Protein AF-C9SWU5-F1 (afdb_monomer_lite)

InterPro domains:
  IPR001138 Zn(2)Cys(6) fungal-type DNA-binding domain [SM00066] (5-45)
  IPR001138 Zn(2)Cys(6) fungal-type DNA-binding domain [cd00067] (8-37)

Foldseek 3Di:
DDDDDDDDPDDPVCVVPPDDDDADPVCVVVVHDGPHPDDDDDDDPPPDDDDDDDDDDDDDDDDPPPPPDDPVRVVVVVLVVLLQVQCCQAAQNSDQQDPLLVLQAPRNLVVVLVVCLVPDLLSVLLSQLVSLCVVCVVVVPVVSNVSSVVSLVVSVVVLVVQCVDPVSCPDSSSVSSCCSNDVDDDDDDDDDDRGLNNLLVVLVVCLLVLLVLLVVLVPDPDPVCNVVSLVVSLVVLVVSVVSLVCSCVPHQPVVLVVVCVVVLVPPDDSSLLSNLLNLLSSLLSLLSSLVSNVVSCVVDVPDPDDPVPDDPSSPNVVSLQVLLRSLVNLLDSSRHPNSLVSNLRSLLSSLLVQLLPADAQDDGDPSLVSSLVQCVGHPSNVVSVVVSLVVLLVLLDPDDPVRSVVLSVLCCCSSVHRHHPVSSVSSNSSSVSVSVVSDDPDDPPPPPPPPPDDDD

Structure (mmCIF, N/CA/C/O backbone):
data_AF-C9SWU5-F1
#
_entry.id   AF-C9SWU5-F1
#
loop_
_atom_site.group_PDB
_atom_site.id
_atom_site.type_symbol
_atom_site.label_atom_id
_atom_site.label_alt_id
_atom_site.label_comp_id
_atom_site.label_asym_id
_atom_site.label_entity_id
_atom_site.label_seq_id
_atom_site.pdbx_PDB_ins_code
_atom_site.Cartn_x
_atom_site.Cartn_y
_atom_site.Cartn_z
_atom_site.occupancy
_atom_site.B_iso_or_equiv
_atom_site.auth_seq_id
_atom_site.auth_comp_id
_atom_site.auth_asym_id
_atom_site.auth_atom_id
_atom_site.pdbx_PDB_model_num
ATOM 1 N N . MET A 1 1 ? -22.752 -28.067 60.884 1.00 35.72 1 MET A N 1
ATOM 2 C CA . MET A 1 1 ? -23.439 -29.035 59.991 1.00 35.72 1 MET A CA 1
ATOM 3 C C . MET A 1 1 ? -24.863 -29.158 60.506 1.00 35.72 1 MET A C 1
ATOM 5 O O . MET A 1 1 ? -24.986 -29.322 61.705 1.00 35.72 1 MET A O 1
ATOM 9 N N . VAL A 1 2 ? -25.980 -29.011 59.796 1.00 32.06 2 VAL A N 1
ATOM 10 C CA . VAL A 1 2 ? -26.421 -29.019 58.384 1.00 32.06 2 VAL A CA 1
ATOM 11 C C . VAL A 1 2 ? -27.720 -28.178 58.397 1.00 32.06 2 VAL A C 1
ATOM 13 O O . VAL A 1 2 ? -28.466 -28.245 59.362 1.00 32.06 2 VAL A O 1
ATOM 16 N N . GLY A 1 3 ? -28.006 -27.261 57.480 1.00 30.73 3 GLY A N 1
ATOM 17 C CA . GLY A 1 3 ? -28.402 -27.518 56.102 1.00 30.73 3 GLY A CA 1
ATOM 18 C C . GLY A 1 3 ? -29.237 -26.322 55.632 1.00 30.73 3 GLY A C 1
ATOM 19 O O . GLY A 1 3 ? -30.235 -25.976 56.256 1.00 30.73 3 GLY A O 1
ATOM 20 N N . VAL A 1 4 ? -28.798 -25.659 54.565 1.00 36.03 4 VAL A N 1
ATOM 21 C CA . VAL A 1 4 ? -29.484 -24.513 53.953 1.00 36.03 4 VAL A CA 1
ATOM 22 C C . VAL A 1 4 ? -30.430 -25.044 52.868 1.00 36.03 4 VAL A C 1
ATOM 24 O O . VAL A 1 4 ? -29.933 -25.573 51.872 1.00 36.03 4 VAL A O 1
ATOM 27 N N . PRO A 1 5 ? -31.769 -24.917 52.987 1.00 36.84 5 PRO A N 1
ATOM 28 C CA . PRO A 1 5 ? -32.686 -25.313 51.929 1.00 36.84 5 PRO A CA 1
ATOM 29 C C . PRO A 1 5 ? -33.123 -24.089 51.121 1.00 36.84 5 PRO A C 1
ATOM 31 O O . PRO A 1 5 ? -33.960 -23.290 51.538 1.00 36.84 5 PRO A O 1
ATOM 34 N N . GLY A 1 6 ? -32.591 -23.991 49.908 1.00 44.78 6 GLY A N 1
ATOM 35 C CA . GLY A 1 6 ? -33.129 -23.166 48.838 1.00 44.78 6 GLY A CA 1
ATOM 36 C C . GLY A 1 6 ? -33.331 -24.015 47.590 1.00 44.78 6 GLY A C 1
ATOM 37 O O . GLY A 1 6 ? -32.419 -24.102 46.780 1.00 44.78 6 GLY A O 1
ATOM 38 N N . ARG A 1 7 ? -34.509 -24.639 47.422 1.00 50.94 7 ARG A N 1
ATOM 39 C CA . ARG A 1 7 ? -35.053 -25.048 46.108 1.00 50.94 7 ARG A CA 1
ATOM 40 C C . ARG A 1 7 ? -36.537 -25.462 46.211 1.00 50.94 7 ARG A C 1
ATOM 42 O O . ARG A 1 7 ? -36.886 -26.493 46.773 1.00 50.94 7 ARG A O 1
ATOM 49 N N . SER A 1 8 ? -37.381 -24.639 45.576 1.00 41.81 8 SER A N 1
ATOM 50 C CA . SER A 1 8 ? -38.854 -24.669 45.406 1.00 41.81 8 SER A CA 1
ATOM 51 C C . SER A 1 8 ? -39.711 -23.931 46.459 1.00 41.81 8 SER A C 1
ATOM 53 O O . SER A 1 8 ? -39.647 -24.202 47.651 1.00 41.81 8 SER A O 1
ATOM 55 N N . LYS A 1 9 ? -40.546 -22.982 45.993 1.00 55.59 9 LYS A N 1
ATOM 56 C CA . LYS A 1 9 ? -41.544 -22.231 46.795 1.00 55.59 9 LYS A CA 1
ATOM 57 C C . LYS A 1 9 ? -42.983 -22.770 46.643 1.00 55.59 9 LYS A C 1
ATOM 59 O O . LYS A 1 9 ? -43.944 -22.053 46.891 1.00 55.59 9 LYS A O 1
ATOM 64 N N . GLY A 1 10 ? -43.148 -24.026 46.223 1.00 50.44 10 GLY A N 1
ATOM 65 C CA . GLY A 1 10 ? -44.452 -24.694 46.142 1.00 50.44 10 GLY A CA 1
ATOM 66 C C . GLY A 1 10 ? -44.294 -26.213 46.188 1.00 50.44 10 GLY A C 1
ATOM 67 O O . GLY A 1 10 ? -43.401 -26.750 45.538 1.00 50.44 10 GLY A O 1
ATOM 68 N N . CYS A 1 11 ? -45.136 -26.904 46.964 1.00 46.28 11 CYS A N 1
ATOM 69 C CA . CYS A 1 11 ? -45.034 -28.353 47.145 1.00 46.28 11 CYS A CA 1
ATOM 70 C C . CYS A 1 11 ? -45.456 -29.128 45.881 1.00 46.28 11 CYS A C 1
ATOM 72 O O . CYS A 1 11 ? -46.247 -28.652 45.058 1.00 46.28 11 CYS A O 1
ATOM 74 N N . ASN A 1 12 ? -44.958 -30.360 45.739 1.00 40.81 12 ASN A N 1
ATOM 75 C CA . ASN A 1 12 ? -45.205 -31.217 44.572 1.00 40.81 12 ASN A CA 1
ATOM 76 C C . ASN A 1 12 ? -46.701 -31.480 44.305 1.00 40.81 12 ASN A C 1
ATOM 78 O O . ASN A 1 12 ? -47.115 -31.610 43.151 1.00 40.81 12 ASN A O 1
ATOM 82 N N . THR A 1 13 ? -47.533 -31.480 45.348 1.00 44.22 13 THR A N 1
ATOM 83 C CA . THR A 1 13 ? -48.989 -31.659 45.247 1.00 44.22 13 THR A CA 1
ATOM 84 C C . THR A 1 13 ? -49.671 -30.493 44.523 1.00 44.22 13 THR A C 1
ATOM 86 O O . THR A 1 13 ? -50.592 -30.712 43.736 1.00 44.22 13 THR A O 1
ATOM 89 N N . CYS A 1 14 ? -49.196 -29.258 44.725 1.00 50.62 14 CYS A N 1
ATOM 90 C CA . CYS A 1 14 ? -49.733 -28.062 44.069 1.00 50.62 14 CYS A CA 1
ATOM 91 C C . CYS A 1 14 ? -49.345 -27.990 42.585 1.00 50.62 14 CYS A C 1
ATOM 93 O O . CYS A 1 14 ? -50.164 -27.578 41.765 1.00 50.62 14 CYS A O 1
ATOM 95 N N . ARG A 1 15 ? -48.147 -28.472 42.217 1.00 50.88 15 ARG A N 1
ATOM 96 C CA . ARG A 1 15 ? -47.741 -28.626 40.807 1.00 50.88 15 ARG A CA 1
ATOM 97 C C . ARG A 1 15 ? -48.600 -29.653 40.063 1.00 50.88 15 ARG A C 1
ATOM 99 O O . ARG A 1 15 ? -49.027 -29.383 38.946 1.00 50.88 15 ARG A O 1
ATOM 106 N N . ARG A 1 16 ? -48.903 -30.800 40.687 1.00 45.41 16 ARG A N 1
ATOM 107 C CA . ARG A 1 16 ? -49.708 -31.872 40.063 1.00 45.41 16 ARG A CA 1
ATOM 108 C C . ARG A 1 16 ? -51.166 -31.483 39.794 1.00 45.41 16 ARG A C 1
ATOM 110 O O . ARG A 1 16 ? -51.790 -32.083 38.930 1.00 45.41 16 ARG A O 1
ATOM 117 N N . ARG A 1 17 ? -51.715 -30.497 40.512 1.00 49.94 17 ARG A N 1
ATOM 118 C CA . ARG A 1 17 ? -53.152 -30.158 40.472 1.00 49.94 17 ARG A CA 1
ATOM 119 C C . ARG A 1 17 ? -53.511 -28.912 39.643 1.00 49.94 17 ARG A C 1
ATOM 121 O O . ARG A 1 17 ? -54.679 -28.547 39.642 1.00 49.94 17 ARG A O 1
ATOM 128 N N . LYS A 1 18 ? -52.545 -28.266 38.964 1.00 48.81 18 LYS A N 1
ATOM 129 C CA . LYS A 1 18 ? -52.732 -27.099 38.060 1.00 48.81 18 LYS A CA 1
ATOM 130 C C . LYS A 1 18 ? -53.715 -26.022 38.582 1.00 48.81 18 LYS A C 1
ATOM 132 O O . LYS A 1 18 ? -54.538 -25.515 37.828 1.00 48.81 18 LYS A O 1
ATOM 137 N N . LYS A 1 19 ? -53.665 -25.678 39.876 1.00 46.88 19 LYS A N 1
ATOM 138 C CA . LYS A 1 19 ? -54.581 -24.685 40.474 1.00 46.88 19 LYS A CA 1
ATOM 139 C C . LYS A 1 19 ? -54.048 -23.250 40.355 1.00 46.88 19 LYS A C 1
ATOM 141 O O . LYS A 1 19 ? -52.845 -23.026 40.481 1.00 46.88 19 LYS A O 1
ATOM 146 N N . GLY A 1 20 ? -54.968 -22.306 40.123 1.00 54.47 20 GLY A N 1
ATOM 147 C CA . GLY A 1 20 ? -54.732 -20.857 40.053 1.00 54.47 20 GLY A CA 1
ATOM 148 C C . GLY A 1 20 ? -54.259 -20.228 41.372 1.00 54.47 20 GLY A C 1
ATOM 149 O O . GLY A 1 20 ? -54.221 -20.892 42.405 1.00 54.47 20 GLY A O 1
ATOM 150 N N . ARG A 1 21 ? -53.845 -18.954 41.278 1.00 51.75 21 ARG A N 1
ATOM 151 C CA . ARG A 1 21 ? -52.890 -18.227 42.146 1.00 51.75 21 ARG A CA 1
ATOM 152 C C . ARG A 1 21 ? -52.976 -18.518 43.667 1.00 51.75 21 ARG A C 1
ATOM 154 O O . ARG A 1 21 ? -54.067 -18.514 44.229 1.00 51.75 21 ARG A O 1
ATOM 161 N N . PRO A 1 22 ? -51.827 -18.703 44.355 1.00 61.06 22 PRO A N 1
ATOM 162 C CA . PRO A 1 22 ? -51.793 -19.042 45.776 1.00 61.06 22 PRO A CA 1
ATOM 163 C C . PRO A 1 22 ? -52.058 -17.820 46.670 1.00 61.06 22 PRO A C 1
ATOM 165 O O . PRO A 1 22 ? -51.387 -16.799 46.550 1.00 61.06 22 PRO A O 1
ATOM 168 N N . VAL A 1 23 ? -52.997 -17.968 47.606 1.00 57.72 23 VAL A N 1
ATOM 169 C CA . VAL A 1 23 ? -53.221 -17.062 48.744 1.00 57.72 23 VAL A CA 1
ATOM 170 C C . VAL A 1 23 ? -52.652 -17.723 50.001 1.00 57.72 23 VAL A C 1
ATOM 172 O O . VAL A 1 23 ? -52.751 -18.941 50.166 1.00 57.72 23 VAL A O 1
ATOM 175 N N . CYS A 1 24 ? -52.039 -16.941 50.892 1.00 64.06 24 CYS A N 1
ATOM 176 C CA . CYS A 1 24 ? -51.443 -17.466 52.119 1.00 64.06 24 CYS A CA 1
ATOM 177 C C . CYS A 1 24 ? -52.514 -17.955 53.120 1.00 64.06 24 CYS A C 1
ATOM 179 O O . CYS A 1 24 ? -53.543 -17.307 53.307 1.00 64.06 24 CYS A O 1
ATOM 181 N N . GLY A 1 25 ? -52.277 -19.086 53.801 1.00 59.12 25 GLY A N 1
ATOM 182 C CA . GLY A 1 25 ? -53.247 -19.679 54.738 1.00 59.12 25 GLY A CA 1
ATOM 183 C C . GLY A 1 25 ? -53.560 -18.809 55.965 1.00 59.12 25 GLY A C 1
ATOM 184 O O . GLY A 1 25 ? -54.688 -18.835 56.452 1.00 59.12 25 GLY A O 1
ATOM 185 N N . GLN A 1 26 ? -52.603 -17.999 56.436 1.00 57.66 26 GLN A N 1
ATOM 186 C CA . GLN A 1 26 ? -52.857 -16.984 57.467 1.00 57.66 26 GLN A CA 1
ATOM 187 C C . GLN A 1 26 ? -53.818 -15.897 56.970 1.00 57.66 26 GLN A C 1
ATOM 189 O O . GLN A 1 26 ? -54.793 -15.605 57.648 1.00 57.66 26 GLN A O 1
ATOM 194 N N . CYS A 1 27 ? -53.579 -15.364 55.771 1.00 64.38 27 CYS A N 1
ATOM 195 C CA . CYS A 1 27 ? -54.355 -14.296 55.142 1.00 64.38 27 CYS A CA 1
ATOM 196 C C . CYS A 1 27 ? -55.821 -14.717 54.942 1.00 64.38 27 CYS A C 1
ATOM 198 O O . CYS A 1 27 ? -56.747 -13.945 55.185 1.00 64.38 27 CYS A O 1
ATOM 200 N N . LEU A 1 28 ? -56.019 -15.986 54.566 1.00 66.25 28 LEU A N 1
ATOM 201 C CA . LEU A 1 28 ? -57.338 -16.599 54.436 1.00 66.25 28 LEU A CA 1
ATOM 202 C C . LEU A 1 28 ? -58.070 -16.674 55.785 1.00 66.25 28 LEU A C 1
ATOM 204 O O . LEU A 1 28 ? -59.261 -16.384 55.859 1.00 66.25 28 LEU A O 1
ATOM 208 N N . LYS A 1 29 ? -57.359 -17.039 56.861 1.00 64.50 29 LYS A N 1
ATOM 209 C CA . LYS A 1 29 ? -57.928 -17.112 58.215 1.00 64.50 29 LYS A CA 1
ATOM 210 C C . LYS A 1 29 ? -58.271 -15.736 58.780 1.00 64.50 29 LYS A C 1
ATOM 212 O O . LYS A 1 29 ? -59.263 -15.612 59.486 1.00 64.50 29 LYS A O 1
ATOM 217 N N . SER A 1 30 ? -57.480 -14.716 58.461 1.00 65.44 30 SER A N 1
ATOM 218 C CA . SER A 1 30 ? -57.669 -13.354 58.964 1.00 65.44 30 SER A CA 1
ATOM 219 C C . SER A 1 30 ? -58.538 -12.464 58.066 1.00 65.44 30 SER A C 1
ATOM 221 O O . SER A 1 30 ? -58.722 -11.299 58.397 1.00 65.44 30 SER A O 1
ATOM 223 N N . ARG A 1 31 ? -59.086 -12.989 56.956 1.00 68.19 31 ARG A N 1
ATOM 224 C CA . ARG A 1 31 ? -59.937 -12.260 55.987 1.00 68.19 31 ARG A CA 1
ATOM 225 C C . ARG A 1 31 ? -59.340 -10.929 55.503 1.00 68.19 31 ARG A C 1
ATOM 227 O O . ARG A 1 31 ? -60.055 -9.947 55.336 1.00 68.19 31 ARG A O 1
ATOM 234 N N . VAL A 1 32 ? -58.035 -10.907 55.258 1.00 59.38 32 VAL A N 1
ATOM 235 C CA . VAL A 1 32 ? -57.330 -9.741 54.696 1.00 59.38 32 VAL A CA 1
ATOM 236 C C . VAL A 1 32 ? -56.832 -10.053 53.293 1.00 59.38 32 VAL A C 1
ATOM 238 O O . VAL A 1 32 ? -56.490 -11.198 52.981 1.00 59.38 32 VAL A O 1
ATOM 241 N N . GLU A 1 33 ? -56.786 -9.023 52.451 1.00 55.91 33 GLU A N 1
ATOM 242 C CA . GLU A 1 33 ? -56.291 -9.123 51.081 1.00 55.91 33 GLU A CA 1
ATOM 243 C C . GLU A 1 33 ? -54.811 -9.539 51.066 1.00 55.91 33 GLU A C 1
ATOM 245 O O . GLU A 1 33 ? -53.958 -8.942 51.724 1.00 55.91 33 GLU A O 1
ATOM 250 N N . CYS A 1 34 ? -54.497 -10.612 50.337 1.00 59.34 34 CYS A N 1
ATOM 251 C CA . CYS A 1 34 ? -53.139 -11.135 50.249 1.00 59.34 34 CYS A CA 1
ATOM 252 C C . CYS A 1 34 ? -52.401 -10.454 49.100 1.00 59.34 34 CYS A C 1
ATOM 254 O O . CYS A 1 34 ? -52.658 -10.741 47.933 1.00 59.34 34 CYS A O 1
ATOM 256 N N . THR A 1 35 ? -51.424 -9.617 49.437 1.00 61.00 35 THR A N 1
ATOM 257 C CA . THR A 1 35 ? -50.615 -8.836 48.487 1.00 61.00 35 THR A CA 1
ATOM 258 C C . THR A 1 35 ? -49.610 -9.671 47.675 1.00 61.00 35 THR A C 1
ATOM 260 O O . THR A 1 35 ? -48.786 -9.132 46.941 1.00 61.00 35 THR A O 1
ATOM 263 N N . GLY A 1 36 ? -49.690 -11.003 47.755 1.00 64.00 36 GLY A N 1
ATOM 264 C CA . GLY A 1 36 ? -48.857 -11.930 46.994 1.00 64.00 36 GLY A CA 1
ATOM 265 C C . GLY A 1 36 ? -47.502 -12.240 47.640 1.00 64.00 36 GLY A C 1
ATOM 266 O O . GLY A 1 36 ? -47.196 -11.851 48.763 1.00 64.00 36 GLY A O 1
ATOM 267 N N . TYR A 1 37 ? -46.685 -13.019 46.926 1.00 57.84 37 TYR A N 1
ATOM 268 C CA . TYR A 1 37 ? -45.357 -13.469 47.378 1.00 57.84 37 TYR A CA 1
ATOM 269 C C . TYR A 1 37 ? -44.208 -12.641 46.788 1.00 57.84 37 TYR A C 1
ATOM 271 O O . TYR A 1 37 ? -43.039 -13.033 46.894 1.00 57.84 37 TYR A O 1
ATOM 279 N N . GLU A 1 38 ? -44.537 -11.536 46.124 1.00 48.28 38 GLU A N 1
ATOM 280 C CA . GLU A 1 38 ? -43.574 -10.658 45.482 1.00 48.28 38 GLU A CA 1
ATOM 281 C C . GLU A 1 38 ? -42.804 -9.901 46.565 1.00 48.28 38 GLU A C 1
ATOM 283 O O . GLU A 1 38 ? -43.359 -9.131 47.342 1.00 48.28 38 GLU A O 1
ATOM 288 N N . ARG A 1 39 ? -41.508 -10.195 46.683 1.00 52.34 39 ARG A N 1
ATOM 289 C CA . ARG A 1 39 ? -40.614 -9.482 47.596 1.00 52.34 39 ARG A CA 1
ATOM 290 C C . ARG A 1 39 ? -39.848 -8.458 46.776 1.00 52.34 39 ARG A C 1
ATOM 292 O O . ARG A 1 39 ? -39.300 -8.825 45.734 1.00 52.34 39 ARG A O 1
ATOM 299 N N . GLN A 1 40 ? -39.751 -7.221 47.265 1.00 42.69 40 GLN A N 1
ATOM 300 C CA . GLN A 1 40 ? -38.741 -6.287 46.771 1.00 42.69 40 GLN A CA 1
ATOM 301 C C . GLN A 1 40 ? -37.382 -6.993 46.803 1.00 42.69 40 GLN A C 1
ATOM 303 O O . GLN A 1 40 ? -36.963 -7.536 47.829 1.00 42.69 40 GLN A O 1
ATOM 308 N N . ARG A 1 41 ? -36.723 -7.050 45.645 1.00 49.88 41 ARG A N 1
ATOM 309 C CA . ARG A 1 41 ? -35.378 -7.604 45.536 1.00 49.88 41 ARG A CA 1
ATOM 310 C C . ARG A 1 41 ? -34.423 -6.552 46.074 1.00 49.88 41 ARG A C 1
ATOM 312 O O . ARG A 1 41 ? -34.120 -5.583 45.389 1.00 49.88 41 ARG A O 1
ATOM 319 N N . VAL A 1 42 ? -33.989 -6.737 47.311 1.00 45.16 42 VAL A N 1
ATOM 320 C CA . VAL A 1 42 ? -32.887 -5.964 47.880 1.00 45.16 42 VAL A CA 1
ATOM 321 C C . VAL A 1 42 ? -31.599 -6.659 47.457 1.00 45.16 42 VAL A C 1
ATOM 323 O O . VAL A 1 42 ? -31.365 -7.813 47.820 1.00 45.16 42 VAL A O 1
ATOM 326 N N . PHE A 1 43 ? -30.791 -5.985 46.643 1.00 48.44 43 PHE A N 1
ATOM 327 C CA . PHE A 1 43 ? -29.448 -6.447 46.311 1.00 48.44 43 PHE A CA 1
ATOM 328 C C . PHE A 1 43 ? -28.535 -6.145 47.500 1.00 48.44 43 PHE A C 1
ATOM 330 O O . PHE A 1 43 ? -28.292 -4.987 47.822 1.00 48.44 43 PHE A O 1
ATOM 337 N N . ILE A 1 44 ? -28.063 -7.190 48.178 1.00 47.44 44 ILE A N 1
ATOM 338 C CA . ILE A 1 44 ? -27.056 -7.070 49.234 1.00 47.44 44 ILE A CA 1
ATOM 339 C C . ILE A 1 44 ? -25.698 -7.246 48.559 1.00 47.44 44 ILE A C 1
ATOM 341 O O . ILE A 1 44 ? -25.403 -8.324 48.044 1.00 47.44 44 ILE A O 1
ATOM 345 N N . ASN A 1 45 ? -24.891 -6.185 48.532 1.00 45.00 45 ASN A N 1
ATOM 346 C CA . ASN A 1 45 ? -23.522 -6.262 48.040 1.00 45.00 45 ASN A CA 1
ATOM 347 C C . ASN A 1 45 ? -22.653 -6.956 49.101 1.00 45.00 45 ASN A C 1
ATOM 349 O O . ASN A 1 45 ? -22.380 -6.380 50.153 1.00 45.00 45 ASN A O 1
ATOM 353 N N . ALA A 1 46 ? -22.268 -8.210 48.864 1.00 45.91 46 ALA A N 1
ATOM 354 C CA . ALA A 1 46 ? -21.406 -8.973 49.764 1.00 45.91 46 ALA A CA 1
ATOM 355 C C . ALA A 1 46 ? -19.925 -8.653 49.499 1.00 45.91 46 ALA A C 1
ATOM 357 O O . ALA A 1 46 ? -19.150 -9.519 49.103 1.00 45.91 46 ALA A O 1
ATOM 358 N N . SER A 1 47 ? -19.529 -7.400 49.720 1.00 44.69 47 SER A N 1
ATOM 359 C CA . SER A 1 47 ? -18.122 -6.986 49.750 1.00 44.69 47 SER A CA 1
ATOM 360 C C . SER A 1 47 ? -17.599 -7.062 51.188 1.00 44.69 47 SER A C 1
ATOM 362 O O . SER A 1 47 ? -17.380 -6.037 51.826 1.00 44.69 47 SER A O 1
ATOM 364 N N . GLY A 1 48 ? -17.459 -8.267 51.747 1.00 49.03 48 GLY A N 1
ATOM 365 C CA . GLY A 1 48 ? -16.846 -8.458 53.069 1.00 49.03 48 GLY A CA 1
ATOM 366 C C . GLY A 1 48 ? -17.200 -9.786 53.752 1.00 49.03 48 GLY A C 1
ATOM 367 O O . GLY A 1 48 ? -18.255 -10.357 53.465 1.00 49.03 48 GLY A O 1
ATOM 368 N N . PRO A 1 49 ? -16.331 -10.306 54.643 1.00 41.38 49 PRO A N 1
ATOM 369 C CA . PRO A 1 49 ? -16.559 -11.575 55.323 1.00 41.38 49 PRO A CA 1
ATOM 370 C C . PRO A 1 49 ? -17.746 -11.464 56.288 1.00 41.38 49 PRO A C 1
ATOM 372 O O . PRO A 1 49 ? -17.818 -10.574 57.132 1.00 41.38 49 PRO A O 1
ATOM 375 N N . VAL A 1 50 ? -18.697 -12.384 56.139 1.00 45.09 50 VAL A N 1
ATOM 376 C CA . VAL A 1 50 ? -19.950 -12.419 56.894 1.00 45.09 50 VAL A CA 1
ATOM 377 C C . VAL A 1 50 ? -19.687 -12.910 58.320 1.00 45.09 50 VAL A C 1
ATOM 379 O O . VAL A 1 50 ? -19.516 -14.106 58.542 1.00 45.09 50 VAL A O 1
ATOM 382 N N . ALA A 1 51 ? -19.718 -12.002 59.295 1.00 36.62 51 ALA A N 1
ATOM 383 C CA . ALA A 1 51 ? -19.923 -12.329 60.704 1.00 36.62 51 ALA A CA 1
ATOM 384 C C . ALA A 1 51 ? -20.923 -11.331 61.303 1.00 36.62 51 ALA A C 1
ATOM 386 O O . ALA A 1 51 ? -20.782 -10.120 61.157 1.00 36.62 51 ALA A O 1
ATOM 387 N N . GLY A 1 52 ? -21.997 -11.871 61.879 1.00 46.56 52 GLY A N 1
ATOM 388 C CA . GLY A 1 52 ? -23.242 -11.160 62.141 1.00 46.56 52 GLY A CA 1
ATOM 389 C C . GLY A 1 52 ? -23.123 -9.962 63.075 1.00 46.56 52 GLY A C 1
ATOM 390 O O . GLY A 1 52 ? -22.604 -10.079 64.179 1.00 46.56 52 GLY A O 1
ATOM 391 N N . GLN A 1 53 ? -23.726 -8.848 62.664 1.00 38.47 53 GLN A N 1
ATOM 392 C CA . GLN A 1 53 ? -24.196 -7.813 63.574 1.00 38.47 53 GLN A CA 1
ATOM 393 C C . GLN A 1 53 ? -25.551 -7.281 63.102 1.00 38.47 53 GLN A C 1
ATOM 395 O O . GLN A 1 53 ? -25.762 -6.939 61.939 1.00 38.47 53 GLN A O 1
ATOM 400 N N . THR A 1 54 ? -26.486 -7.265 64.044 1.00 40.97 54 THR A N 1
ATOM 401 C CA . THR A 1 54 ? -27.770 -6.566 64.013 1.00 40.97 54 THR A CA 1
ATOM 402 C C . THR A 1 54 ? -27.546 -5.072 63.785 1.00 40.97 54 THR A C 1
ATOM 404 O O . THR A 1 54 ? -26.911 -4.426 64.616 1.00 40.97 54 THR A O 1
ATOM 407 N N . LEU A 1 55 ? -28.073 -4.512 62.693 1.00 36.59 55 LEU A N 1
ATOM 408 C CA . LEU A 1 55 ? -27.975 -3.078 62.406 1.00 36.59 55 LEU A CA 1
ATOM 409 C C . LEU A 1 55 ? -29.300 -2.369 62.705 1.00 36.59 55 LEU A C 1
ATOM 411 O O . LEU A 1 55 ? -30.323 -2.628 62.070 1.00 36.59 55 LEU A O 1
ATOM 415 N N . SER A 1 56 ? -29.254 -1.460 63.680 1.00 33.41 56 SER A N 1
ATOM 416 C CA . SER A 1 56 ? -30.280 -0.450 63.931 1.00 33.41 56 SER A CA 1
ATOM 417 C C . SER A 1 56 ? -30.308 0.560 62.784 1.00 33.41 56 SER A C 1
ATOM 419 O O . SER A 1 56 ? -29.267 1.084 62.384 1.00 33.41 56 SER A O 1
ATOM 421 N N . VAL A 1 57 ? -31.501 0.865 62.280 1.00 32.78 57 VAL A N 1
ATOM 422 C CA . VAL A 1 57 ? -31.705 1.859 61.221 1.00 32.78 57 VAL A CA 1
ATOM 423 C C . VAL A 1 57 ? -31.621 3.263 61.822 1.00 32.78 57 VAL A C 1
ATOM 425 O O . VAL A 1 57 ? -32.585 3.741 62.413 1.00 32.78 57 VAL A O 1
ATOM 428 N N . SER A 1 58 ? -30.487 3.935 61.630 1.00 33.31 58 SER A N 1
ATOM 429 C CA . SER A 1 58 ? -30.384 5.391 61.769 1.00 33.31 58 SER A CA 1
ATOM 430 C C . SER A 1 58 ? -30.327 6.020 60.381 1.00 33.31 58 SER A C 1
ATOM 432 O O . SER A 1 58 ? -29.525 5.637 59.531 1.00 33.31 58 SER A O 1
ATOM 434 N N . ARG A 1 59 ? -31.232 6.971 60.144 1.00 37.78 59 ARG A N 1
ATOM 435 C CA . ARG A 1 59 ? -31.435 7.682 58.880 1.00 37.78 59 ARG A CA 1
ATOM 436 C C . ARG A 1 59 ? -30.317 8.714 58.692 1.00 37.78 59 ARG A C 1
ATOM 438 O O . ARG A 1 59 ? -30.450 9.846 59.141 1.00 37.78 59 ARG A O 1
ATOM 445 N N . ALA A 1 60 ? -29.226 8.312 58.048 1.00 34.69 60 ALA A N 1
ATOM 446 C CA . ALA A 1 60 ? -28.179 9.206 57.559 1.00 34.69 60 ALA A CA 1
ATOM 447 C C . ALA A 1 60 ? -28.114 9.138 56.025 1.00 34.69 60 ALA A C 1
ATOM 449 O O . ALA A 1 60 ? -28.363 8.086 55.435 1.00 34.69 60 ALA A O 1
ATOM 450 N N . SER A 1 61 ? -27.848 10.287 55.400 1.00 32.00 61 SER A N 1
ATOM 451 C CA . SER A 1 61 ? -27.754 10.513 53.952 1.00 32.00 61 SER A CA 1
ATOM 452 C C . SER A 1 61 ? -26.942 9.430 53.225 1.00 32.00 61 SER A C 1
ATOM 454 O O . SER A 1 61 ? -25.969 8.934 53.795 1.00 32.00 61 SER A O 1
ATOM 456 N N . PRO A 1 62 ? -27.303 9.053 51.980 1.00 34.78 62 PRO A N 1
ATOM 457 C CA . PRO A 1 62 ? -26.653 7.939 51.306 1.00 34.78 62 PRO A CA 1
ATOM 458 C C . PRO A 1 62 ? -25.177 8.276 51.049 1.00 34.78 62 PRO A C 1
ATOM 460 O O . PRO A 1 62 ? -24.894 9.300 50.421 1.00 34.78 62 PRO A O 1
ATOM 463 N N . PRO A 1 63 ? -24.228 7.439 51.501 1.00 40.94 63 PRO A N 1
ATOM 464 C CA . PRO A 1 63 ? -22.862 7.543 51.033 1.00 40.94 63 PRO A CA 1
ATOM 465 C C . PRO A 1 63 ? -22.851 7.141 49.558 1.00 40.94 63 PRO A C 1
ATOM 467 O O . PRO A 1 63 ? -23.501 6.174 49.153 1.00 40.94 63 PRO A O 1
ATOM 470 N N . VAL A 1 64 ? -22.123 7.902 48.744 1.00 38.34 64 VAL A N 1
ATOM 471 C CA . VAL A 1 64 ? -21.786 7.519 47.373 1.00 38.34 64 VAL A CA 1
ATOM 472 C C . VAL A 1 64 ? -20.942 6.250 47.478 1.00 38.34 64 VAL A C 1
ATOM 474 O O . VAL A 1 64 ? -19.740 6.306 47.719 1.00 38.34 64 VAL A O 1
ATOM 477 N N . HIS A 1 65 ? -21.586 5.088 47.401 1.00 42.34 65 HIS A N 1
ATOM 478 C CA . HIS A 1 65 ? -20.877 3.827 47.283 1.00 42.34 65 HIS A CA 1
ATOM 479 C C . HIS A 1 65 ? -20.305 3.763 45.873 1.00 42.34 65 HIS A C 1
ATOM 481 O O . HIS A 1 65 ? -21.031 3.517 44.911 1.00 42.34 65 HIS A O 1
ATOM 487 N N . ASP A 1 66 ? -19.003 4.016 45.772 1.00 41.03 66 ASP A N 1
ATOM 488 C CA . ASP A 1 66 ? -18.215 3.678 44.598 1.00 41.03 66 ASP A CA 1
ATOM 489 C C . ASP A 1 66 ? -18.402 2.175 44.340 1.00 41.03 66 ASP A C 1
ATOM 491 O O . ASP A 1 66 ? -18.056 1.329 45.171 1.00 41.03 66 ASP A O 1
ATOM 495 N N . VAL A 1 67 ? -19.093 1.835 43.252 1.00 47.84 67 VAL A N 1
ATOM 496 C CA . VAL A 1 67 ? -19.441 0.451 42.926 1.00 47.84 67 VAL A CA 1
ATOM 497 C C . VAL A 1 67 ? -18.159 -0.243 42.479 1.00 47.84 67 VAL A C 1
ATOM 499 O O . VAL A 1 67 ? -17.805 -0.230 41.303 1.00 47.84 67 VAL A O 1
ATOM 502 N N . SER A 1 68 ? -17.441 -0.853 43.421 1.00 48.88 68 SER A N 1
ATOM 503 C CA . SER A 1 68 ? -16.260 -1.655 43.108 1.00 48.88 68 SER A CA 1
ATOM 504 C C . SER A 1 68 ? -16.692 -2.900 42.326 1.00 48.88 68 SER A C 1
ATOM 506 O O . SER A 1 68 ? -17.309 -3.815 42.874 1.00 48.88 68 SER A O 1
ATOM 508 N N . LEU A 1 69 ? -16.410 -2.917 41.022 1.00 48.38 69 LEU A N 1
ATOM 509 C CA . LEU A 1 69 ? -16.673 -4.062 40.151 1.00 48.38 69 LEU A CA 1
ATOM 510 C C . LEU A 1 69 ? -15.846 -5.273 40.609 1.00 48.38 69 LEU A C 1
ATOM 512 O O . LEU A 1 69 ? -14.667 -5.142 40.939 1.00 48.38 69 LEU A O 1
ATOM 516 N N . HIS A 1 70 ? -16.447 -6.468 40.590 1.00 54.97 70 HIS A N 1
ATOM 517 C CA . HIS A 1 70 ? -15.726 -7.726 40.824 1.00 54.97 70 HIS A CA 1
ATOM 518 C C . HIS A 1 70 ? -14.515 -7.820 39.874 1.00 54.97 70 HIS A C 1
ATOM 520 O O . HIS A 1 70 ? -14.677 -7.454 38.711 1.00 54.97 70 HIS A O 1
ATOM 526 N N . PRO A 1 71 ? -13.341 -8.335 40.286 1.00 55.03 71 PRO A N 1
ATOM 527 C CA . PRO A 1 71 ? -12.112 -8.288 39.482 1.00 55.03 71 PRO A CA 1
ATOM 528 C C . PRO A 1 71 ? -12.251 -8.781 38.033 1.00 55.03 71 PRO A C 1
ATOM 530 O O . PRO A 1 71 ? -11.686 -8.178 37.125 1.00 55.03 71 PRO A O 1
ATOM 533 N N . ASP A 1 72 ? -13.049 -9.823 37.789 1.00 59.09 72 ASP A N 1
ATOM 534 C CA . ASP A 1 72 ? -13.311 -10.332 36.431 1.00 59.09 72 ASP A CA 1
ATOM 535 C C . ASP A 1 72 ? -14.239 -9.424 35.601 1.00 59.09 72 ASP A C 1
ATOM 537 O O . ASP A 1 72 ? -14.061 -9.278 34.387 1.00 59.09 72 ASP A O 1
ATOM 541 N N . LEU A 1 73 ? -15.209 -8.774 36.254 1.00 59.12 73 LEU A N 1
ATOM 542 C CA . LEU A 1 73 ? -16.064 -7.755 35.637 1.00 59.12 73 LEU A CA 1
ATOM 543 C C . LEU A 1 73 ? -15.284 -6.462 35.394 1.00 59.12 73 LEU A C 1
ATOM 545 O O . LEU A 1 73 ? -15.434 -5.862 34.336 1.00 59.12 73 LEU A O 1
ATOM 549 N N . ALA A 1 74 ? -14.413 -6.073 36.326 1.00 68.75 74 ALA A N 1
ATOM 550 C CA . ALA A 1 74 ? -13.496 -4.956 36.167 1.00 68.75 74 ALA A CA 1
ATOM 551 C C . ALA A 1 74 ? -12.561 -5.215 34.983 1.00 68.75 74 ALA A C 1
ATOM 553 O O . ALA A 1 74 ? -12.460 -4.372 34.102 1.00 68.75 74 ALA A O 1
ATOM 554 N N . ARG A 1 75 ? -11.957 -6.409 34.894 1.00 70.31 75 ARG A N 1
ATOM 555 C CA . ARG A 1 75 ? -11.108 -6.808 33.763 1.00 70.31 75 ARG A CA 1
ATOM 556 C C . ARG A 1 75 ? -11.859 -6.725 32.436 1.00 70.31 75 ARG A C 1
ATOM 558 O O . ARG A 1 75 ? -11.380 -6.079 31.514 1.00 70.31 75 ARG A O 1
ATOM 565 N N . SER A 1 76 ? -13.058 -7.300 32.359 1.00 75.69 76 SER A N 1
ATOM 566 C CA . SER A 1 76 ? -13.867 -7.261 31.133 1.00 75.69 76 SER A CA 1
ATOM 567 C C . SER A 1 76 ? -14.282 -5.831 30.758 1.00 75.69 76 SER A C 1
ATOM 569 O O . SER A 1 76 ? -14.237 -5.466 29.587 1.00 75.69 76 SER A O 1
ATOM 571 N N . ALA A 1 77 ? -14.625 -4.994 31.740 1.00 75.19 77 ALA A N 1
ATOM 572 C CA . ALA A 1 77 ? -14.948 -3.586 31.521 1.00 75.19 77 ALA A CA 1
ATOM 573 C C . ALA A 1 77 ? -13.726 -2.768 31.070 1.00 75.19 77 ALA A C 1
ATOM 575 O O . ALA A 1 77 ? -13.853 -1.923 30.185 1.00 75.19 77 ALA A O 1
ATOM 576 N N . TYR A 1 78 ? -12.542 -3.034 31.631 1.00 81.44 78 TYR A N 1
ATOM 577 C CA . TYR A 1 78 ? -11.287 -2.421 31.193 1.00 81.44 78 TYR A CA 1
ATOM 578 C C . TYR A 1 78 ? -10.960 -2.799 29.753 1.00 81.44 78 TYR A C 1
ATOM 580 O O . TYR A 1 78 ? -10.652 -1.920 28.956 1.00 81.44 78 TYR A O 1
ATOM 588 N N . GLU A 1 79 ? -11.062 -4.079 29.405 1.00 83.25 79 GLU A N 1
ATOM 589 C CA . GLU A 1 79 ? -10.796 -4.543 28.047 1.00 83.25 79 GLU A CA 1
ATOM 590 C C . GLU A 1 79 ? -11.738 -3.896 27.032 1.00 83.25 79 GLU A C 1
ATOM 592 O O . GLU A 1 79 ? -11.269 -3.353 26.039 1.00 83.25 79 GLU A O 1
ATOM 597 N N . VAL A 1 80 ? -13.047 -3.866 27.307 1.00 82.81 80 VAL A N 1
ATOM 598 C CA . VAL A 1 80 ? -14.024 -3.202 26.428 1.00 82.81 80 VAL A CA 1
ATOM 599 C C . VAL A 1 80 ? -13.740 -1.700 26.317 1.00 82.81 80 VAL A C 1
ATOM 601 O O . VAL A 1 80 ? -13.768 -1.159 25.213 1.00 82.81 80 VAL A O 1
ATOM 604 N N . LYS A 1 81 ? -13.416 -1.025 27.430 1.00 86.19 81 LYS A N 1
ATOM 605 C CA . LYS A 1 81 ? -13.074 0.406 27.445 1.00 86.19 81 LYS A CA 1
ATOM 606 C C . LYS A 1 81 ? -11.855 0.704 26.574 1.00 86.19 81 LYS A C 1
ATOM 608 O O . LYS A 1 81 ? -11.911 1.593 25.731 1.00 86.19 81 LYS A O 1
ATOM 613 N N . TYR A 1 82 ? -10.743 0.010 26.809 1.00 83.12 82 TYR A N 1
ATOM 614 C CA . TYR A 1 82 ? -9.509 0.269 26.072 1.00 83.12 82 TYR A CA 1
ATOM 615 C C . TYR A 1 82 ? -9.643 -0.136 24.611 1.00 83.12 82 TYR A C 1
ATOM 617 O O . TYR A 1 82 ? -9.132 0.571 23.751 1.00 83.12 82 TYR A O 1
ATOM 625 N N . LEU A 1 83 ? -10.399 -1.192 24.315 1.00 85.69 83 LEU A N 1
ATOM 626 C CA . LEU A 1 83 ? -10.664 -1.589 22.943 1.00 85.69 83 LEU A CA 1
ATOM 627 C C . LEU A 1 83 ? -11.490 -0.539 22.181 1.00 85.69 83 LEU A C 1
ATOM 629 O O . LEU A 1 83 ? -11.165 -0.229 21.039 1.00 85.69 83 LEU A O 1
ATOM 633 N N . ASP A 1 84 ? -12.518 0.049 22.801 1.00 86.31 84 ASP A N 1
ATOM 634 C CA . ASP A 1 84 ? -13.279 1.158 22.205 1.00 86.31 84 ASP A CA 1
ATOM 635 C C . ASP A 1 84 ? -12.397 2.398 21.986 1.00 86.31 84 ASP A C 1
ATOM 637 O O . ASP A 1 84 ? -12.409 2.979 20.901 1.00 86.31 84 ASP A O 1
ATOM 641 N N . LEU A 1 85 ? -11.564 2.762 22.970 1.00 86.00 85 LEU A N 1
ATOM 642 C CA . LEU A 1 85 ? -10.584 3.845 22.818 1.00 86.00 85 LEU A CA 1
ATOM 643 C C . LEU A 1 85 ? -9.604 3.573 21.670 1.00 86.00 85 LEU A C 1
ATOM 645 O O . LEU A 1 85 ? -9.335 4.468 20.870 1.00 86.00 85 LEU A O 1
ATOM 649 N N . PHE A 1 86 ? -9.116 2.338 21.558 1.00 84.19 86 PHE A N 1
ATOM 650 C CA . PHE A 1 86 ? -8.235 1.922 20.476 1.00 84.19 86 PHE A CA 1
ATOM 651 C C . PHE A 1 86 ? -8.924 2.054 19.123 1.00 84.19 86 PHE A C 1
ATOM 653 O O . PHE A 1 86 ? -8.371 2.700 18.246 1.00 84.19 86 PHE A O 1
ATOM 660 N N . TRP A 1 87 ? -10.134 1.520 18.937 1.00 88.19 87 TRP A N 1
ATOM 661 C CA . TRP A 1 87 ? -10.817 1.621 17.645 1.00 88.19 87 TRP A CA 1
ATOM 662 C C . TRP A 1 87 ? -11.123 3.063 17.244 1.00 88.19 87 TRP A C 1
ATOM 664 O O . TRP A 1 87 ? -11.017 3.390 16.062 1.00 88.19 87 TRP A O 1
ATOM 674 N N . ARG A 1 88 ? -11.441 3.931 18.214 1.00 87.31 88 ARG A N 1
ATOM 675 C CA . ARG A 1 88 ? -11.655 5.365 17.974 1.00 87.31 88 ARG A CA 1
ATOM 676 C C . ARG A 1 88 ? -10.401 6.084 17.486 1.00 87.31 88 ARG A C 1
ATOM 678 O O . ARG A 1 88 ? -10.515 6.944 16.621 1.00 87.31 88 ARG A O 1
ATOM 685 N N . ALA A 1 89 ? -9.237 5.732 18.029 1.00 82.12 89 ALA A N 1
ATOM 686 C CA . ALA A 1 89 ? -7.952 6.298 17.618 1.00 82.12 89 ALA A CA 1
ATOM 687 C C . ALA A 1 89 ? -7.400 5.642 16.337 1.00 82.12 89 ALA A C 1
ATOM 689 O O . ALA A 1 89 ? -6.785 6.292 15.492 1.00 82.12 89 ALA A O 1
ATOM 690 N N . TYR A 1 90 ? -7.620 4.337 16.179 1.00 83.50 90 TYR A N 1
ATOM 691 C CA . TYR A 1 90 ? -7.020 3.532 15.125 1.00 83.50 90 TYR A CA 1
ATOM 692 C C . TYR A 1 90 ? -7.744 3.678 13.786 1.00 83.50 90 TYR A C 1
ATOM 694 O O . TYR A 1 90 ? -7.083 3.821 12.761 1.00 83.50 90 TYR A O 1
ATOM 702 N N . LEU A 1 91 ? -9.081 3.650 13.771 1.00 87.81 91 LEU A N 1
ATOM 703 C CA . LEU A 1 91 ? -9.864 3.670 12.532 1.00 87.81 91 LEU A CA 1
ATOM 704 C C . LEU A 1 91 ? -10.149 5.094 12.040 1.00 87.81 91 LEU A C 1
ATOM 706 O O . LEU A 1 91 ? -10.278 6.008 12.860 1.00 87.81 91 LEU A O 1
ATOM 710 N N . PRO A 1 92 ? -10.361 5.282 10.723 1.00 85.06 92 PRO A N 1
ATOM 711 C CA . PRO A 1 92 ? -10.855 6.544 10.190 1.00 85.06 92 PRO A CA 1
ATOM 712 C C . PRO A 1 92 ? -12.155 6.960 10.882 1.00 85.06 92 PRO A C 1
ATOM 714 O O . PRO A 1 92 ? -13.138 6.219 10.927 1.00 85.06 92 PRO A O 1
ATOM 717 N N . SER A 1 93 ? -12.148 8.153 11.468 1.00 84.50 93 SER A N 1
ATOM 718 C CA . SER A 1 93 ? -13.230 8.754 12.248 1.00 84.50 93 SER A CA 1
ATOM 719 C C . SER A 1 93 ? -13.722 7.870 13.401 1.00 84.50 93 SER A C 1
ATOM 721 O O . SER A 1 93 ? -14.857 8.021 13.853 1.00 84.50 93 SER A O 1
ATOM 723 N N . GLY A 1 94 ? -12.907 6.906 13.840 1.00 82.81 94 GLY A N 1
ATOM 724 C CA . GLY A 1 94 ? -13.289 5.889 14.814 1.00 82.81 94 GLY A CA 1
ATOM 725 C C . GLY A 1 94 ? -14.400 4.939 14.355 1.00 82.81 94 GLY A C 1
ATOM 726 O O . GLY A 1 94 ? -15.021 4.275 15.187 1.00 82.81 94 GLY A O 1
ATOM 727 N N . LYS A 1 95 ? -14.702 4.890 13.053 1.00 85.12 95 LYS A N 1
ATOM 728 C CA . LYS A 1 95 ? -15.825 4.131 12.489 1.00 85.12 95 LYS A CA 1
ATOM 729 C C . LYS A 1 95 ? -15.333 2.881 11.769 1.00 85.12 95 LYS A C 1
ATOM 731 O O . LYS A 1 95 ? -14.278 2.875 11.145 1.00 85.12 95 LYS A O 1
ATOM 736 N N . ALA A 1 96 ? -16.127 1.813 11.846 1.00 83.81 96 ALA A N 1
ATOM 737 C CA . ALA A 1 96 ? -15.894 0.622 11.036 1.00 83.81 96 ALA A CA 1
ATOM 738 C C . ALA A 1 96 ? -16.076 0.946 9.546 1.00 83.81 96 ALA A C 1
ATOM 740 O O . ALA A 1 96 ? -16.902 1.789 9.188 1.00 83.81 96 ALA A O 1
ATOM 741 N N . PHE A 1 97 ? -15.333 0.245 8.691 1.00 83.50 97 PHE A N 1
ATOM 742 C CA . PHE A 1 97 ? -15.522 0.328 7.248 1.00 83.50 97 PHE A CA 1
ATOM 743 C C . PHE A 1 97 ? -16.919 -0.173 6.864 1.00 83.50 97 PHE A C 1
ATOM 745 O O . PHE A 1 97 ? -17.374 -1.214 7.340 1.00 83.50 97 PHE A O 1
ATOM 752 N N . THR A 1 98 ? -17.598 0.566 5.988 1.00 87.50 98 THR A N 1
ATOM 753 C CA . THR A 1 98 ? -18.851 0.114 5.372 1.00 87.50 98 THR A CA 1
ATOM 754 C C . THR A 1 98 ? -18.572 -1.077 4.443 1.00 87.50 98 THR A C 1
ATOM 756 O O . THR A 1 98 ? -17.413 -1.315 4.080 1.00 87.50 98 THR A O 1
ATOM 759 N N . PRO A 1 99 ? -19.594 -1.846 4.020 1.00 83.50 99 PRO A N 1
ATOM 760 C CA . PRO A 1 99 ? -19.405 -2.891 3.012 1.00 83.50 99 PRO A CA 1
ATOM 761 C C . PRO A 1 99 ? -18.772 -2.354 1.721 1.00 83.50 99 PRO A C 1
ATOM 763 O O . PRO A 1 99 ? -17.875 -2.985 1.171 1.00 83.50 99 PRO A O 1
ATOM 766 N N . TYR A 1 100 ? -19.171 -1.148 1.300 1.00 87.19 100 TYR A N 1
ATOM 767 C CA . TYR A 1 100 ? -18.566 -0.445 0.171 1.00 87.19 100 TYR A CA 1
ATOM 768 C C . TYR A 1 100 ? -17.084 -0.135 0.427 1.00 87.19 100 TYR A C 1
ATOM 770 O O . TYR A 1 100 ? -16.226 -0.567 -0.340 1.00 87.19 100 TYR A O 1
ATOM 778 N N . ALA A 1 101 ? -16.753 0.520 1.547 1.00 85.81 101 ALA A N 1
ATOM 779 C CA . ALA A 1 101 ? -15.367 0.844 1.890 1.00 85.81 101 ALA A CA 1
ATOM 780 C C . ALA A 1 101 ? -14.484 -0.409 2.026 1.00 85.81 101 ALA A C 1
ATOM 782 O O . ALA A 1 101 ? -13.320 -0.408 1.633 1.00 85.81 101 ALA A O 1
ATOM 783 N N . SER A 1 102 ? -15.042 -1.504 2.543 1.00 84.25 102 SER A N 1
ATOM 784 C CA . SER A 1 102 ? -14.357 -2.797 2.669 1.00 84.25 102 SER A CA 1
ATOM 785 C C . SER A 1 102 ? -14.050 -3.446 1.315 1.00 84.25 102 SER A C 1
ATOM 787 O O . SER A 1 102 ? -13.147 -4.275 1.237 1.00 84.25 102 SER A O 1
ATOM 789 N N . GLY A 1 103 ? -14.760 -3.061 0.248 1.00 81.62 103 GLY A N 1
ATOM 790 C CA . GLY A 1 103 ? -14.474 -3.470 -1.130 1.00 81.62 103 GLY A CA 1
ATOM 791 C C . GLY A 1 103 ? -13.209 -2.838 -1.723 1.00 81.62 103 GLY A C 1
ATOM 792 O O . GLY A 1 103 ? -12.655 -3.387 -2.673 1.00 81.62 103 GLY A O 1
ATOM 793 N N . TYR A 1 104 ? -12.728 -1.736 -1.135 1.00 85.38 104 TYR A N 1
ATOM 794 C CA . TYR A 1 104 ? -11.566 -0.964 -1.603 1.00 85.38 104 TYR A CA 1
ATOM 795 C C . TYR A 1 104 ? -10.427 -0.888 -0.573 1.00 85.38 104 TYR A C 1
ATOM 797 O O . TYR A 1 104 ? -9.269 -0.700 -0.931 1.00 85.38 104 TYR A O 1
ATOM 805 N N . SER A 1 105 ? -10.731 -1.068 0.714 1.00 84.25 105 SER A N 1
ATOM 806 C CA . SER A 1 105 ? -9.761 -1.027 1.807 1.00 84.25 105 SER A CA 1
ATOM 807 C C . SER A 1 105 ? -9.282 -2.422 2.194 1.00 84.25 105 SER A C 1
ATOM 809 O O . SER A 1 105 ? -10.073 -3.340 2.419 1.00 84.25 105 SER A O 1
ATOM 811 N N . ILE A 1 106 ? -7.976 -2.560 2.433 1.00 76.94 106 ILE A N 1
ATOM 812 C CA . ILE A 1 106 ? -7.424 -3.767 3.062 1.00 76.94 106 ILE A CA 1
ATOM 813 C C . ILE A 1 106 ? -7.813 -3.898 4.544 1.00 76.94 106 ILE A C 1
ATOM 815 O O . ILE A 1 106 ? -7.509 -4.922 5.154 1.00 76.94 106 ILE A O 1
ATOM 819 N N . GLY A 1 107 ? -8.478 -2.890 5.123 1.00 76.50 107 GLY A N 1
ATOM 820 C CA . GLY A 1 107 ? -8.910 -2.802 6.520 1.00 76.50 107 GLY A CA 1
ATOM 821 C C . GLY A 1 107 ? -10.202 -3.543 6.868 1.00 76.50 107 GLY A C 1
ATOM 822 O O . GLY A 1 107 ? -10.621 -3.493 8.022 1.00 76.50 107 GLY A O 1
ATOM 823 N N . GLY A 1 108 ? -10.830 -4.258 5.926 1.00 75.38 108 GLY A N 1
ATOM 824 C CA . GLY A 1 108 ? -12.075 -5.007 6.177 1.00 75.38 108 GLY A CA 1
ATOM 825 C C . GLY A 1 108 ? -11.981 -6.046 7.308 1.00 75.38 108 GLY A C 1
ATOM 826 O O . GLY A 1 108 ? -12.966 -6.321 7.988 1.00 75.38 108 GLY A O 1
ATOM 827 N N . TRP A 1 109 ? -10.776 -6.554 7.597 1.00 79.38 109 TRP A N 1
ATOM 828 C CA . TRP A 1 109 ? -10.527 -7.462 8.727 1.00 79.38 109 TRP A CA 1
ATOM 829 C C . TRP A 1 109 ? -10.884 -6.850 10.089 1.00 79.38 109 TRP A C 1
ATOM 831 O O . TRP A 1 109 ? -11.150 -7.585 11.034 1.00 79.38 109 TRP A O 1
ATOM 841 N N . THR A 1 110 ? -10.896 -5.519 10.210 1.00 83.00 110 THR A N 1
ATOM 842 C CA . THR A 1 110 ? -11.177 -4.825 11.477 1.00 83.00 110 THR A CA 1
ATOM 843 C C . THR A 1 110 ? -12.604 -5.071 11.965 1.00 83.00 110 THR A C 1
ATOM 845 O O . THR A 1 110 ? -12.823 -5.157 13.171 1.00 83.00 110 THR A O 1
ATOM 848 N N . ALA A 1 111 ? -13.565 -5.260 11.053 1.00 80.44 111 ALA A N 1
ATOM 849 C CA . ALA A 1 111 ? -14.926 -5.667 11.400 1.00 80.44 111 ALA A CA 1
ATOM 850 C C . ALA A 1 111 ? -14.943 -7.099 11.963 1.00 80.44 111 ALA A C 1
ATOM 852 O O . ALA A 1 111 ? -15.437 -7.325 13.064 1.00 80.44 111 ALA A O 1
ATOM 853 N N . VAL A 1 112 ? -14.281 -8.032 11.273 1.00 79.06 112 VAL A N 1
ATOM 854 C CA . VAL A 1 112 ? -14.164 -9.437 11.700 1.00 79.06 112 VAL A CA 1
ATOM 855 C C . VAL A 1 112 ? -13.465 -9.553 13.062 1.00 79.06 112 VAL A C 1
ATOM 857 O O . VAL A 1 112 ? -13.911 -10.294 13.934 1.00 79.06 112 VAL A O 1
ATOM 860 N N . ALA A 1 113 ? -12.402 -8.774 13.291 1.00 80.81 113 ALA A N 1
ATOM 861 C CA . ALA A 1 113 ? -11.686 -8.741 14.566 1.00 80.81 113 ALA A CA 1
ATOM 862 C C . ALA A 1 113 ? -12.578 -8.306 15.735 1.00 80.81 113 ALA A C 1
ATOM 864 O O . ALA A 1 113 ? -12.435 -8.823 16.842 1.00 80.81 113 ALA A O 1
ATOM 865 N N . ARG A 1 114 ? -13.493 -7.358 15.495 1.00 82.69 114 ARG A N 1
ATOM 866 C CA . ARG A 1 114 ? -14.447 -6.882 16.503 1.00 82.69 114 ARG A CA 1
ATOM 867 C C . ARG A 1 114 ? -15.491 -7.939 16.833 1.00 82.69 114 ARG A C 1
ATOM 869 O O . ARG A 1 114 ? -15.770 -8.143 18.011 1.00 82.69 114 ARG A O 1
ATOM 876 N N . ASP A 1 115 ? -16.013 -8.619 15.819 1.00 82.19 115 ASP A N 1
ATOM 877 C CA . ASP A 1 115 ? -17.042 -9.645 16.000 1.00 82.19 115 ASP A CA 1
ATOM 878 C C . ASP A 1 115 ? -16.491 -10.872 16.739 1.00 82.19 115 ASP A C 1
ATOM 880 O O . ASP A 1 115 ? -17.135 -11.413 17.638 1.00 82.19 115 ASP A O 1
ATOM 884 N N . LEU A 1 116 ? -15.256 -11.270 16.421 1.00 82.81 116 LEU A N 1
ATOM 885 C CA . LEU A 1 116 ? -14.617 -12.455 16.996 1.00 82.81 116 LEU A CA 1
ATOM 886 C C . LEU A 1 116 ? -13.886 -12.193 18.326 1.00 82.81 116 LEU A C 1
ATOM 888 O O . LEU A 1 116 ? -13.425 -13.137 18.974 1.00 82.81 116 LEU A O 1
ATOM 892 N N . PHE A 1 117 ? -13.792 -10.934 18.771 1.00 83.38 117 PHE A N 1
ATOM 893 C CA . PHE A 1 117 ? -13.031 -10.549 19.966 1.00 83.38 117 PHE A CA 1
ATOM 894 C C . PHE A 1 117 ? -13.465 -11.299 21.232 1.00 83.38 117 PHE A C 1
ATOM 896 O O . PHE A 1 117 ? -12.637 -11.669 22.064 1.00 83.38 117 PHE A O 1
ATOM 903 N N . HIS A 1 118 ? -14.767 -11.532 21.401 1.00 80.56 118 HIS A N 1
ATOM 904 C CA . HIS A 1 118 ? -15.289 -12.204 22.592 1.00 80.56 118 HIS A CA 1
ATOM 905 C C . HIS A 1 118 ? -15.291 -13.731 22.483 1.00 80.56 118 HIS A C 1
ATOM 907 O O . HIS A 1 118 ? -15.437 -14.406 23.503 1.00 80.56 118 HIS A O 1
ATOM 913 N N . THR A 1 119 ? -15.131 -14.275 21.277 1.00 81.75 119 THR A N 1
ATOM 914 C CA . THR A 1 119 ? -15.277 -15.710 21.009 1.00 81.75 119 THR A CA 1
ATOM 915 C C . THR A 1 119 ? -13.947 -16.448 20.954 1.00 81.75 119 THR A C 1
ATOM 917 O O . THR A 1 119 ? -13.916 -17.634 21.272 1.00 81.75 119 THR A O 1
ATOM 920 N N . ASP A 1 120 ? -12.852 -15.773 20.592 1.00 82.44 120 ASP A N 1
ATOM 921 C CA . ASP A 1 120 ? -11.541 -16.408 20.454 1.00 82.44 120 ASP A CA 1
ATOM 922 C C . ASP A 1 120 ? -10.491 -15.816 21.405 1.00 82.44 120 ASP A C 1
ATOM 924 O O . ASP A 1 120 ? -10.220 -14.616 21.427 1.00 82.44 120 ASP A O 1
ATOM 928 N N . GLY A 1 121 ? -9.888 -16.689 22.217 1.00 81.00 121 GLY A N 1
ATOM 929 C CA . GLY A 1 121 ? -8.934 -16.303 23.253 1.00 81.00 121 GLY A CA 1
ATOM 930 C C . GLY A 1 121 ? -7.581 -15.824 22.725 1.00 81.00 121 GLY A C 1
ATOM 931 O O . GLY A 1 121 ? -6.973 -14.969 23.377 1.00 81.00 121 GLY A O 1
ATOM 932 N N . ALA A 1 122 ? -7.128 -16.332 21.576 1.00 80.75 122 ALA A N 1
ATOM 933 C CA . ALA A 1 122 ? -5.853 -15.956 20.976 1.00 80.75 122 ALA A CA 1
ATOM 934 C C . ALA A 1 122 ? -5.986 -14.597 20.282 1.00 80.75 122 ALA A C 1
ATOM 936 O O . ALA A 1 122 ? -5.186 -13.694 20.531 1.00 80.75 122 ALA A O 1
ATOM 937 N N . LEU A 1 123 ? -7.063 -14.416 19.512 1.00 81.94 123 LEU A N 1
ATOM 938 C CA . LEU A 1 123 ? -7.442 -13.146 18.903 1.00 81.94 123 LEU A CA 1
ATOM 939 C C . LEU A 1 123 ? -7.655 -12.058 19.956 1.00 81.94 123 LEU A C 1
ATOM 941 O O . LEU A 1 123 ? -7.105 -10.966 19.823 1.00 81.94 123 LEU A O 1
ATOM 945 N N . ARG A 1 124 ? -8.397 -12.354 21.032 1.00 85.38 124 ARG A N 1
ATOM 946 C CA . ARG A 1 124 ? -8.603 -11.419 22.147 1.00 85.38 124 ARG A CA 1
ATOM 947 C C . ARG A 1 124 ? -7.277 -10.907 22.701 1.00 85.38 124 ARG A C 1
ATOM 949 O O . ARG A 1 124 ? -7.109 -9.703 22.865 1.00 85.38 124 ARG A O 1
ATOM 956 N N . LYS A 1 125 ? -6.319 -11.803 22.961 1.00 82.94 125 LYS A N 1
ATOM 957 C CA . LYS A 1 125 ? -5.001 -11.439 23.507 1.00 82.94 125 LYS A CA 1
ATOM 958 C C . LYS A 1 125 ? -4.131 -10.692 22.499 1.00 82.94 125 LYS A C 1
ATOM 960 O O . LYS A 1 125 ? -3.495 -9.716 22.887 1.00 82.94 125 LYS A O 1
ATOM 965 N N . ALA A 1 126 ? -4.139 -11.094 21.227 1.00 79.44 126 ALA A N 1
ATOM 966 C CA . ALA A 1 126 ? -3.436 -10.387 20.156 1.00 79.44 126 ALA A CA 1
ATOM 967 C C . ALA A 1 126 ? -3.966 -8.951 19.992 1.00 79.44 126 ALA A C 1
ATOM 969 O O . ALA A 1 126 ? -3.197 -7.992 19.926 1.00 79.44 126 ALA A O 1
ATOM 970 N N . LEU A 1 127 ? -5.290 -8.784 20.018 1.00 81.38 127 LEU A N 1
ATOM 971 C CA . LEU A 1 127 ? -5.925 -7.478 19.895 1.00 81.38 127 LEU A CA 1
ATOM 972 C C . LEU A 1 127 ? -5.691 -6.602 21.134 1.00 81.38 127 LEU A C 1
ATOM 974 O O . LEU A 1 127 ? -5.395 -5.419 20.990 1.00 81.38 127 LEU A O 1
ATOM 978 N N . LEU A 1 128 ? -5.740 -7.171 22.346 1.00 83.00 128 LEU A N 1
ATOM 979 C CA . LEU A 1 128 ? -5.377 -6.458 23.580 1.00 83.00 128 LEU A CA 1
ATOM 980 C C . LEU A 1 128 ? -3.907 -6.039 23.595 1.00 83.00 128 LEU A C 1
ATOM 982 O O . LEU A 1 128 ? -3.594 -4.938 24.045 1.00 83.00 128 LEU A O 1
ATOM 986 N N . ALA A 1 129 ? -3.014 -6.881 23.073 1.00 77.62 129 ALA A N 1
ATOM 987 C CA . ALA A 1 129 ? -1.603 -6.556 22.940 1.00 77.62 129 ALA A CA 1
ATOM 988 C C . ALA A 1 129 ? -1.385 -5.318 22.067 1.00 77.62 129 ALA A C 1
ATOM 990 O O . ALA A 1 129 ? -0.715 -4.371 22.487 1.00 77.62 129 ALA A O 1
ATOM 991 N N . MET A 1 130 ? -2.001 -5.303 20.882 1.00 77.69 130 MET A N 1
ATOM 992 C CA . MET A 1 130 ? -1.967 -4.152 19.983 1.00 77.69 130 MET A CA 1
ATOM 993 C C . MET A 1 130 ? -2.613 -2.914 20.607 1.00 77.69 130 MET A C 1
ATOM 995 O O . MET A 1 130 ? -2.016 -1.839 20.583 1.00 77.69 130 MET A O 1
ATOM 999 N N . CYS A 1 131 ? -3.797 -3.069 21.196 1.00 82.19 131 CYS A N 1
ATOM 1000 C CA . CYS A 1 131 ? -4.564 -2.000 21.824 1.00 82.19 131 CYS A CA 1
ATOM 1001 C C . CYS A 1 131 ? -3.763 -1.305 22.934 1.00 82.19 131 CYS A C 1
ATOM 1003 O O . CYS A 1 131 ? -3.527 -0.099 22.875 1.00 82.19 131 CYS A O 1
ATOM 1005 N N . LEU A 1 132 ? -3.310 -2.065 23.934 1.00 77.44 132 LEU A N 1
ATOM 1006 C CA . LEU A 1 132 ? -2.586 -1.532 25.090 1.00 77.44 132 LEU A CA 1
ATOM 1007 C C . LEU A 1 132 ? -1.188 -1.032 24.711 1.00 77.44 132 LEU A C 1
ATOM 1009 O O . LEU A 1 132 ? -0.729 -0.026 25.247 1.00 77.44 132 LEU A O 1
ATOM 1013 N N . GLY A 1 133 ? -0.523 -1.691 23.758 1.00 69.69 133 GLY A N 1
ATOM 1014 C CA . GLY A 1 133 ? 0.762 -1.238 23.232 1.00 69.69 133 GLY A CA 1
ATOM 1015 C C . GLY A 1 133 ? 0.659 0.098 22.494 1.00 69.69 133 GLY A C 1
ATOM 1016 O O . GLY A 1 133 ? 1.514 0.961 22.679 1.00 69.69 133 GLY A O 1
ATOM 1017 N N . THR A 1 134 ? -0.391 0.280 21.690 1.00 64.81 134 THR A N 1
ATOM 1018 C CA . THR A 1 134 ? -0.637 1.520 20.936 1.00 64.81 134 THR A CA 1
ATOM 1019 C C . THR A 1 134 ? -1.021 2.659 21.874 1.00 64.81 134 THR A C 1
ATOM 1021 O O . THR A 1 134 ? -0.292 3.644 21.959 1.00 64.81 134 THR A O 1
ATOM 1024 N N . LEU A 1 135 ? -2.090 2.483 22.661 1.00 74.44 135 LEU A N 1
ATOM 1025 C CA . LEU A 1 135 ? -2.574 3.511 23.590 1.00 74.44 135 LEU A CA 1
ATOM 1026 C C . LEU A 1 135 ? -1.541 3.854 24.669 1.00 74.44 135 LEU A C 1
ATOM 1028 O O . LEU A 1 135 ? -1.414 5.011 25.059 1.00 74.44 135 LEU A O 1
ATOM 1032 N N . GLY A 1 136 ? -0.772 2.865 25.133 1.00 68.75 136 GLY A N 1
ATOM 1033 C CA 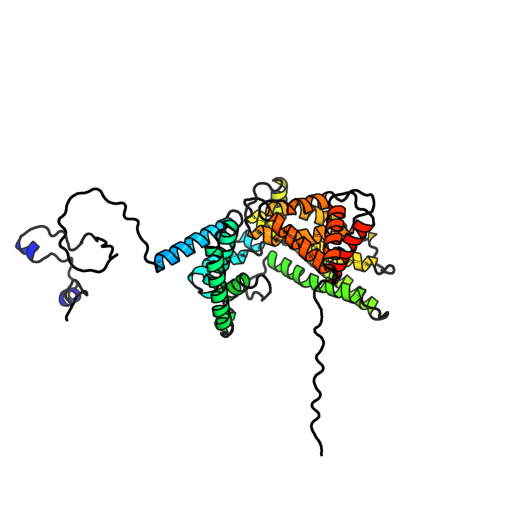. GLY A 1 136 ? 0.286 3.078 26.115 1.00 68.75 136 GLY A CA 1
ATOM 1034 C C . GLY A 1 136 ? 1.426 3.948 25.592 1.00 68.75 136 GLY A C 1
ATOM 1035 O O . GLY A 1 136 ? 1.958 4.764 26.338 1.00 68.75 136 GLY A O 1
ATOM 1036 N N . ARG A 1 137 ? 1.798 3.812 24.312 1.00 63.88 137 ARG A N 1
ATOM 1037 C CA . ARG A 1 137 ? 2.823 4.665 23.688 1.00 63.88 137 ARG A CA 1
ATOM 1038 C C . ARG A 1 137 ? 2.308 6.075 23.431 1.00 63.88 137 ARG A C 1
ATOM 1040 O O . ARG A 1 137 ? 3.041 7.020 23.691 1.00 63.88 137 ARG A O 1
ATOM 1047 N N . GLU A 1 138 ? 1.069 6.212 22.963 1.00 62.88 138 GLU A N 1
ATOM 1048 C CA . GLU A 1 138 ? 0.453 7.523 22.720 1.00 62.88 138 GLU A CA 1
ATOM 1049 C C . GLU A 1 138 ? 0.219 8.305 24.015 1.00 62.88 138 GLU A C 1
ATOM 1051 O O . GLU A 1 138 ? 0.501 9.498 24.077 1.00 62.88 138 GLU A O 1
ATOM 1056 N N . GLY A 1 139 ? -0.262 7.630 25.061 1.00 69.50 139 GLY A N 1
ATOM 1057 C CA . GLY A 1 139 ? -0.520 8.235 26.366 1.00 69.50 139 GLY A CA 1
ATOM 1058 C C . GLY A 1 139 ? 0.713 8.373 27.260 1.00 69.50 139 GLY A C 1
ATOM 1059 O O . GLY A 1 139 ? 0.620 8.999 28.309 1.00 69.50 139 GLY A O 1
ATOM 1060 N N . GLY A 1 140 ? 1.857 7.789 26.882 1.00 67.06 140 GLY A N 1
ATOM 1061 C CA . GLY A 1 140 ? 3.062 7.775 27.717 1.00 67.06 140 GLY A CA 1
ATOM 1062 C C . GLY A 1 140 ? 2.931 6.916 28.982 1.00 67.06 140 GLY A C 1
ATOM 1063 O O . GLY A 1 140 ? 3.560 7.217 29.989 1.00 67.06 140 GLY A O 1
ATOM 1064 N N . GLU A 1 141 ? 2.130 5.848 28.934 1.00 75.06 141 GLU A N 1
ATOM 1065 C CA . GLU A 1 141 ? 1.739 4.997 30.065 1.00 75.06 141 GLU A CA 1
ATOM 1066 C C . GLU A 1 141 ? 2.502 3.652 30.046 1.00 75.06 141 GLU A C 1
ATOM 1068 O O . GLU A 1 141 ? 2.077 2.690 29.389 1.00 75.06 141 GLU A O 1
ATOM 1073 N N . PRO A 1 142 ? 3.626 3.505 30.784 1.00 63.66 142 PRO A N 1
ATOM 1074 C CA . PRO A 1 142 ? 4.525 2.355 30.629 1.00 63.66 142 PRO A CA 1
ATOM 1075 C C . PRO A 1 142 ? 3.908 1.026 31.075 1.00 63.66 142 PRO A C 1
ATOM 1077 O O . PRO A 1 142 ? 4.318 -0.048 30.628 1.00 63.66 142 PRO A O 1
ATOM 1080 N N . TRP A 1 143 ? 2.928 1.079 31.978 1.00 78.19 143 TRP A N 1
ATOM 1081 C CA . TRP A 1 143 ? 2.234 -0.110 32.459 1.00 78.19 143 TRP A CA 1
ATOM 1082 C C . TRP A 1 143 ? 1.358 -0.736 31.364 1.00 78.19 143 TRP A C 1
ATOM 1084 O O . TRP A 1 143 ? 1.348 -1.960 31.252 1.00 78.19 143 TRP A O 1
ATOM 1094 N N . MET A 1 144 ? 0.701 0.072 30.517 1.00 74.31 144 MET A N 1
ATOM 1095 C CA . MET A 1 144 ? -0.105 -0.422 29.391 1.00 74.31 144 MET A CA 1
ATOM 1096 C C . MET A 1 144 ? 0.786 -1.104 28.358 1.00 74.31 144 MET A C 1
ATOM 1098 O O . MET A 1 144 ? 0.465 -2.187 27.883 1.00 74.31 144 MET A O 1
ATOM 1102 N N . VAL A 1 145 ? 1.958 -0.525 28.078 1.00 64.06 145 VAL A N 1
ATOM 1103 C CA . VAL A 1 145 ? 2.948 -1.129 27.174 1.00 64.06 145 VAL A CA 1
ATOM 1104 C C . VAL A 1 145 ? 3.408 -2.493 27.700 1.00 64.06 145 VAL A C 1
ATOM 1106 O O . VAL A 1 145 ? 3.487 -3.461 26.943 1.00 64.06 145 VAL A O 1
ATOM 1109 N N . ARG A 1 146 ? 3.667 -2.602 29.010 1.00 65.38 146 ARG A N 1
ATOM 1110 C CA . ARG A 1 146 ? 4.074 -3.861 29.651 1.00 65.38 146 ARG A CA 1
ATOM 1111 C C . ARG A 1 146 ? 2.960 -4.910 29.637 1.00 65.38 146 ARG A C 1
ATOM 1113 O O . ARG A 1 146 ? 3.236 -6.082 29.386 1.00 65.38 146 ARG A O 1
ATOM 1120 N N . GLU A 1 147 ? 1.719 -4.505 29.889 1.00 75.25 147 GLU A N 1
ATOM 1121 C CA . GLU A 1 147 ? 0.562 -5.406 29.841 1.00 75.25 147 GLU A CA 1
ATOM 1122 C C . GLU A 1 147 ? 0.244 -5.849 28.405 1.00 75.25 147 GLU A C 1
ATOM 1124 O O . GLU A 1 147 ? -0.070 -7.018 28.164 1.00 75.25 147 GLU A O 1
ATOM 1129 N N . GLY A 1 148 ? 0.421 -4.951 27.433 1.00 68.69 148 GLY A N 1
ATOM 1130 C CA . GLY A 1 148 ? 0.343 -5.267 26.011 1.00 68.69 148 GLY A CA 1
ATOM 1131 C C . GLY A 1 148 ? 1.379 -6.317 25.605 1.00 68.69 148 GLY A C 1
ATOM 1132 O O . GLY A 1 148 ? 1.032 -7.312 24.973 1.00 68.69 148 GLY A O 1
ATOM 1133 N N . LEU A 1 149 ? 2.631 -6.176 26.058 1.00 64.69 149 LEU A N 1
ATOM 1134 C CA . LEU A 1 149 ? 3.685 -7.168 25.817 1.00 64.69 149 LEU A CA 1
ATOM 1135 C C . LEU A 1 149 ? 3.372 -8.529 26.460 1.00 64.69 149 LEU A C 1
ATOM 1137 O O . LEU A 1 149 ? 3.626 -9.572 25.861 1.00 64.69 149 LEU A O 1
ATOM 1141 N N . ARG A 1 150 ? 2.791 -8.549 27.666 1.00 73.19 150 ARG A N 1
ATOM 1142 C CA . ARG A 1 150 ? 2.354 -9.805 28.296 1.00 73.19 150 ARG A CA 1
ATOM 1143 C C . ARG A 1 150 ? 1.269 -10.491 27.465 1.00 73.19 150 ARG A C 1
ATOM 1145 O O . ARG A 1 150 ? 1.359 -11.695 27.226 1.00 73.19 150 ARG A O 1
ATOM 1152 N N . SER A 1 151 ? 0.281 -9.723 27.012 1.00 74.56 151 SER A N 1
ATOM 1153 C CA . SER A 1 151 ? -0.810 -10.217 26.165 1.00 74.56 151 SER A CA 1
ATOM 1154 C C . SER A 1 151 ? -0.281 -10.760 24.834 1.00 74.56 151 SER A C 1
ATOM 1156 O O . SER A 1 151 ? -0.712 -11.824 24.396 1.00 74.56 151 SER A O 1
ATOM 1158 N N . TYR A 1 152 ? 0.725 -10.101 24.250 1.00 71.19 152 TYR A N 1
ATOM 1159 C CA . TYR A 1 152 ? 1.414 -10.547 23.036 1.00 71.19 152 TYR A CA 1
ATOM 1160 C C . TYR A 1 152 ? 2.060 -11.926 23.219 1.00 71.19 152 TYR A C 1
ATOM 1162 O O . TYR A 1 152 ? 1.799 -12.850 22.451 1.00 71.19 152 TYR A O 1
ATOM 1170 N N . THR A 1 153 ? 2.858 -12.107 24.275 1.00 67.88 153 THR A N 1
ATOM 1171 C CA . THR A 1 153 ? 3.538 -13.385 24.545 1.00 67.88 153 THR A CA 1
ATOM 1172 C C . THR A 1 153 ? 2.546 -14.522 24.800 1.00 67.88 153 THR A C 1
ATOM 1174 O O . THR A 1 153 ? 2.761 -15.650 24.358 1.00 67.88 153 THR A O 1
ATOM 1177 N N . GLN A 1 154 ? 1.433 -14.238 25.481 1.00 78.19 154 GLN A N 1
ATOM 1178 C CA . GLN A 1 154 ? 0.370 -15.223 25.688 1.00 78.19 154 GLN A CA 1
ATOM 1179 C C . GLN A 1 154 ? -0.344 -15.585 24.377 1.00 78.19 154 GLN A C 1
ATOM 1181 O O . GLN A 1 154 ? -0.604 -16.764 24.140 1.00 78.19 154 GLN A O 1
ATOM 1186 N N . ALA A 1 155 ? -0.612 -14.601 23.511 1.00 77.62 155 ALA A N 1
ATOM 1187 C CA . ALA A 1 155 ? -1.184 -14.835 22.187 1.00 77.62 155 ALA A CA 1
ATOM 1188 C C . ALA A 1 155 ? -0.274 -15.730 21.330 1.00 77.62 155 ALA A C 1
ATOM 1190 O O . ALA A 1 155 ? -0.757 -16.703 20.754 1.00 77.62 155 ALA A O 1
ATOM 1191 N N . LEU A 1 156 ? 1.045 -15.483 21.322 1.00 74.44 156 LEU A N 1
ATOM 1192 C CA . LEU A 1 156 ? 2.019 -16.346 20.636 1.00 74.44 156 LEU A CA 1
ATOM 1193 C C . LEU A 1 156 ? 1.969 -17.794 21.137 1.00 74.44 156 LEU A C 1
ATOM 1195 O O . LEU A 1 156 ? 1.995 -18.728 20.333 1.00 74.44 156 LEU A O 1
ATOM 1199 N N . GLY A 1 157 ? 1.883 -17.994 22.455 1.00 81.31 157 GLY A N 1
ATOM 1200 C CA . GLY A 1 157 ? 1.773 -19.326 23.049 1.00 81.31 157 GLY A CA 1
ATOM 1201 C C . GLY A 1 157 ? 0.512 -20.067 22.597 1.00 81.31 157 GLY A C 1
ATOM 1202 O O . GLY A 1 157 ? 0.588 -21.217 22.161 1.00 81.31 157 GLY A O 1
ATOM 1203 N N . GLU A 1 158 ? -0.645 -19.401 22.637 1.00 82.38 158 GLU A N 1
ATOM 1204 C CA . GLU A 1 158 ? -1.924 -19.989 22.215 1.00 82.38 158 GLU A CA 1
ATOM 1205 C C . GLU A 1 158 ? -1.979 -20.264 20.714 1.00 82.38 158 GLU A C 1
ATOM 1207 O O . GLU A 1 158 ? -2.458 -21.323 20.299 1.00 82.38 158 GLU A O 1
ATOM 1212 N N . MET A 1 159 ? -1.425 -19.366 19.901 1.00 77.44 159 MET A N 1
ATOM 1213 C CA . MET A 1 159 ? -1.314 -19.569 18.462 1.00 77.44 159 MET A CA 1
ATOM 1214 C C . MET A 1 159 ? -0.396 -20.740 18.119 1.00 77.44 159 MET A C 1
ATOM 1216 O O . MET A 1 159 ? -0.771 -21.594 17.322 1.00 77.44 159 MET A O 1
ATOM 1220 N N . THR A 1 160 ? 0.760 -20.854 18.776 1.00 79.81 160 THR A N 1
ATOM 1221 C CA . THR A 1 160 ? 1.698 -21.974 18.576 1.00 79.81 160 THR A CA 1
ATOM 1222 C C . THR A 1 160 ? 1.040 -23.325 18.863 1.00 79.81 160 THR A C 1
ATOM 1224 O O . THR A 1 160 ? 1.277 -24.306 18.156 1.00 79.81 160 THR A O 1
ATOM 1227 N N . ILE A 1 161 ? 0.189 -23.389 19.890 1.00 82.00 161 ILE A N 1
ATOM 1228 C CA . ILE A 1 161 ? -0.578 -24.593 20.222 1.00 82.00 161 ILE A CA 1
ATOM 1229 C C . ILE A 1 161 ? -1.675 -24.833 19.180 1.00 82.00 161 ILE A C 1
ATOM 1231 O O . ILE A 1 161 ? -1.827 -25.955 18.697 1.00 82.00 161 ILE A O 1
ATOM 1235 N N . GLY A 1 162 ? -2.441 -23.803 18.815 1.00 76.56 162 GLY A N 1
ATOM 1236 C CA . GLY A 1 162 ? -3.564 -23.950 17.890 1.00 76.56 162 GLY A CA 1
ATOM 1237 C C . GLY A 1 162 ? -3.158 -24.251 16.447 1.00 76.56 162 GLY A C 1
ATOM 1238 O O . GLY A 1 162 ? -3.877 -24.997 15.788 1.00 76.56 162 GLY A O 1
ATOM 1239 N N . LEU A 1 163 ? -1.974 -23.816 15.994 1.00 76.00 163 LEU A N 1
ATOM 1240 C CA . LEU A 1 163 ? -1.403 -24.188 14.690 1.00 76.00 163 LEU A CA 1
ATOM 1241 C C . LEU A 1 163 ? -1.201 -25.706 14.532 1.00 76.00 163 LEU A C 1
ATOM 1243 O O . LEU A 1 163 ? -1.118 -26.209 13.415 1.00 76.00 163 LEU A O 1
ATOM 1247 N N . ARG A 1 164 ? -1.157 -26.465 15.631 1.00 81.38 164 ARG A N 1
ATOM 1248 C CA . ARG A 1 164 ? -1.050 -27.933 15.596 1.00 81.38 164 ARG A CA 1
ATOM 1249 C C . ARG A 1 164 ? -2.388 -28.624 15.315 1.00 81.38 164 ARG A C 1
ATOM 1251 O O . ARG A 1 164 ? -2.397 -29.811 15.008 1.00 81.38 164 ARG A O 1
ATOM 1258 N N . SER A 1 165 ? -3.509 -27.904 15.401 1.00 78.75 165 SER A N 1
ATOM 1259 C CA . SER A 1 165 ? -4.844 -28.425 15.095 1.00 78.75 165 SER A CA 1
ATOM 1260 C C . SER A 1 165 ? -5.273 -28.034 13.671 1.00 78.75 165 SER A C 1
ATOM 1262 O O . SER A 1 165 ? -5.257 -26.848 13.336 1.00 78.75 165 SER A O 1
ATOM 1264 N N . PRO A 1 166 ? -5.671 -28.991 12.809 1.00 71.62 166 PRO A N 1
ATOM 1265 C CA . PRO A 1 166 ? -6.192 -28.701 11.470 1.00 71.62 166 PRO A CA 1
ATOM 1266 C C . PRO A 1 166 ? -7.420 -27.779 11.470 1.00 71.62 166 PRO A C 1
ATOM 1268 O O . PRO A 1 166 ? -7.458 -26.848 10.678 1.00 71.62 166 PRO A O 1
ATOM 1271 N N . GLU A 1 167 ? -8.370 -27.981 12.387 1.00 74.56 167 GLU A N 1
ATOM 1272 C CA . GLU A 1 167 ? -9.615 -27.197 12.449 1.00 74.56 167 GLU A CA 1
ATOM 1273 C C . GLU A 1 167 ? -9.386 -25.750 12.900 1.00 74.56 167 GLU A C 1
ATOM 1275 O O . GLU A 1 167 ? -10.035 -24.827 12.414 1.00 74.56 167 GLU A O 1
ATOM 1280 N N . LYS A 1 168 ? -8.445 -25.527 13.828 1.00 70.94 168 LYS A N 1
ATOM 1281 C CA . LYS A 1 168 ? -8.151 -24.174 14.325 1.00 70.94 168 LYS A CA 1
ATOM 1282 C C . LYS A 1 168 ? -7.349 -23.350 13.323 1.00 70.94 168 LYS A C 1
ATOM 1284 O O . LYS A 1 168 ? -7.579 -22.147 13.235 1.00 70.94 168 LYS A O 1
ATOM 1289 N N . ARG A 1 169 ? -6.457 -23.985 12.549 1.00 70.19 169 ARG A N 1
ATOM 1290 C CA . ARG A 1 169 ? -5.611 -23.325 11.537 1.00 70.19 169 ARG A CA 1
ATOM 1291 C C . ARG A 1 169 ? -6.398 -22.549 10.483 1.00 70.19 169 ARG A C 1
ATOM 1293 O O . ARG A 1 169 ? -5.924 -21.515 10.037 1.00 70.19 169 ARG A O 1
ATOM 1300 N N . SER A 1 170 ? -7.569 -23.043 10.094 1.00 67.06 170 SER A N 1
ATOM 1301 C CA . SER A 1 170 ? -8.414 -22.430 9.064 1.00 67.06 170 SER A CA 1
ATOM 1302 C C . SER A 1 170 ? -9.520 -21.535 9.626 1.00 67.06 170 SER A C 1
ATOM 1304 O O . SER A 1 170 ? -10.381 -21.103 8.870 1.00 67.06 170 SER A O 1
ATOM 1306 N N . SER A 1 171 ? -9.556 -21.292 10.941 1.00 76.44 171 SER A N 1
ATOM 1307 C CA . SER A 1 171 ? -10.581 -20.430 11.536 1.00 76.44 171 SER A CA 1
ATOM 1308 C C . SER A 1 171 ? -10.273 -18.950 11.301 1.00 76.44 171 SER A C 1
ATOM 1310 O O . SER A 1 171 ? -9.126 -18.521 11.445 1.00 76.44 171 SER A O 1
ATOM 1312 N N . ASP A 1 172 ? -11.304 -18.149 11.021 1.00 71.00 172 ASP A N 1
ATOM 1313 C CA . ASP A 1 172 ? -11.175 -16.699 10.814 1.00 71.00 172 ASP A CA 1
ATOM 1314 C C . ASP A 1 172 ? -10.475 -16.007 11.987 1.00 71.00 172 ASP A C 1
ATOM 1316 O O . ASP A 1 172 ? -9.660 -15.108 11.794 1.00 71.00 172 ASP A O 1
ATOM 1320 N N . ALA A 1 173 ? -10.723 -16.467 13.216 1.00 71.38 173 ALA A N 1
ATOM 1321 C CA . ALA A 1 173 ? -10.078 -15.920 14.401 1.00 71.38 173 ALA A CA 1
ATOM 1322 C C . ALA A 1 173 ? -8.563 -16.161 14.411 1.00 71.38 173 ALA A C 1
ATOM 1324 O O . ALA A 1 173 ? -7.814 -15.256 14.771 1.00 71.38 173 ALA A O 1
ATOM 1325 N N . PHE A 1 174 ? -8.101 -17.336 13.971 1.00 74.25 174 PHE A N 1
ATOM 1326 C CA . PHE A 1 174 ? -6.673 -17.617 13.818 1.00 74.25 174 PHE A CA 1
ATOM 1327 C C . PHE A 1 174 ? -6.052 -16.833 12.670 1.00 74.25 174 PHE A C 1
ATOM 1329 O O . PHE A 1 174 ? -4.924 -16.378 12.814 1.00 74.25 174 PHE A O 1
ATOM 1336 N N . LEU A 1 175 ? -6.770 -16.631 11.564 1.00 70.44 175 LEU A N 1
ATOM 1337 C CA . LEU A 1 175 ? -6.296 -15.812 10.445 1.00 70.44 175 LEU A CA 1
ATOM 1338 C C . LEU A 1 175 ? -6.164 -14.339 10.851 1.00 70.44 175 LEU A C 1
ATOM 1340 O O . LEU A 1 175 ? -5.147 -13.707 10.574 1.00 70.44 175 LEU A O 1
ATOM 1344 N N . VAL A 1 176 ? -7.147 -13.797 11.574 1.00 70.88 176 VAL A N 1
ATOM 1345 C CA . VAL A 1 176 ? -7.098 -12.427 12.102 1.00 70.88 176 VAL A CA 1
ATOM 1346 C C . VAL A 1 176 ? -6.049 -12.301 13.207 1.00 70.88 176 VAL A C 1
ATOM 1348 O O . VAL A 1 176 ? -5.291 -11.338 13.197 1.00 70.88 176 VAL A O 1
ATOM 1351 N N . ALA A 1 177 ? -5.942 -13.265 14.127 1.00 70.75 177 ALA A N 1
ATOM 1352 C CA . ALA A 1 177 ? -4.887 -13.279 15.141 1.00 70.75 177 ALA A CA 1
ATOM 1353 C C . ALA A 1 177 ? -3.500 -13.381 14.489 1.00 70.75 177 ALA A C 1
ATOM 1355 O O . ALA A 1 177 ? -2.610 -12.619 14.840 1.00 70.75 177 ALA A O 1
ATOM 1356 N N . SER A 1 178 ? -3.335 -14.236 13.478 1.00 68.19 178 SER A N 1
ATOM 1357 C CA . SER A 1 178 ? -2.125 -14.324 12.654 1.00 68.19 178 SER A CA 1
ATOM 1358 C C . SER A 1 178 ? -1.807 -13.005 11.979 1.00 68.19 178 SER A C 1
ATOM 1360 O O . SER A 1 178 ? -0.658 -12.601 11.993 1.00 68.19 178 SER A O 1
ATOM 1362 N N . ARG A 1 179 ? -2.810 -12.298 11.460 1.00 67.69 179 ARG A N 1
ATOM 1363 C CA . ARG A 1 179 ? -2.637 -10.990 10.823 1.00 67.69 179 ARG A CA 1
ATOM 1364 C C . ARG A 1 179 ? -2.313 -9.864 11.812 1.00 67.69 179 ARG A C 1
ATOM 1366 O O . ARG A 1 179 ? -1.555 -8.959 11.483 1.00 67.69 179 ARG A O 1
ATOM 1373 N N . LEU A 1 180 ? -2.881 -9.905 13.017 1.00 67.62 180 LEU A N 1
ATOM 1374 C CA . LEU A 1 180 ? -2.560 -8.978 14.111 1.00 67.62 180 LEU A CA 1
ATOM 1375 C C . LEU A 1 180 ? -1.149 -9.225 14.663 1.00 67.62 180 LEU A C 1
ATOM 1377 O O . LEU A 1 180 ? -0.482 -8.289 15.094 1.00 67.62 180 LEU A O 1
ATOM 1381 N N . MET A 1 181 ? -0.700 -10.482 14.661 1.00 66.12 181 MET A N 1
ATOM 1382 C CA . MET A 1 181 ? 0.598 -10.894 15.205 1.00 66.12 181 MET A CA 1
ATOM 1383 C C . MET A 1 181 ? 1.725 -10.842 14.169 1.00 66.12 181 MET A C 1
ATOM 1385 O O . MET A 1 181 ? 2.863 -10.535 14.509 1.00 66.12 181 MET A O 1
ATOM 1389 N N . GLY A 1 182 ? 1.404 -11.114 12.910 1.00 54.22 182 GLY A N 1
ATOM 1390 C CA . GLY A 1 182 ? 2.249 -10.998 11.735 1.00 54.22 182 GLY A CA 1
ATOM 1391 C C . GLY A 1 182 ? 1.595 -10.024 10.770 1.00 54.22 182 GLY A C 1
ATOM 1392 O O . GLY A 1 182 ? 0.706 -10.377 10.000 1.00 54.22 182 GLY A O 1
ATOM 1393 N N . LEU A 1 183 ? 2.035 -8.775 10.806 1.00 55.06 183 LEU A N 1
ATOM 1394 C CA . LEU A 1 183 ? 1.579 -7.730 9.901 1.00 55.06 183 LEU A CA 1
ATOM 1395 C C . LEU A 1 183 ? 2.225 -7.894 8.506 1.00 55.06 183 LEU A C 1
ATOM 1397 O O . LEU A 1 183 ? 2.783 -6.923 8.021 1.00 55.06 183 LEU A O 1
ATOM 1401 N N . TYR A 1 184 ? 2.199 -9.105 7.912 1.00 33.06 184 TYR A N 1
ATOM 1402 C CA . TYR A 1 184 ? 2.180 -9.426 6.467 1.00 33.06 184 TYR A CA 1
ATOM 1403 C C . TYR A 1 184 ? 2.160 -10.958 6.212 1.00 33.06 184 TYR A C 1
ATOM 1405 O O . TYR A 1 184 ? 2.669 -11.721 7.026 1.00 33.06 184 TYR A O 1
ATOM 1413 N N . GLU A 1 185 ? 1.604 -11.344 5.052 1.00 29.52 185 GLU A N 1
ATOM 1414 C CA . GLU A 1 185 ? 1.687 -12.648 4.337 1.00 29.52 185 GLU A CA 1
ATOM 1415 C C . GLU A 1 185 ? 0.460 -13.599 4.327 1.00 29.52 185 GLU A C 1
ATOM 1417 O O . GLU A 1 185 ? 0.238 -14.449 5.185 1.00 29.52 185 GLU A O 1
ATOM 1422 N N . THR A 1 186 ? -0.341 -13.386 3.268 1.00 39.62 186 THR A N 1
ATOM 1423 C CA . THR A 1 186 ? -0.893 -14.342 2.275 1.00 39.62 186 THR A CA 1
ATOM 1424 C C . THR A 1 186 ? -1.335 -15.750 2.694 1.00 39.62 186 THR A C 1
ATOM 1426 O O . THR A 1 186 ? -0.492 -16.629 2.822 1.00 39.62 186 THR A O 1
ATOM 1429 N N . ILE A 1 187 ? -2.659 -16.001 2.671 1.00 37.66 187 ILE A N 1
ATOM 1430 C CA . ILE A 1 187 ? -3.321 -17.281 2.303 1.00 37.66 187 ILE A CA 1
ATOM 1431 C C . ILE A 1 187 ? -4.692 -16.951 1.643 1.00 37.66 187 ILE A C 1
ATOM 1433 O O . ILE A 1 187 ? -5.295 -15.941 2.020 1.00 37.66 187 ILE A O 1
ATOM 1437 N N . PRO A 1 188 ? -5.177 -17.725 0.641 1.00 38.19 188 PRO A N 1
ATOM 1438 C CA . PRO A 1 188 ? -6.201 -17.287 -0.308 1.00 38.19 188 PRO A CA 1
ATOM 1439 C C . PRO A 1 188 ? -7.640 -17.549 0.159 1.00 38.19 188 PRO A C 1
ATOM 1441 O O . PRO A 1 188 ? -7.923 -18.475 0.918 1.00 38.19 188 PRO A O 1
ATOM 1444 N N . TRP A 1 189 ? -8.568 -16.739 -0.350 1.00 40.25 189 TRP A N 1
ATOM 1445 C CA . TRP A 1 189 ? -10.004 -16.858 -0.108 1.00 40.25 189 TRP A CA 1
ATOM 1446 C C . TRP A 1 189 ? -10.611 -18.027 -0.901 1.00 40.25 189 TRP A C 1
ATOM 1448 O O . TRP A 1 189 ? -10.454 -18.101 -2.119 1.00 40.25 189 TRP A O 1
ATOM 1458 N N . THR A 1 190 ? -11.374 -18.897 -0.236 1.00 36.25 190 THR A N 1
ATOM 1459 C CA . THR A 1 190 ? -12.287 -19.862 -0.873 1.00 36.25 190 THR A CA 1
ATOM 1460 C C . THR A 1 190 ? -13.740 -19.400 -0.714 1.00 36.25 190 THR A C 1
ATOM 1462 O O . THR A 1 190 ? -14.187 -19.161 0.405 1.00 36.25 190 THR A O 1
ATOM 1465 N N . ASN A 1 191 ? -14.473 -19.343 -1.836 1.00 43.66 191 ASN A N 1
ATOM 1466 C CA . ASN A 1 191 ? -15.934 -19.172 -1.990 1.00 43.66 191 ASN A CA 1
ATOM 1467 C C . ASN A 1 191 ? -16.566 -17.761 -1.926 1.00 43.66 191 ASN A C 1
ATOM 1469 O O . ASN A 1 191 ? -17.793 -17.671 -1.900 1.00 43.66 191 ASN A O 1
ATOM 1473 N N . ALA A 1 192 ? -15.800 -16.669 -2.004 1.00 50.75 192 ALA A N 1
ATOM 1474 C CA . ALA A 1 192 ? -16.358 -15.324 -2.218 1.00 50.75 192 ALA A CA 1
ATOM 1475 C C . ALA A 1 192 ? -15.950 -14.759 -3.588 1.00 50.75 192 ALA A C 1
ATOM 1477 O O . ALA A 1 192 ? -14.823 -14.972 -4.037 1.00 50.75 192 ALA A O 1
ATOM 1478 N N . ALA A 1 193 ? -16.859 -14.039 -4.256 1.00 58.69 193 ALA A N 1
ATOM 1479 C CA . ALA A 1 193 ? -16.517 -13.285 -5.460 1.00 58.69 193 ALA A CA 1
ATOM 1480 C C . ALA A 1 193 ? -15.446 -12.236 -5.120 1.00 58.69 193 ALA A C 1
ATOM 1482 O O . ALA A 1 193 ? -15.565 -11.543 -4.106 1.00 58.69 193 ALA A O 1
ATOM 1483 N N . LYS A 1 194 ? -14.403 -12.133 -5.953 1.00 67.31 194 LYS A N 1
ATOM 1484 C CA . LYS A 1 194 ? -13.340 -11.137 -5.767 1.00 67.31 194 LYS A CA 1
ATOM 1485 C C . LYS A 1 194 ? -13.946 -9.737 -5.832 1.00 67.31 194 LYS A C 1
ATOM 1487 O O . LYS A 1 194 ? -14.692 -9.433 -6.760 1.00 67.31 194 LYS A O 1
ATOM 1492 N N . VAL A 1 195 ? -13.623 -8.898 -4.854 1.00 79.31 195 VAL A N 1
ATOM 1493 C CA . VAL A 1 195 ? -13.999 -7.475 -4.861 1.00 79.31 195 VAL A CA 1
ATOM 1494 C C . VAL A 1 195 ? -12.868 -6.634 -5.473 1.00 79.31 195 VAL A C 1
ATOM 1496 O O . VAL A 1 195 ? -11.751 -7.147 -5.601 1.00 79.31 195 VAL A O 1
ATOM 1499 N N . PRO A 1 196 ? -13.095 -5.354 -5.838 1.00 83.75 196 PRO A N 1
ATOM 1500 C CA . PRO A 1 196 ? -12.091 -4.532 -6.519 1.00 83.75 196 PRO A CA 1
ATOM 1501 C C . PRO A 1 196 ? -10.703 -4.540 -5.867 1.00 83.75 196 PRO A C 1
ATOM 1503 O O . PRO A 1 196 ? -9.704 -4.673 -6.574 1.00 83.75 196 PRO A O 1
ATOM 1506 N N . LYS A 1 197 ? -10.614 -4.487 -4.530 1.00 83.06 197 LYS A N 1
ATOM 1507 C CA . LYS A 1 197 ? -9.328 -4.595 -3.817 1.00 83.06 197 LYS A CA 1
ATOM 1508 C C . LYS A 1 197 ? -8.579 -5.905 -4.086 1.00 83.06 197 LYS A C 1
ATOM 1510 O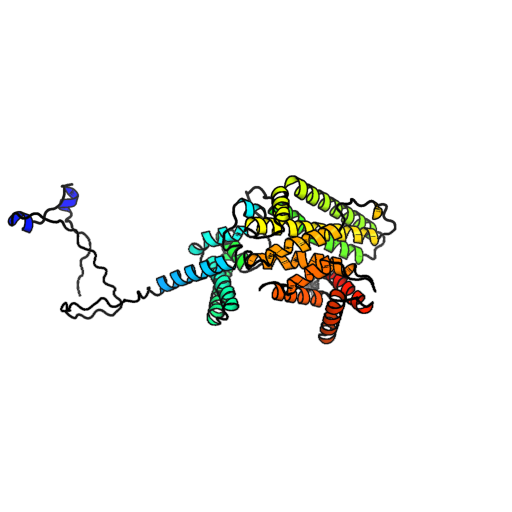 O . LYS A 1 197 ? -7.358 -5.888 -4.130 1.00 83.06 197 LYS A O 1
ATOM 1515 N N . ASP A 1 198 ? -9.280 -7.030 -4.236 1.00 78.38 198 ASP A N 1
ATOM 1516 C CA . ASP A 1 198 ? -8.647 -8.345 -4.386 1.00 78.38 198 ASP A CA 1
ATOM 1517 C C . ASP A 1 198 ? -8.035 -8.457 -5.778 1.00 78.38 198 ASP A C 1
ATOM 1519 O O . ASP A 1 198 ? -6.900 -8.894 -5.915 1.00 78.38 198 ASP A O 1
ATOM 1523 N N . LEU A 1 199 ? -8.745 -7.953 -6.792 1.00 84.25 199 LEU A N 1
ATOM 1524 C CA . LEU A 1 199 ? -8.240 -7.862 -8.161 1.00 84.25 199 LEU A CA 1
ATOM 1525 C C . LEU A 1 199 ? -6.996 -6.968 -8.249 1.00 84.25 199 LEU A C 1
ATOM 1527 O O . LEU A 1 199 ? -6.038 -7.318 -8.933 1.00 84.25 199 LEU A O 1
ATOM 1531 N N . LEU A 1 200 ? -6.989 -5.837 -7.534 1.00 87.56 200 LEU A N 1
ATOM 1532 C CA . LEU A 1 200 ? -5.827 -4.950 -7.497 1.00 87.56 200 LEU A CA 1
ATOM 1533 C C . LEU A 1 200 ? -4.636 -5.591 -6.777 1.00 87.56 200 LEU A C 1
ATOM 1535 O O . LEU A 1 200 ? -3.504 -5.475 -7.240 1.00 87.56 200 LEU A O 1
ATOM 1539 N N . LEU A 1 201 ? -4.880 -6.274 -5.657 1.00 83.56 201 LEU A N 1
ATOM 1540 C CA . LEU A 1 201 ? -3.834 -6.983 -4.922 1.00 83.56 201 LEU A CA 1
ATOM 1541 C C . LEU A 1 201 ? -3.256 -8.141 -5.737 1.00 83.56 201 LEU A C 1
ATOM 1543 O O . LEU A 1 201 ? -2.044 -8.316 -5.721 1.00 83.56 201 LEU A O 1
ATOM 1547 N N . ASP A 1 202 ? -4.079 -8.870 -6.494 1.00 80.81 202 ASP A N 1
ATOM 1548 C CA . ASP A 1 202 ? -3.601 -9.908 -7.412 1.00 80.81 202 ASP A CA 1
ATOM 1549 C C . ASP A 1 202 ? -2.655 -9.332 -8.473 1.00 80.81 202 ASP A C 1
ATOM 1551 O O . ASP A 1 202 ? -1.699 -9.990 -8.859 1.00 80.81 202 ASP A O 1
ATOM 1555 N N . ILE A 1 203 ? -2.904 -8.112 -8.966 1.00 87.62 203 ILE A N 1
ATOM 1556 C CA . ILE A 1 203 ? -1.970 -7.428 -9.876 1.00 87.62 203 ILE A CA 1
ATOM 1557 C C . ILE A 1 203 ? -0.694 -7.046 -9.121 1.00 87.62 203 ILE A C 1
ATOM 1559 O O . ILE A 1 203 ? 0.409 -7.265 -9.609 1.00 87.62 203 ILE A O 1
ATOM 1563 N N . PHE A 1 204 ? -0.836 -6.485 -7.919 1.00 85.19 204 PHE A N 1
ATOM 1564 C CA . PHE A 1 204 ? 0.292 -5.994 -7.130 1.00 85.19 204 PHE A CA 1
ATOM 1565 C C . PHE A 1 204 ? 1.262 -7.107 -6.707 1.00 85.19 204 PHE A C 1
ATOM 1567 O O . PHE A 1 204 ? 2.466 -6.877 -6.651 1.00 85.19 204 PHE A O 1
ATOM 1574 N N . VAL A 1 205 ? 0.750 -8.308 -6.425 1.00 81.56 205 VAL A N 1
ATOM 1575 C CA . VAL A 1 205 ? 1.549 -9.484 -6.037 1.00 81.56 205 VAL A CA 1
ATOM 1576 C C . VAL A 1 205 ? 2.436 -9.994 -7.177 1.00 81.56 205 VAL A C 1
ATOM 1578 O O . VAL A 1 205 ? 3.475 -10.586 -6.899 1.00 81.56 205 VAL A O 1
ATOM 1581 N N . ASP A 1 206 ? 2.088 -9.716 -8.435 1.00 81.50 206 ASP A N 1
ATOM 1582 C CA . ASP A 1 206 ? 2.891 -10.130 -9.592 1.00 81.50 206 ASP A CA 1
ATOM 1583 C C . ASP A 1 206 ? 4.054 -9.161 -9.888 1.00 81.50 206 ASP A C 1
ATOM 1585 O O . ASP A 1 206 ? 5.055 -9.546 -10.490 1.00 81.50 206 ASP A O 1
ATOM 1589 N N . ILE A 1 207 ? 3.964 -7.906 -9.431 1.00 87.56 207 ILE A N 1
ATOM 1590 C CA . ILE A 1 207 ? 4.968 -6.857 -9.687 1.00 87.56 207 ILE A CA 1
ATOM 1591 C C . ILE A 1 207 ? 6.362 -7.205 -9.144 1.00 87.56 207 ILE A C 1
ATOM 1593 O O . ILE A 1 207 ? 7.331 -6.960 -9.862 1.00 87.56 207 ILE A O 1
ATOM 1597 N N . PRO A 1 208 ? 6.524 -7.782 -7.936 1.00 86.75 208 PRO A N 1
ATOM 1598 C CA . PRO A 1 208 ? 7.821 -8.277 -7.485 1.00 86.75 208 PRO A CA 1
ATOM 1599 C C . PRO A 1 208 ? 8.512 -9.206 -8.490 1.00 86.75 208 PRO A C 1
ATOM 1601 O O . PRO A 1 208 ? 9.721 -9.092 -8.656 1.00 86.75 208 PRO A O 1
ATOM 1604 N N . GLY A 1 209 ? 7.762 -10.048 -9.212 1.00 80.62 209 GLY A N 1
ATOM 1605 C CA . GLY A 1 209 ? 8.317 -10.901 -10.267 1.00 80.62 209 GLY A CA 1
ATOM 1606 C C . GLY A 1 209 ? 8.880 -10.102 -11.447 1.00 80.62 209 GLY A C 1
ATOM 1607 O O . GLY A 1 209 ? 9.936 -10.445 -11.964 1.00 80.62 209 GLY A O 1
ATOM 1608 N N . LEU A 1 210 ? 8.243 -8.984 -11.821 1.00 87.94 210 LEU A N 1
ATOM 1609 C CA . LEU A 1 210 ? 8.777 -8.076 -12.849 1.00 87.94 210 LEU A CA 1
ATOM 1610 C C . LEU A 1 210 ? 10.099 -7.430 -12.412 1.00 87.94 210 LEU A C 1
ATOM 1612 O O . LEU A 1 210 ? 11.003 -7.256 -13.227 1.00 87.94 210 LEU A O 1
ATOM 1616 N N . LEU A 1 211 ? 10.203 -7.054 -11.134 1.00 84.94 211 LEU A N 1
ATOM 1617 C CA . LEU A 1 211 ? 11.420 -6.464 -10.572 1.00 84.94 211 LEU A CA 1
ATOM 1618 C C . LEU A 1 211 ? 12.555 -7.496 -10.499 1.00 84.94 211 LEU A C 1
ATOM 1620 O O . LEU A 1 211 ? 13.688 -7.182 -10.850 1.00 84.94 211 LEU A O 1
ATOM 1624 N N . GLU A 1 212 ? 12.244 -8.734 -10.113 1.00 82.81 212 GLU A N 1
ATOM 1625 C CA . GLU A 1 212 ? 13.203 -9.843 -10.111 1.00 82.81 212 GLU A CA 1
ATOM 1626 C C . GLU A 1 212 ? 13.700 -10.167 -11.528 1.00 82.81 212 GLU A C 1
ATOM 1628 O O . GLU A 1 212 ? 14.904 -10.297 -11.752 1.00 82.81 212 GLU A O 1
ATOM 1633 N N . ASP A 1 213 ? 12.795 -10.229 -12.508 1.00 86.06 213 ASP A N 1
ATOM 1634 C CA . ASP A 1 213 ? 13.149 -10.453 -13.911 1.00 86.06 213 ASP A CA 1
ATOM 1635 C C . ASP A 1 213 ? 13.999 -9.295 -14.475 1.00 86.06 213 ASP A C 1
ATOM 1637 O O . ASP A 1 213 ? 14.909 -9.526 -15.279 1.00 86.06 213 ASP A O 1
ATOM 1641 N N . LEU A 1 214 ? 13.755 -8.050 -14.038 1.00 86.06 214 LEU A N 1
ATOM 1642 C CA . LEU A 1 214 ? 14.586 -6.890 -14.382 1.00 86.06 214 LEU A CA 1
ATOM 1643 C C . LEU A 1 214 ? 16.011 -7.038 -13.839 1.00 86.06 214 LEU A C 1
ATOM 1645 O O . LEU A 1 214 ? 16.971 -6.808 -14.580 1.00 86.06 214 LEU A O 1
ATOM 1649 N N . ASP A 1 215 ? 16.158 -7.440 -12.578 1.00 81.12 215 ASP A N 1
ATOM 1650 C CA . ASP A 1 215 ? 17.463 -7.684 -11.961 1.00 81.12 215 ASP A CA 1
ATOM 1651 C C . ASP A 1 215 ? 18.197 -8.841 -12.649 1.00 81.12 215 ASP A C 1
ATOM 1653 O O . ASP A 1 215 ? 19.381 -8.725 -12.984 1.00 81.12 215 ASP A O 1
ATOM 1657 N N . ALA A 1 216 ? 17.490 -9.937 -12.937 1.00 84.31 216 ALA A N 1
ATOM 1658 C CA . ALA A 1 216 ? 18.034 -11.074 -13.671 1.00 84.31 216 ALA A CA 1
ATOM 1659 C C . ALA A 1 216 ? 18.532 -10.656 -15.062 1.00 84.31 216 ALA A C 1
ATOM 1661 O O . ALA A 1 216 ? 19.626 -11.045 -15.476 1.00 84.31 216 ALA A O 1
ATOM 1662 N N . LEU A 1 217 ? 17.773 -9.814 -15.771 1.00 85.56 217 LEU A N 1
ATOM 1663 C CA . LEU A 1 217 ? 18.187 -9.255 -17.054 1.00 85.56 217 LEU A CA 1
ATOM 1664 C C . LEU A 1 217 ? 19.403 -8.328 -16.907 1.00 85.56 217 LEU A C 1
ATOM 1666 O O . LEU A 1 217 ? 20.317 -8.385 -17.732 1.00 85.56 217 LEU A O 1
ATOM 1670 N N . ALA A 1 218 ? 19.447 -7.479 -15.880 1.00 83.12 218 ALA A N 1
ATOM 1671 C CA . ALA A 1 218 ? 20.565 -6.569 -15.637 1.00 83.12 218 ALA A CA 1
ATOM 1672 C C . ALA A 1 218 ? 21.879 -7.317 -15.354 1.00 83.12 218 ALA A C 1
ATOM 1674 O O . ALA A 1 218 ? 22.935 -6.871 -15.797 1.00 83.12 218 ALA A O 1
ATOM 1675 N N . LEU A 1 219 ? 21.803 -8.466 -14.676 1.00 84.62 219 LEU A N 1
ATOM 1676 C CA . LEU A 1 219 ? 22.943 -9.321 -14.321 1.00 84.62 219 LEU A CA 1
ATOM 1677 C C . LEU A 1 219 ? 23.289 -10.381 -15.386 1.00 84.62 219 LEU A C 1
ATOM 1679 O O . LEU A 1 219 ? 24.267 -11.109 -15.230 1.00 84.62 219 LEU A O 1
ATOM 1683 N N . CYS A 1 220 ? 22.495 -10.506 -16.454 1.00 84.81 220 CYS A N 1
ATOM 1684 C CA . CYS A 1 220 ? 22.703 -11.520 -17.486 1.00 84.81 220 CYS A CA 1
ATOM 1685 C C . CYS A 1 220 ? 23.803 -11.117 -18.482 1.00 84.81 220 CYS A C 1
ATOM 1687 O O . CYS A 1 220 ? 23.568 -10.297 -19.379 1.00 84.81 220 CYS A O 1
ATOM 1689 N N . ASP A 1 221 ? 24.956 -11.783 -18.377 1.00 88.12 221 ASP A N 1
ATOM 1690 C CA . ASP A 1 221 ? 26.093 -11.660 -19.305 1.00 88.12 221 ASP A CA 1
ATOM 1691 C C . ASP A 1 221 ? 25.969 -12.560 -20.555 1.00 88.12 221 ASP A C 1
ATOM 1693 O O . ASP A 1 221 ? 26.692 -12.380 -21.536 1.00 88.12 221 ASP A O 1
ATOM 1697 N N . ASP A 1 222 ? 25.051 -13.533 -20.548 1.00 90.44 222 ASP A N 1
ATOM 1698 C CA . ASP A 1 222 ? 24.846 -14.461 -21.666 1.00 90.44 222 ASP A CA 1
ATOM 1699 C C . ASP A 1 222 ? 24.124 -13.773 -22.840 1.00 90.44 222 ASP A C 1
ATOM 1701 O O . ASP A 1 222 ? 22.941 -13.426 -22.765 1.00 90.44 222 ASP A O 1
ATOM 1705 N N . ALA A 1 223 ? 24.840 -13.613 -23.956 1.00 86.75 223 ALA A N 1
ATOM 1706 C CA . ALA A 1 223 ? 24.354 -12.948 -25.162 1.00 86.75 223 ALA A CA 1
ATOM 1707 C C . ALA A 1 223 ? 23.194 -13.678 -25.870 1.00 86.75 223 ALA A C 1
ATOM 1709 O O . ALA A 1 223 ? 22.433 -13.033 -26.591 1.00 86.75 223 ALA A O 1
ATOM 1710 N N . ALA A 1 224 ? 23.043 -14.993 -25.683 1.00 89.25 224 ALA A N 1
ATOM 1711 C CA . ALA A 1 224 ? 21.955 -15.775 -26.268 1.00 89.25 224 ALA A CA 1
ATOM 1712 C C . ALA A 1 224 ? 20.694 -15.756 -25.389 1.00 89.25 224 ALA A C 1
ATOM 1714 O O . ALA A 1 224 ? 19.578 -15.726 -25.909 1.00 89.25 224 ALA A O 1
ATOM 1715 N N . LEU A 1 225 ? 20.862 -15.740 -24.062 1.00 88.81 225 LEU A N 1
ATOM 1716 C CA . LEU A 1 225 ? 19.751 -15.729 -23.104 1.00 88.81 225 LEU A CA 1
ATOM 1717 C C . LEU A 1 225 ? 19.156 -14.328 -22.898 1.00 88.81 225 LEU A C 1
ATOM 1719 O O . LEU A 1 225 ? 17.941 -14.181 -22.750 1.00 88.81 225 LEU A O 1
ATOM 1723 N N . ARG A 1 226 ? 19.994 -13.287 -22.921 1.00 88.31 226 ARG A N 1
ATOM 1724 C CA . ARG A 1 226 ? 19.592 -11.898 -22.650 1.00 88.31 226 ARG A CA 1
ATOM 1725 C C . ARG A 1 226 ? 18.413 -11.407 -23.515 1.00 88.31 226 ARG A C 1
ATOM 1727 O O . ARG A 1 226 ? 17.497 -10.813 -22.944 1.00 88.31 226 ARG A O 1
ATOM 1734 N N . PRO A 1 227 ? 18.344 -11.668 -24.840 1.00 88.62 227 PRO A N 1
ATOM 1735 C CA . PRO A 1 227 ? 17.187 -11.282 -25.655 1.00 88.62 227 PRO A CA 1
ATOM 1736 C C . PRO A 1 227 ? 15.882 -11.992 -25.264 1.00 88.62 227 PRO A C 1
ATOM 1738 O O . PRO A 1 227 ? 14.811 -11.399 -25.381 1.00 88.62 227 PRO A O 1
ATOM 1741 N N . LEU A 1 228 ? 15.955 -13.240 -24.784 1.00 89.25 228 LEU A N 1
ATOM 1742 C CA . LEU A 1 228 ? 14.783 -14.003 -24.342 1.00 89.25 228 LEU A CA 1
ATOM 1743 C C . LEU A 1 228 ? 14.220 -13.443 -23.032 1.00 89.25 228 LEU A C 1
ATOM 1745 O O . LEU A 1 228 ? 13.012 -13.235 -22.930 1.00 89.25 228 LEU A O 1
ATOM 1749 N N . LEU A 1 229 ? 15.095 -13.154 -22.060 1.00 89.12 229 LEU A N 1
ATOM 1750 C CA . LEU A 1 229 ? 14.713 -12.504 -20.800 1.00 89.12 229 LEU A CA 1
ATOM 1751 C C . LEU A 1 229 ? 14.096 -11.127 -21.055 1.00 89.12 229 LEU A C 1
ATOM 1753 O O . LEU A 1 229 ? 13.044 -10.811 -20.507 1.00 89.12 229 LEU A O 1
ATOM 1757 N N . TYR A 1 230 ? 14.701 -10.348 -21.955 1.00 90.12 230 TYR A N 1
ATOM 1758 C CA . TYR A 1 230 ? 14.169 -9.060 -22.388 1.00 90.12 230 TYR A CA 1
ATOM 1759 C C . TYR A 1 230 ? 12.754 -9.190 -22.971 1.00 90.12 230 TYR A C 1
ATOM 1761 O O . TYR A 1 230 ? 11.836 -8.507 -22.521 1.00 90.12 230 TYR A O 1
ATOM 1769 N N . ALA A 1 231 ? 12.556 -10.081 -23.950 1.00 89.75 231 ALA A N 1
ATOM 1770 C CA . ALA A 1 231 ? 11.264 -10.246 -24.614 1.00 89.75 231 ALA A CA 1
ATOM 1771 C C . ALA A 1 231 ? 10.170 -10.702 -23.637 1.00 89.75 231 ALA A C 1
ATOM 1773 O O . ALA A 1 231 ? 9.041 -10.214 -23.701 1.00 89.75 231 ALA A O 1
ATOM 1774 N N . ARG A 1 232 ? 10.516 -11.605 -22.712 1.00 92.12 232 ARG A N 1
ATOM 1775 C CA . ARG A 1 232 ? 9.614 -12.070 -21.658 1.00 92.12 232 ARG A CA 1
ATOM 1776 C C . ARG A 1 232 ? 9.209 -10.935 -20.721 1.00 92.12 232 ARG A C 1
ATOM 1778 O O . ARG A 1 232 ? 8.017 -10.717 -20.541 1.00 92.12 232 ARG A O 1
ATOM 1785 N N . LEU A 1 233 ? 10.178 -10.194 -20.186 1.00 92.06 233 LEU A N 1
ATOM 1786 C CA . LEU A 1 233 ? 9.915 -9.101 -19.253 1.00 92.06 233 LEU A CA 1
ATOM 1787 C C . LEU A 1 233 ? 9.047 -8.010 -19.890 1.00 92.06 233 LEU A C 1
ATOM 1789 O O . LEU A 1 233 ? 8.074 -7.566 -19.288 1.00 92.06 233 LEU A O 1
ATOM 1793 N N . VAL A 1 234 ? 9.327 -7.630 -21.143 1.00 92.00 234 VAL A N 1
ATOM 1794 C CA . VAL A 1 234 ? 8.477 -6.683 -21.884 1.00 92.00 234 VAL A CA 1
ATOM 1795 C C . VAL A 1 234 ? 7.047 -7.216 -22.016 1.00 92.00 234 VAL A C 1
ATOM 1797 O O . VAL A 1 234 ? 6.096 -6.479 -21.756 1.00 92.00 234 VAL A O 1
ATOM 1800 N N . ALA A 1 235 ? 6.873 -8.489 -22.383 1.00 92.88 235 ALA A N 1
ATOM 1801 C CA . ALA A 1 235 ? 5.550 -9.098 -22.510 1.00 92.88 235 ALA A CA 1
ATOM 1802 C C . ALA A 1 235 ? 4.793 -9.154 -21.170 1.00 92.88 235 ALA A C 1
ATOM 1804 O O . ALA A 1 235 ? 3.591 -8.888 -21.133 1.00 92.88 235 ALA A O 1
ATOM 1805 N N . ASP A 1 236 ? 5.481 -9.463 -20.071 1.00 94.06 236 ASP A N 1
ATOM 1806 C CA . ASP A 1 236 ? 4.881 -9.526 -18.737 1.00 94.06 236 ASP A CA 1
ATOM 1807 C C . ASP A 1 236 ? 4.531 -8.116 -18.202 1.00 94.06 236 ASP A C 1
ATOM 1809 O O . ASP A 1 236 ? 3.466 -7.936 -17.600 1.00 94.06 236 ASP A O 1
ATOM 1813 N N . CYS A 1 237 ? 5.324 -7.081 -18.518 1.00 94.00 237 CYS A N 1
ATOM 1814 C CA . CYS A 1 237 ? 4.964 -5.680 -18.264 1.00 94.00 237 CYS A CA 1
ATOM 181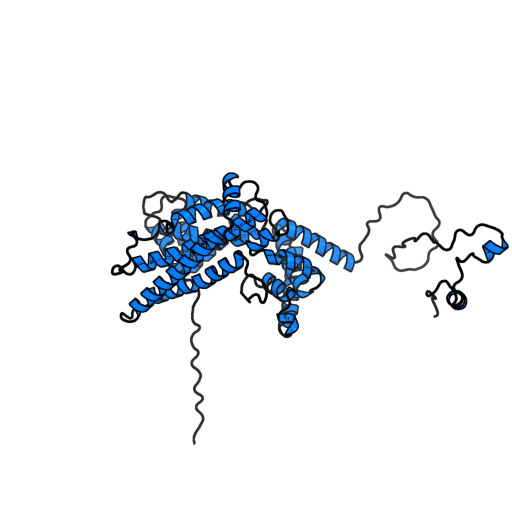5 C C . CYS A 1 237 ? 3.680 -5.265 -19.003 1.00 94.00 237 CYS A C 1
ATOM 1817 O O . CYS A 1 237 ? 2.803 -4.654 -18.395 1.00 94.00 237 CYS A O 1
ATOM 1819 N N . TRP A 1 238 ? 3.530 -5.618 -20.286 1.00 95.06 238 TRP A N 1
ATOM 1820 C CA . TRP A 1 238 ? 2.314 -5.311 -21.056 1.00 95.06 238 TRP A CA 1
ATOM 1821 C C . TRP A 1 238 ? 1.089 -6.086 -20.565 1.00 95.06 238 TRP A C 1
ATOM 1823 O O . TRP A 1 238 ? 0.012 -5.512 -20.444 1.00 95.06 238 TRP A O 1
ATOM 1833 N N . ARG A 1 239 ? 1.245 -7.360 -20.186 1.00 95.62 239 ARG A N 1
ATOM 1834 C CA . ARG A 1 239 ? 0.156 -8.127 -19.554 1.00 95.62 239 ARG A CA 1
ATOM 1835 C C . ARG A 1 239 ? -0.305 -7.474 -18.247 1.00 95.62 239 ARG A C 1
ATOM 1837 O O . ARG A 1 239 ? -1.490 -7.487 -17.915 1.00 95.62 239 ARG A O 1
ATOM 1844 N N . THR A 1 240 ? 0.637 -6.911 -17.495 1.00 95.06 240 THR A N 1
ATOM 1845 C CA . THR A 1 240 ? 0.340 -6.179 -16.260 1.00 95.06 240 THR A CA 1
ATOM 1846 C C . THR A 1 240 ? -0.356 -4.844 -16.559 1.00 95.06 240 THR A C 1
ATOM 1848 O O . THR A 1 240 ? -1.341 -4.533 -15.893 1.00 95.06 240 THR A O 1
ATOM 1851 N N . ASP A 1 241 ? 0.067 -4.102 -17.595 1.00 95.88 241 ASP A N 1
ATOM 1852 C CA . ASP A 1 241 ? -0.627 -2.898 -18.102 1.00 95.88 241 ASP A CA 1
ATOM 1853 C C . ASP A 1 241 ? -2.088 -3.196 -18.462 1.00 95.88 241 ASP A C 1
ATOM 1855 O O . ASP A 1 241 ? -2.980 -2.516 -17.963 1.00 95.88 241 ASP A O 1
ATOM 1859 N N . GLU A 1 242 ? -2.360 -4.246 -19.241 1.00 96.25 242 GLU A N 1
ATOM 1860 C CA . GLU A 1 242 ? -3.728 -4.620 -19.632 1.00 96.25 242 GLU A CA 1
ATOM 1861 C C . GLU A 1 242 ? -4.640 -4.837 -18.415 1.00 96.25 242 GLU A C 1
ATOM 1863 O O . GLU A 1 242 ? -5.777 -4.356 -18.375 1.00 96.25 242 GLU A O 1
ATOM 1868 N N . ARG A 1 243 ? -4.127 -5.514 -17.379 1.00 96.06 243 ARG A N 1
ATOM 1869 C CA . ARG A 1 243 ? -4.864 -5.751 -16.130 1.00 96.06 243 ARG A CA 1
ATOM 1870 C C . ARG A 1 243 ? -5.061 -4.473 -15.320 1.00 96.06 243 ARG A C 1
ATOM 1872 O O . ARG A 1 243 ? -6.137 -4.289 -14.756 1.00 96.06 243 ARG A O 1
ATOM 1879 N N . LEU A 1 244 ? -4.056 -3.597 -15.262 1.00 96.69 244 LEU A N 1
ATOM 1880 C CA . LEU A 1 244 ? -4.165 -2.292 -14.604 1.00 96.69 244 LEU A CA 1
ATOM 1881 C C . LEU A 1 244 ? -5.213 -1.413 -15.296 1.00 96.69 244 LEU A C 1
ATOM 1883 O O . LEU A 1 244 ? -6.047 -0.818 -14.616 1.00 96.69 244 LEU A O 1
ATOM 1887 N N . VAL A 1 245 ? -5.211 -1.373 -16.630 1.00 96.62 245 VAL A N 1
ATOM 1888 C CA . VAL A 1 245 ? -6.187 -0.621 -17.427 1.00 96.62 245 VAL A CA 1
ATOM 1889 C C . VAL A 1 245 ? -7.597 -1.170 -17.218 1.00 96.62 245 VAL A C 1
ATOM 1891 O O . VAL A 1 245 ? -8.493 -0.398 -16.886 1.00 96.62 245 VAL A O 1
ATOM 1894 N N . SER A 1 246 ? -7.800 -2.487 -17.335 1.00 95.88 246 SER A N 1
ATOM 1895 C CA . SER A 1 246 ? -9.113 -3.109 -17.094 1.00 95.88 246 SER A CA 1
ATOM 1896 C C . SER A 1 246 ? -9.609 -2.843 -15.670 1.00 95.88 246 SER A C 1
ATOM 1898 O O . SER A 1 246 ? -10.752 -2.426 -15.480 1.00 95.88 246 SER A O 1
ATOM 1900 N N . TRP A 1 247 ? -8.741 -2.969 -14.660 1.00 95.75 247 TRP A N 1
ATOM 1901 C CA . TRP A 1 247 ? -9.106 -2.636 -13.285 1.00 95.75 247 TRP A CA 1
ATOM 1902 C C . TRP A 1 247 ? -9.512 -1.165 -13.139 1.00 95.75 247 TRP A C 1
ATOM 1904 O O . TRP A 1 247 ? -10.519 -0.856 -12.501 1.00 95.75 247 TRP A O 1
ATOM 1914 N N . PHE A 1 248 ? -8.758 -0.243 -13.740 1.00 95.88 248 PHE A N 1
ATOM 1915 C CA . PHE A 1 248 ? -9.066 1.180 -13.660 1.00 95.88 248 PHE A CA 1
ATOM 1916 C C . PHE A 1 248 ? -10.399 1.526 -14.330 1.00 95.88 248 PHE A C 1
ATOM 1918 O O . PHE A 1 248 ? -11.191 2.274 -13.757 1.00 95.88 248 PHE A O 1
ATOM 1925 N N . GLU A 1 249 ? -10.674 0.972 -15.507 1.00 94.56 249 GLU A N 1
ATOM 1926 C CA . GLU A 1 249 ? -11.899 1.267 -16.253 1.00 94.56 249 GLU A CA 1
ATOM 1927 C C . GLU A 1 249 ? -13.141 0.615 -15.633 1.00 94.56 249 GLU A C 1
ATOM 1929 O O . GLU A 1 249 ? -14.189 1.255 -15.550 1.00 94.56 249 GLU A O 1
ATOM 1934 N N . GLU A 1 250 ? -13.032 -0.629 -15.163 1.00 92.94 250 GLU A N 1
ATOM 1935 C CA . GLU A 1 250 ? -14.196 -1.427 -14.758 1.00 92.94 250 GLU A CA 1
ATOM 1936 C C . GLU A 1 250 ? -14.427 -1.467 -13.244 1.00 92.94 250 GLU A C 1
ATOM 1938 O O . GLU A 1 250 ? -15.561 -1.641 -12.800 1.00 92.94 250 GLU A O 1
ATOM 1943 N N . GLN A 1 251 ? -13.364 -1.353 -12.442 1.00 92.12 251 GLN A N 1
ATOM 1944 C CA . GLN A 1 251 ? -13.406 -1.658 -11.006 1.00 92.12 251 GLN A CA 1
ATOM 1945 C C . GLN A 1 251 ? -13.083 -0.458 -10.117 1.00 92.12 251 GLN A C 1
ATOM 1947 O O . GLN A 1 251 ? -13.410 -0.480 -8.930 1.00 92.12 251 GLN A O 1
ATOM 1952 N N . SER A 1 252 ? -12.413 0.573 -10.638 1.00 93.56 252 SER A N 1
ATOM 1953 C CA . SER A 1 252 ? -11.949 1.670 -9.792 1.00 93.56 252 SER A CA 1
ATOM 1954 C C . SER A 1 252 ? -13.092 2.598 -9.349 1.00 93.56 252 SER A C 1
ATOM 1956 O O . SER A 1 252 ? -14.052 2.832 -10.091 1.00 93.56 252 SER A O 1
ATOM 1958 N N . PRO A 1 253 ? -13.004 3.188 -8.143 1.00 94.25 253 PRO A N 1
ATOM 1959 C CA . PRO A 1 253 ? -14.044 4.058 -7.597 1.00 94.25 253 PRO A CA 1
ATOM 1960 C C . PRO A 1 253 ? -13.982 5.479 -8.202 1.00 94.25 253 PRO A C 1
ATOM 1962 O O . PRO A 1 253 ? -13.879 6.466 -7.473 1.00 94.25 253 PRO A O 1
ATOM 1965 N N . ARG A 1 254 ? -14.034 5.607 -9.540 1.00 92.81 254 ARG A N 1
ATOM 1966 C CA . ARG A 1 254 ? -13.796 6.871 -10.278 1.00 92.81 254 ARG A CA 1
ATOM 1967 C C . ARG A 1 254 ? -14.720 7.997 -9.845 1.00 92.81 254 ARG A C 1
ATOM 1969 O O . ARG A 1 254 ? -14.247 9.074 -9.510 1.00 92.81 254 ARG A O 1
ATOM 1976 N N . ALA A 1 255 ? -16.026 7.741 -9.812 1.00 93.12 255 ALA A N 1
ATOM 1977 C CA . ALA A 1 255 ? -17.008 8.753 -9.424 1.00 93.12 255 ALA A CA 1
ATOM 1978 C C . ALA A 1 255 ? -16.759 9.272 -7.997 1.00 93.12 255 ALA A C 1
ATOM 1980 O O . ALA A 1 255 ? -16.851 10.470 -7.744 1.00 93.12 255 ALA A O 1
ATOM 1981 N N . HIS A 1 256 ? -16.381 8.378 -7.076 1.00 93.88 256 HIS A N 1
ATOM 1982 C CA . HIS A 1 256 ? -16.049 8.745 -5.699 1.00 93.88 256 HIS A CA 1
ATOM 1983 C C . HIS A 1 256 ? -14.747 9.548 -5.626 1.00 93.88 256 HIS A C 1
ATOM 1985 O O . HIS A 1 256 ? -14.666 10.525 -4.888 1.00 93.88 256 HIS A O 1
ATOM 1991 N N . LEU A 1 257 ? -13.733 9.157 -6.404 1.00 94.06 257 LEU A N 1
ATOM 1992 C CA . LEU A 1 257 ? -12.469 9.883 -6.493 1.00 94.06 257 LEU A CA 1
ATOM 1993 C C . LEU A 1 257 ? -12.667 11.305 -7.036 1.00 94.06 257 LEU A C 1
ATOM 1995 O O . LEU A 1 257 ? -12.087 12.238 -6.489 1.00 94.06 257 LEU A O 1
ATOM 1999 N N . GLU A 1 258 ? -13.483 11.487 -8.074 1.00 93.69 258 GLU A N 1
ATOM 2000 C CA . GLU A 1 258 ? -13.769 12.819 -8.621 1.00 93.69 258 GLU A CA 1
ATOM 2001 C C . GLU A 1 258 ? -14.531 13.689 -7.609 1.00 93.69 258 GLU A C 1
ATOM 2003 O O . GLU A 1 258 ? -14.099 14.803 -7.319 1.00 93.69 258 GLU A O 1
ATOM 2008 N N . ALA A 1 259 ? -15.556 13.148 -6.942 1.00 92.81 259 ALA A N 1
ATOM 2009 C CA . ALA A 1 259 ? -16.259 13.859 -5.867 1.00 92.81 259 ALA A CA 1
ATOM 2010 C C . ALA A 1 259 ? -15.340 14.230 -4.682 1.00 92.81 259 ALA A C 1
ATOM 2012 O O . ALA A 1 259 ? -15.555 15.219 -3.979 1.00 92.81 259 ALA A O 1
ATOM 2013 N N . LEU A 1 260 ? -14.304 13.429 -4.424 1.00 91.62 260 LEU A N 1
ATOM 2014 C CA . LEU A 1 260 ? -13.299 13.707 -3.400 1.00 91.62 260 LEU A CA 1
ATOM 2015 C C . LEU A 1 260 ? -12.331 14.823 -3.822 1.00 91.62 260 LEU A C 1
ATOM 2017 O O . LEU A 1 260 ? -11.988 15.676 -2.999 1.00 91.62 260 LEU A O 1
ATOM 2021 N N . LYS A 1 261 ? -11.927 14.845 -5.097 1.00 91.44 261 LYS A N 1
ATOM 2022 C CA . LYS A 1 261 ? -11.103 15.914 -5.681 1.00 91.44 261 LYS A CA 1
ATOM 2023 C C . LYS A 1 261 ? -11.836 17.252 -5.701 1.00 91.44 261 LYS A C 1
ATOM 2025 O O . LYS A 1 261 ? -11.235 18.261 -5.350 1.00 91.44 261 LYS A O 1
ATOM 2030 N N . GLU A 1 262 ? -13.124 17.264 -6.045 1.00 92.00 262 GLU A N 1
ATOM 2031 C CA . GLU A 1 262 ? -13.963 18.475 -6.038 1.00 92.00 262 GLU A CA 1
ATOM 2032 C C . GLU A 1 262 ? -14.039 19.128 -4.651 1.00 92.00 262 GLU A C 1
ATOM 2034 O O . GLU A 1 262 ? -14.101 20.349 -4.531 1.00 92.00 262 GLU A O 1
ATOM 2039 N N . ARG A 1 263 ? -13.974 18.319 -3.587 1.00 90.44 263 ARG A N 1
ATOM 2040 C CA . ARG A 1 263 ? -13.904 18.795 -2.196 1.00 90.44 263 ARG A CA 1
ATOM 2041 C C . ARG A 1 263 ? -12.490 19.164 -1.744 1.00 90.44 263 ARG A C 1
ATOM 2043 O O . ARG A 1 263 ? -12.289 19.437 -0.561 1.00 90.44 263 ARG A O 1
ATOM 2050 N N . GLU A 1 264 ? -11.507 19.135 -2.642 1.00 88.50 264 GLU A N 1
ATOM 2051 C CA . GLU A 1 264 ? -10.088 19.371 -2.350 1.00 88.50 264 GLU A CA 1
ATOM 2052 C C . GLU A 1 264 ? -9.574 18.497 -1.195 1.00 88.50 264 GLU A C 1
ATOM 2054 O O . GLU A 1 264 ? -8.782 18.941 -0.362 1.00 88.50 264 GLU A O 1
ATOM 2059 N N . TYR A 1 265 ? -10.062 17.255 -1.110 1.00 87.94 265 TYR A N 1
ATOM 2060 C CA . TYR A 1 265 ? -9.684 16.295 -0.069 1.00 87.94 265 TYR A CA 1
ATOM 2061 C C . TYR A 1 265 ? -10.016 16.737 1.374 1.00 87.94 265 TYR A C 1
ATOM 2063 O O . TYR A 1 265 ? -9.480 16.179 2.334 1.00 87.94 265 TYR A O 1
ATOM 2071 N N . LYS A 1 266 ? -10.891 17.732 1.564 1.00 84.94 266 LYS A N 1
ATOM 2072 C CA . LYS A 1 266 ? -11.296 18.228 2.889 1.00 84.94 266 LYS A CA 1
ATOM 2073 C C . LYS A 1 266 ? -12.278 17.272 3.571 1.00 84.94 266 LYS A C 1
ATOM 2075 O O . LYS A 1 266 ? -13.161 16.714 2.922 1.00 84.94 266 LYS A O 1
ATOM 2080 N N . GLU A 1 267 ? -12.132 17.140 4.891 1.00 84.19 267 GLU A N 1
ATOM 2081 C CA . GLU A 1 267 ? -13.032 16.374 5.771 1.00 84.19 267 GLU A CA 1
ATOM 2082 C C . GLU A 1 267 ? -13.277 14.926 5.287 1.00 84.19 267 GLU A C 1
ATOM 2084 O O . GLU A 1 267 ? -14.397 14.559 4.920 1.00 84.19 267 GLU A O 1
ATOM 2089 N N . PRO A 1 268 ? -12.233 14.078 5.251 1.00 87.62 268 PRO A N 1
ATOM 2090 C CA . PRO A 1 268 ? -12.318 12.745 4.696 1.00 87.62 268 PRO A CA 1
ATOM 2091 C C . PRO A 1 268 ? -13.165 11.848 5.590 1.00 87.62 268 PRO A C 1
ATOM 2093 O O . PRO A 1 268 ? -12.970 11.748 6.807 1.00 87.62 268 PRO A O 1
ATOM 2096 N N . THR A 1 269 ? -14.092 11.159 4.944 1.00 89.25 269 THR A N 1
ATOM 2097 C CA . THR A 1 269 ? -14.866 10.066 5.516 1.00 89.25 269 THR A CA 1
ATOM 2098 C C . THR A 1 269 ? -14.057 8.761 5.497 1.00 89.25 269 THR A C 1
ATOM 2100 O O . THR A 1 269 ? -13.076 8.643 4.759 1.00 89.25 269 THR A O 1
ATOM 2103 N N . PRO A 1 270 ? -14.473 7.723 6.246 1.00 85.81 270 PRO A N 1
ATOM 2104 C CA . PRO A 1 270 ? -13.847 6.401 6.151 1.00 85.81 270 PRO A CA 1
ATOM 2105 C C . PRO A 1 270 ? -13.868 5.800 4.736 1.00 85.81 270 PRO A C 1
ATOM 2107 O O . PRO A 1 270 ? -12.970 5.040 4.374 1.00 85.81 270 PRO A O 1
ATOM 2110 N N . GLU A 1 271 ? -14.880 6.141 3.935 1.00 90.00 271 GLU A N 1
ATOM 2111 C CA . GLU A 1 271 ? -14.979 5.743 2.527 1.00 90.00 271 GLU A CA 1
ATOM 2112 C C . GLU A 1 271 ? -13.960 6.484 1.665 1.00 90.00 271 GLU A C 1
ATOM 2114 O O . GLU A 1 271 ? -13.279 5.849 0.864 1.00 90.00 271 GLU A O 1
ATOM 2119 N N . ASP A 1 272 ? -13.769 7.786 1.898 1.00 92.19 272 ASP A N 1
ATOM 2120 C CA . ASP A 1 272 ? -12.723 8.570 1.231 1.00 92.19 272 ASP A CA 1
ATOM 2121 C C . ASP A 1 272 ? -11.338 7.994 1.517 1.00 92.19 272 ASP A C 1
ATOM 2123 O O . ASP A 1 272 ? -10.520 7.854 0.611 1.00 92.19 272 ASP A O 1
ATOM 2127 N N . THR A 1 273 ? -11.087 7.592 2.767 1.00 90.44 273 THR A N 1
ATOM 2128 C CA . THR A 1 273 ? -9.850 6.904 3.133 1.00 90.44 273 THR A CA 1
ATOM 2129 C C . THR A 1 273 ? -9.700 5.586 2.373 1.00 90.44 273 THR A C 1
ATOM 2131 O O . THR A 1 273 ? -8.633 5.325 1.829 1.00 90.44 273 THR A O 1
ATOM 2134 N N . ALA A 1 274 ? -10.744 4.757 2.293 1.00 90.62 274 ALA A N 1
ATOM 2135 C CA . ALA A 1 274 ? -10.688 3.487 1.566 1.00 90.62 274 ALA A CA 1
ATOM 2136 C C . ALA A 1 274 ? -10.430 3.678 0.061 1.00 90.62 274 ALA A C 1
ATOM 2138 O O . ALA A 1 274 ? -9.619 2.961 -0.527 1.00 90.62 274 ALA A O 1
ATOM 2139 N N . VAL A 1 275 ? -11.068 4.676 -0.551 1.00 93.06 275 VAL A N 1
ATOM 2140 C CA . VAL A 1 275 ? -10.836 5.055 -1.950 1.00 93.06 275 VAL A CA 1
ATOM 2141 C C . VAL A 1 275 ? -9.405 5.549 -2.145 1.00 93.06 275 VAL A C 1
ATOM 2143 O O . VAL A 1 275 ? -8.720 5.082 -3.054 1.00 93.06 275 VAL A O 1
ATOM 2146 N N . ALA A 1 276 ? -8.907 6.407 -1.252 1.00 93.56 276 ALA A N 1
ATOM 2147 C CA . ALA A 1 276 ? -7.524 6.866 -1.272 1.00 93.56 276 ALA A CA 1
ATOM 2148 C C . ALA A 1 276 ? -6.523 5.705 -1.170 1.00 93.56 276 ALA A C 1
ATOM 2150 O O . ALA A 1 276 ? -5.506 5.699 -1.867 1.00 93.56 276 ALA A O 1
ATOM 2151 N N . MET A 1 277 ? -6.813 4.692 -0.345 1.00 90.69 277 MET A N 1
ATOM 2152 C CA . MET A 1 277 ? -5.970 3.498 -0.213 1.00 90.69 277 MET A CA 1
ATOM 2153 C C . MET A 1 277 ? -5.901 2.733 -1.529 1.00 90.69 277 MET A C 1
ATOM 2155 O O . MET A 1 277 ? -4.811 2.455 -2.023 1.00 90.69 277 MET A O 1
ATOM 2159 N N . SER A 1 278 ? -7.056 2.438 -2.125 1.00 92.50 278 SER A N 1
ATOM 2160 C CA . SER A 1 278 ? -7.109 1.681 -3.375 1.00 92.50 278 SER A CA 1
ATOM 2161 C C . SER A 1 278 ? -6.435 2.434 -4.523 1.00 92.50 278 SER A C 1
ATOM 2163 O O . SER A 1 278 ? -5.681 1.840 -5.287 1.00 92.50 278 SER A O 1
ATOM 2165 N N . MET A 1 279 ? -6.671 3.744 -4.634 1.00 96.31 279 MET A N 1
ATOM 2166 C CA . MET A 1 279 ? -6.099 4.558 -5.708 1.00 96.31 279 MET A CA 1
ATOM 2167 C C . MET A 1 279 ? -4.593 4.771 -5.548 1.00 96.31 279 MET A C 1
ATOM 2169 O O . MET A 1 279 ? -3.863 4.672 -6.531 1.00 96.31 279 MET A O 1
ATOM 2173 N N . SER A 1 280 ? -4.103 4.999 -4.323 1.00 95.12 280 SER A N 1
ATOM 2174 C CA . SER A 1 280 ? -2.658 5.111 -4.076 1.00 95.12 280 SER A CA 1
ATOM 2175 C C . SER A 1 280 ? -1.923 3.805 -4.387 1.00 95.12 280 SER A C 1
ATOM 2177 O O . SER A 1 280 ? -0.841 3.845 -4.976 1.00 95.12 280 SER A O 1
ATOM 2179 N N . LEU A 1 281 ? -2.525 2.650 -4.084 1.00 93.12 281 LEU A N 1
ATOM 2180 C CA . LEU A 1 281 ? -1.974 1.345 -4.449 1.00 93.12 281 LEU A CA 1
ATOM 2181 C C . LEU A 1 281 ? -1.955 1.140 -5.970 1.00 93.12 281 LEU A C 1
ATOM 2183 O O . LEU A 1 281 ? -0.932 0.726 -6.510 1.00 93.12 281 LEU A O 1
ATOM 2187 N N . TYR A 1 282 ? -3.038 1.493 -6.667 1.00 96.44 282 TYR A N 1
ATOM 2188 C CA . TYR A 1 282 ? -3.108 1.442 -8.129 1.00 96.44 282 TYR A CA 1
ATOM 2189 C C . TYR A 1 282 ? -2.034 2.311 -8.793 1.00 96.44 282 TYR A C 1
ATOM 2191 O O . TYR A 1 282 ? -1.279 1.825 -9.631 1.00 96.44 282 TYR A O 1
ATOM 2199 N N . TRP A 1 283 ? -1.882 3.570 -8.379 1.00 97.44 283 TRP A N 1
ATOM 2200 C CA . TRP A 1 283 ? -0.844 4.441 -8.937 1.00 97.44 283 TRP A CA 1
ATOM 2201 C C . TRP A 1 283 ? 0.568 3.959 -8.613 1.00 97.44 283 TRP A C 1
ATOM 2203 O O . TRP A 1 283 ? 1.465 4.098 -9.440 1.00 97.44 283 TRP A O 1
ATOM 2213 N N . THR A 1 284 ? 0.766 3.340 -7.449 1.00 95.38 284 THR A N 1
ATOM 2214 C CA . THR A 1 284 ? 2.042 2.695 -7.107 1.00 95.38 284 THR A CA 1
ATOM 2215 C C . THR A 1 284 ? 2.330 1.511 -8.028 1.00 95.38 284 THR A C 1
ATOM 2217 O O . THR A 1 284 ? 3.456 1.366 -8.500 1.00 95.38 284 THR A O 1
ATOM 2220 N N . ALA A 1 285 ? 1.315 0.698 -8.330 1.00 95.19 285 ALA A N 1
ATOM 2221 C CA . ALA A 1 285 ? 1.421 -0.414 -9.268 1.00 95.19 285 ALA A CA 1
ATOM 2222 C C . ALA A 1 285 ? 1.799 0.068 -10.678 1.00 95.19 285 ALA A C 1
ATOM 2224 O O . ALA A 1 285 ? 2.711 -0.482 -11.297 1.00 95.19 285 ALA A O 1
ATOM 2225 N N . CYS A 1 286 ? 1.152 1.140 -11.152 1.00 96.75 286 CYS A N 1
ATOM 2226 C CA . CYS A 1 286 ? 1.493 1.803 -12.411 1.00 96.75 286 CYS A CA 1
ATOM 2227 C C . CYS A 1 286 ? 2.935 2.323 -12.405 1.00 96.75 286 CYS A C 1
ATOM 2229 O O . CYS A 1 286 ? 3.678 2.045 -13.342 1.00 96.75 286 CYS A O 1
ATOM 2231 N N . LEU A 1 287 ? 3.356 3.032 -11.349 1.00 93.56 287 LEU A N 1
ATOM 2232 C CA . LEU A 1 287 ? 4.724 3.542 -11.233 1.00 93.56 287 LEU A CA 1
ATOM 2233 C C . LEU A 1 287 ? 5.755 2.418 -11.338 1.00 93.56 287 LEU A C 1
ATOM 2235 O O . LEU A 1 287 ? 6.689 2.533 -12.125 1.00 93.56 287 LEU A O 1
ATOM 2239 N N . LEU A 1 288 ? 5.584 1.330 -10.586 1.00 91.50 288 LEU A N 1
ATOM 2240 C CA . LEU A 1 288 ? 6.509 0.194 -10.604 1.00 91.50 288 LEU A CA 1
ATOM 2241 C C . LEU A 1 288 ? 6.535 -0.508 -11.968 1.00 91.50 288 LEU A C 1
ATOM 2243 O O . LEU A 1 288 ? 7.607 -0.741 -12.522 1.00 91.50 288 LEU A O 1
ATOM 2247 N N . THR A 1 289 ? 5.367 -0.790 -12.542 1.00 93.38 289 THR A N 1
ATOM 2248 C CA . THR A 1 289 ? 5.256 -1.510 -13.821 1.00 93.38 289 THR A CA 1
ATOM 2249 C C . THR A 1 289 ? 5.831 -0.690 -14.974 1.00 93.38 289 THR A C 1
ATOM 2251 O O . THR A 1 289 ? 6.653 -1.183 -15.746 1.00 93.38 289 THR A O 1
ATOM 2254 N N . TYR A 1 290 ? 5.443 0.581 -15.088 1.00 93.69 290 TYR A N 1
ATOM 2255 C CA . TYR A 1 290 ? 5.868 1.425 -16.203 1.00 93.69 290 TYR A CA 1
ATOM 2256 C C . TYR A 1 290 ? 7.311 1.904 -16.053 1.00 93.69 290 TYR A C 1
ATOM 2258 O O . TYR A 1 290 ? 8.006 2.004 -17.059 1.00 93.69 290 TYR A O 1
ATOM 2266 N N . SER A 1 291 ? 7.804 2.145 -14.829 1.00 89.81 291 SER A N 1
ATOM 2267 C CA . SER A 1 291 ? 9.237 2.413 -14.627 1.00 89.81 291 SER A CA 1
ATOM 2268 C C . SER A 1 291 ? 10.087 1.205 -15.015 1.00 89.81 291 SER A C 1
ATOM 2270 O O . SER A 1 291 ? 11.094 1.386 -15.693 1.00 89.81 291 SER A O 1
ATOM 2272 N N . THR A 1 292 ? 9.644 -0.015 -14.687 1.00 89.19 292 THR A N 1
ATOM 2273 C CA . THR A 1 292 ? 10.291 -1.259 -15.132 1.00 89.19 292 THR A CA 1
ATOM 2274 C C . THR A 1 292 ? 10.325 -1.340 -16.655 1.00 89.19 292 THR A C 1
ATOM 2276 O O . THR A 1 292 ? 11.400 -1.475 -17.231 1.00 89.19 292 THR A O 1
ATOM 2279 N N . LEU A 1 293 ? 9.181 -1.164 -17.326 1.00 90.06 293 LEU A N 1
ATOM 2280 C CA . LEU A 1 293 ? 9.113 -1.191 -18.789 1.00 90.06 293 LEU A CA 1
ATOM 2281 C C . LEU A 1 293 ? 10.035 -0.140 -19.425 1.00 90.06 293 LEU A C 1
ATOM 2283 O O . LEU A 1 293 ? 10.825 -0.467 -20.307 1.00 90.06 293 LEU A O 1
ATOM 2287 N N . ILE A 1 294 ? 9.979 1.109 -18.956 1.00 86.56 294 ILE A N 1
ATOM 2288 C CA . ILE A 1 294 ? 10.825 2.202 -19.454 1.00 86.56 294 ILE A CA 1
ATOM 2289 C C . ILE A 1 294 ? 12.308 1.866 -19.263 1.00 86.56 294 ILE A C 1
ATOM 2291 O O . ILE A 1 294 ? 13.080 2.008 -20.209 1.00 86.56 294 ILE A O 1
ATOM 2295 N N . LEU A 1 295 ? 12.712 1.371 -18.088 1.00 84.06 295 LEU A N 1
ATOM 2296 C CA . LEU A 1 295 ? 14.097 0.968 -17.833 1.00 84.06 295 LEU A CA 1
ATOM 2297 C C . LEU A 1 295 ? 14.547 -0.114 -18.818 1.00 84.06 295 LEU A C 1
ATOM 2299 O O . LEU A 1 295 ? 15.567 0.059 -19.487 1.00 84.06 295 LEU A O 1
ATOM 2303 N N . VAL A 1 296 ? 13.765 -1.181 -18.981 1.00 84.69 296 VAL A N 1
ATOM 2304 C CA . VAL A 1 296 ? 14.074 -2.277 -19.914 1.00 84.69 296 VAL A CA 1
ATOM 2305 C C . VAL A 1 296 ? 14.253 -1.765 -21.340 1.00 84.69 296 VAL A C 1
ATOM 2307 O O . VAL A 1 296 ? 15.224 -2.131 -22.004 1.00 84.69 296 VAL A O 1
ATOM 2310 N N . LEU A 1 297 ? 13.364 -0.879 -21.797 1.00 83.75 297 LEU A N 1
ATOM 2311 C CA . LEU A 1 297 ? 13.455 -0.263 -23.120 1.00 83.75 297 LEU A CA 1
ATOM 2312 C C . LEU A 1 297 ? 14.708 0.618 -23.256 1.00 83.75 297 LEU A C 1
ATOM 2314 O O . LEU A 1 297 ? 15.383 0.548 -24.280 1.00 83.75 297 LEU A O 1
ATOM 2318 N N . THR A 1 298 ? 15.079 1.390 -22.226 1.00 77.62 298 THR A N 1
ATOM 2319 C CA . THR A 1 298 ? 16.303 2.215 -22.266 1.00 77.62 298 THR A CA 1
ATOM 2320 C C . THR A 1 298 ? 17.598 1.404 -22.264 1.00 77.62 298 THR A C 1
ATOM 2322 O O . THR A 1 298 ? 18.572 1.816 -22.894 1.00 77.62 298 THR A O 1
ATOM 2325 N N . PHE A 1 299 ? 17.635 0.253 -21.586 1.00 70.12 299 PHE A N 1
ATOM 2326 C CA . PHE A 1 299 ? 18.835 -0.588 -21.508 1.00 70.12 299 PHE A CA 1
ATOM 2327 C C . PHE A 1 299 ? 19.136 -1.350 -22.805 1.00 70.12 299 PHE A C 1
ATOM 2329 O O . PHE A 1 299 ? 20.238 -1.883 -22.949 1.00 70.12 299 PHE A O 1
ATOM 2336 N N . ASN A 1 300 ? 18.189 -1.414 -23.746 1.00 67.88 300 ASN A N 1
ATOM 2337 C CA . ASN A 1 300 ? 18.344 -2.142 -25.000 1.00 67.88 300 ASN A CA 1
ATOM 2338 C C . ASN A 1 300 ? 18.057 -1.234 -26.215 1.00 67.88 300 ASN A C 1
ATOM 2340 O O . ASN A 1 300 ? 16.954 -1.261 -26.761 1.00 67.88 300 ASN A O 1
ATOM 2344 N N . PRO A 1 301 ? 19.034 -0.422 -26.662 1.00 57.06 301 PRO A N 1
ATOM 2345 C CA . PRO A 1 301 ? 18.834 0.593 -27.703 1.00 57.06 301 PRO A CA 1
ATOM 2346 C C . PRO A 1 301 ? 18.537 0.023 -29.102 1.00 57.06 301 PRO A C 1
ATOM 2348 O O . PRO A 1 301 ? 18.189 0.781 -30.001 1.00 57.06 301 PRO A O 1
ATOM 2351 N N . THR A 1 302 ? 18.665 -1.292 -29.307 1.00 61.41 302 THR A N 1
ATOM 2352 C CA . THR A 1 302 ? 18.247 -1.990 -30.537 1.00 61.41 302 THR A CA 1
ATOM 2353 C C . THR A 1 302 ? 16.805 -2.506 -30.473 1.00 61.41 302 THR A C 1
ATOM 2355 O O . THR A 1 302 ? 16.366 -3.215 -31.381 1.00 61.41 302 THR A O 1
ATOM 2358 N N . SER A 1 303 ? 16.065 -2.162 -29.414 1.00 58.22 303 SER A N 1
ATOM 2359 C CA . SER A 1 303 ? 14.641 -2.455 -29.270 1.00 58.22 303 SER A CA 1
ATOM 2360 C C . SER A 1 303 ? 13.837 -1.929 -30.470 1.00 58.22 303 SER A C 1
ATOM 2362 O O . SER A 1 303 ? 13.983 -0.762 -30.835 1.00 58.22 303 SER A O 1
ATOM 2364 N N . PRO A 1 304 ? 12.933 -2.736 -31.057 1.00 56.59 304 PRO A N 1
ATOM 2365 C CA . PRO A 1 304 ? 11.990 -2.261 -32.071 1.00 56.59 304 PRO A CA 1
ATOM 2366 C C . PRO A 1 304 ? 10.905 -1.333 -31.494 1.00 56.59 304 PRO A C 1
ATOM 2368 O O . PRO A 1 304 ? 10.215 -0.658 -32.253 1.00 56.59 304 PRO A O 1
ATOM 2371 N N . LEU A 1 305 ? 10.735 -1.309 -30.167 1.00 62.12 305 LEU A N 1
ATOM 2372 C CA . LEU A 1 305 ? 9.822 -0.419 -29.451 1.00 62.12 305 LEU A CA 1
ATOM 2373 C C . LEU A 1 305 ? 10.591 0.813 -28.966 1.00 62.12 305 LEU A C 1
ATOM 2375 O O . LEU A 1 305 ? 11.483 0.690 -28.123 1.00 62.12 305 LEU A O 1
ATOM 2379 N N . ASP A 1 306 ? 10.232 1.981 -29.497 1.00 65.81 306 ASP A N 1
ATOM 2380 C CA . ASP A 1 306 ? 10.781 3.274 -29.090 1.00 65.81 306 ASP A CA 1
ATOM 2381 C C . ASP A 1 306 ? 9.974 3.840 -27.910 1.00 65.81 306 ASP A C 1
ATOM 2383 O O . ASP A 1 306 ? 8.741 3.850 -27.927 1.00 65.81 306 ASP A O 1
ATOM 2387 N N . ILE A 1 307 ? 10.668 4.365 -26.899 1.00 71.75 307 ILE A N 1
ATOM 2388 C CA . ILE A 1 307 ? 10.075 5.072 -25.758 1.00 71.75 307 ILE A CA 1
ATOM 2389 C C . ILE A 1 307 ? 9.162 6.221 -26.199 1.00 71.75 307 ILE A C 1
ATOM 2391 O O . ILE A 1 307 ? 8.191 6.530 -25.512 1.00 71.75 307 ILE A O 1
ATOM 2395 N N . THR A 1 308 ? 9.438 6.831 -27.356 1.00 73.44 308 THR A N 1
ATOM 2396 C CA . THR A 1 308 ? 8.609 7.911 -27.912 1.00 73.44 308 THR A CA 1
ATOM 2397 C C . THR A 1 308 ? 7.221 7.444 -28.366 1.00 73.44 308 THR A C 1
ATOM 2399 O O . THR A 1 308 ? 6.326 8.269 -28.531 1.00 73.44 30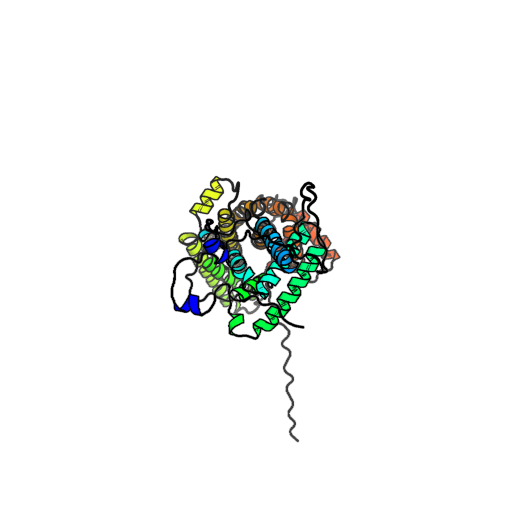8 THR A O 1
ATOM 2402 N N . THR A 1 309 ? 7.021 6.131 -28.533 1.00 80.38 309 THR A N 1
ATOM 2403 C CA . THR A 1 309 ? 5.751 5.521 -28.963 1.00 80.38 309 THR A CA 1
ATOM 2404 C C . THR A 1 309 ? 4.897 5.011 -27.801 1.00 80.38 309 THR A C 1
ATOM 2406 O O . THR A 1 309 ? 3.815 4.465 -28.027 1.00 80.38 309 THR A O 1
ATOM 2409 N N . LEU A 1 310 ? 5.357 5.178 -26.555 1.00 86.50 310 LEU A N 1
ATOM 2410 C CA . LEU A 1 310 ? 4.611 4.722 -25.388 1.00 86.50 310 LEU A CA 1
ATOM 2411 C C . LEU A 1 310 ? 3.305 5.518 -25.205 1.00 86.50 310 LEU A C 1
ATOM 2413 O O . LEU A 1 310 ? 3.280 6.732 -25.426 1.00 86.50 310 LEU A O 1
ATOM 2417 N N . PRO A 1 311 ? 2.214 4.862 -24.769 1.00 90.56 311 PRO A N 1
ATOM 2418 C CA . PRO A 1 311 ? 0.951 5.532 -24.489 1.00 90.56 311 PRO A CA 1
ATOM 2419 C C . PRO A 1 311 ? 1.085 6.666 -23.466 1.00 90.56 311 PRO A C 1
ATOM 2421 O O . PRO A 1 311 ? 1.786 6.523 -22.466 1.00 90.56 311 PRO A O 1
ATOM 2424 N N . GLU A 1 312 ? 0.310 7.742 -23.636 1.00 88.88 312 GLU A N 1
ATOM 2425 C CA . GLU A 1 312 ? 0.317 8.907 -22.731 1.00 88.88 312 GLU A CA 1
ATOM 2426 C C . GLU A 1 312 ? 0.059 8.530 -21.260 1.00 88.88 312 GLU A C 1
ATOM 2428 O O . GLU A 1 312 ? 0.648 9.112 -20.347 1.00 88.88 312 GLU A O 1
ATOM 2433 N N . ARG A 1 313 ? -0.757 7.490 -21.019 1.00 90.31 313 ARG A N 1
ATOM 2434 C CA . ARG A 1 313 ? -1.015 6.951 -19.673 1.00 90.31 313 ARG A CA 1
ATOM 2435 C C . ARG A 1 313 ? 0.253 6.499 -18.940 1.00 90.31 313 ARG A C 1
ATOM 2437 O O . ARG A 1 313 ? 0.251 6.483 -17.721 1.00 90.31 313 ARG A O 1
ATOM 2444 N N . MET A 1 314 ? 1.337 6.172 -19.645 1.00 91.38 314 MET A N 1
ATOM 2445 C CA . MET A 1 314 ? 2.610 5.756 -19.041 1.00 91.38 314 MET A CA 1
ATOM 2446 C C . MET A 1 314 ? 3.470 6.941 -18.566 1.00 91.38 314 MET A C 1
ATOM 2448 O O . MET A 1 314 ? 4.628 6.763 -18.187 1.00 91.38 314 MET A O 1
ATOM 2452 N N . ASN A 1 315 ? 2.918 8.159 -18.537 1.00 89.31 315 ASN A N 1
ATOM 2453 C CA . ASN A 1 315 ? 3.567 9.314 -17.929 1.00 89.31 315 ASN A CA 1
ATOM 2454 C C . ASN A 1 315 ? 3.636 9.174 -16.396 1.00 89.31 315 ASN A C 1
ATOM 2456 O O . ASN A 1 315 ? 2.691 9.478 -15.665 1.00 89.31 315 ASN A O 1
ATOM 2460 N N . LEU A 1 316 ? 4.807 8.760 -15.911 1.00 90.75 316 LEU A N 1
ATOM 2461 C CA . LEU A 1 316 ? 5.091 8.520 -14.494 1.00 90.75 316 LEU A CA 1
ATOM 2462 C C . LEU A 1 316 ? 4.868 9.754 -13.601 1.00 90.75 316 LEU A C 1
ATOM 2464 O O . LEU A 1 316 ? 4.429 9.616 -12.458 1.00 90.75 316 LEU A O 1
ATOM 2468 N N . ASN A 1 317 ? 5.106 10.966 -14.114 1.00 90.94 317 ASN A N 1
ATOM 2469 C CA . ASN A 1 317 ? 4.961 12.194 -13.323 1.00 90.94 317 ASN A CA 1
ATOM 2470 C C . ASN A 1 317 ? 3.507 12.428 -12.889 1.00 90.94 317 ASN A C 1
ATOM 2472 O O . ASN A 1 317 ? 3.269 12.896 -11.775 1.00 90.94 317 ASN A O 1
ATOM 2476 N N . SER A 1 318 ? 2.540 12.046 -13.728 1.00 93.56 318 SER A N 1
ATOM 2477 C CA . SER A 1 318 ? 1.110 12.154 -13.422 1.00 93.56 318 SER A CA 1
ATOM 2478 C C . SER A 1 318 ? 0.726 11.302 -12.211 1.00 93.56 318 SER A C 1
ATOM 2480 O O . SER A 1 318 ? -0.039 11.745 -11.355 1.00 93.56 318 SER A O 1
ATOM 2482 N N . TYR A 1 319 ? 1.300 10.101 -12.089 1.00 95.44 319 TYR A N 1
ATOM 2483 C CA . TYR A 1 319 ? 1.066 9.222 -10.942 1.00 95.44 319 TYR A CA 1
ATOM 2484 C C . TYR A 1 319 ? 1.713 9.755 -9.665 1.00 95.44 319 TYR A C 1
ATOM 2486 O O . TYR A 1 319 ? 1.099 9.702 -8.601 1.00 95.44 319 TYR A O 1
ATOM 2494 N N . CYS A 1 320 ? 2.916 10.325 -9.758 1.00 94.19 320 CYS A N 1
ATOM 2495 C CA . CYS A 1 320 ? 3.554 10.973 -8.614 1.00 94.19 320 CYS A CA 1
ATOM 2496 C C . CYS A 1 320 ? 2.761 12.179 -8.108 1.00 94.19 320 CYS A C 1
ATOM 2498 O O . CYS A 1 320 ? 2.612 12.323 -6.896 1.00 94.19 320 CYS A O 1
ATOM 2500 N N . ALA A 1 321 ? 2.223 13.005 -9.008 1.00 95.19 321 ALA A N 1
ATOM 2501 C CA . ALA A 1 321 ? 1.349 14.116 -8.640 1.00 95.19 321 ALA A CA 1
ATOM 2502 C C . ALA A 1 321 ? 0.067 13.616 -7.954 1.00 95.19 321 ALA A C 1
ATOM 2504 O O . ALA A 1 321 ? -0.265 14.069 -6.861 1.00 95.19 321 ALA A O 1
ATOM 2505 N N . ALA A 1 322 ? -0.593 12.605 -8.531 1.00 95.56 322 ALA A N 1
ATOM 2506 C CA . ALA A 1 322 ? -1.802 12.016 -7.959 1.00 95.56 322 ALA A CA 1
ATOM 2507 C C . ALA A 1 322 ? -1.565 11.408 -6.562 1.00 95.56 322 ALA A C 1
ATOM 2509 O O . ALA A 1 322 ? -2.362 11.625 -5.646 1.00 95.56 322 ALA A O 1
ATOM 2510 N N . ILE A 1 323 ? -0.444 10.700 -6.365 1.00 96.44 323 ILE A N 1
ATOM 2511 C CA . ILE A 1 323 ? -0.025 10.197 -5.048 1.00 96.44 323 ILE A CA 1
ATOM 2512 C C . ILE A 1 323 ? 0.233 11.368 -4.095 1.00 96.44 323 ILE A C 1
ATOM 2514 O O . ILE A 1 323 ? -0.296 11.374 -2.985 1.00 96.44 323 ILE A O 1
ATOM 2518 N N . ALA A 1 324 ? 1.005 12.372 -4.516 1.00 94.50 324 ALA A N 1
ATOM 2519 C CA . ALA A 1 324 ? 1.319 13.526 -3.680 1.00 94.50 324 ALA A CA 1
ATOM 2520 C C . ALA A 1 324 ? 0.065 14.279 -3.224 1.00 94.50 324 ALA A C 1
ATOM 2522 O O . ALA A 1 324 ? 0.050 14.795 -2.113 1.00 94.50 324 ALA A O 1
ATOM 2523 N N . ASP A 1 325 ? -0.985 14.319 -4.040 1.00 93.88 325 ASP A N 1
ATOM 2524 C CA . ASP A 1 325 ? -2.259 14.933 -3.680 1.00 93.88 325 ASP A CA 1
ATOM 2525 C C . ASP A 1 325 ? -3.083 14.079 -2.716 1.00 93.88 325 ASP A C 1
ATOM 2527 O O . ASP A 1 325 ? -3.517 14.579 -1.677 1.00 93.88 325 ASP A O 1
ATOM 2531 N N . ILE A 1 326 ? -3.274 12.793 -3.020 1.00 94.25 326 ILE A N 1
ATOM 2532 C CA . ILE A 1 326 ? -4.194 11.950 -2.248 1.00 94.25 326 ILE A CA 1
ATOM 2533 C C . ILE A 1 326 ? -3.658 11.595 -0.858 1.00 94.25 326 ILE A C 1
ATOM 2535 O O . ILE A 1 326 ? -4.444 11.361 0.062 1.00 94.25 326 ILE A O 1
ATOM 2539 N N . LEU A 1 327 ? -2.328 11.561 -0.689 1.00 93.00 327 LEU A N 1
ATOM 2540 C CA . LEU A 1 327 ? -1.701 11.212 0.586 1.00 93.00 327 LEU A CA 1
ATOM 2541 C C . LEU A 1 327 ? -2.077 12.182 1.711 1.00 93.00 327 LEU A C 1
ATOM 2543 O O . LEU A 1 327 ? -2.082 11.775 2.873 1.00 93.00 327 LEU A O 1
ATOM 2547 N N . GLU A 1 328 ? -2.455 13.422 1.380 1.00 89.75 328 GLU A N 1
ATOM 2548 C CA . GLU A 1 328 ? -2.941 14.431 2.327 1.00 89.75 328 GLU A CA 1
ATOM 2549 C C . GLU A 1 328 ? -4.032 13.882 3.252 1.00 89.75 328 GLU A C 1
ATOM 2551 O O . GLU A 1 328 ? -4.027 14.161 4.453 1.00 89.75 328 GLU A O 1
ATOM 2556 N N . ILE A 1 329 ? -4.928 13.050 2.711 1.00 91.06 329 ILE A N 1
ATOM 2557 C CA . ILE A 1 329 ? -6.036 12.447 3.454 1.00 91.06 329 ILE A CA 1
ATOM 2558 C C . ILE A 1 329 ? -5.521 11.651 4.642 1.00 91.06 329 ILE A C 1
ATOM 2560 O O . ILE A 1 329 ? -6.048 11.788 5.742 1.00 91.06 329 ILE A O 1
ATOM 2564 N N . PHE A 1 330 ? -4.478 10.843 4.467 1.00 90.81 330 PHE A N 1
ATOM 2565 C CA . PHE A 1 330 ? -4.015 9.924 5.508 1.00 90.81 330 PHE A CA 1
ATOM 2566 C C . PHE A 1 330 ? -3.388 10.625 6.715 1.00 90.81 330 PHE A C 1
ATOM 2568 O O . PHE A 1 330 ? -3.269 10.012 7.774 1.00 90.81 330 PHE A O 1
ATOM 2575 N N . PHE A 1 331 ? -3.028 11.903 6.575 1.00 88.06 331 PHE A N 1
ATOM 2576 C CA . PHE A 1 331 ? -2.464 12.720 7.649 1.00 88.06 331 PHE A CA 1
ATOM 2577 C C . PHE A 1 331 ? -3.488 13.622 8.341 1.00 88.06 331 PHE A C 1
ATOM 2579 O O . PHE A 1 331 ? -3.128 14.342 9.276 1.00 88.06 331 PHE A O 1
ATOM 2586 N N . GLN A 1 332 ? -4.754 13.601 7.914 1.00 86.88 332 GLN A N 1
ATOM 2587 C CA . GLN A 1 332 ? -5.798 14.357 8.596 1.00 86.88 332 GLN A CA 1
ATOM 2588 C C . GLN A 1 332 ? -6.151 13.724 9.951 1.00 86.88 332 GLN A C 1
ATOM 2590 O O . GLN A 1 332 ? -6.146 12.497 10.073 1.00 86.88 332 GLN A O 1
ATOM 2595 N N . PRO A 1 333 ? -6.509 14.527 10.975 1.00 82.88 333 PRO A N 1
ATOM 2596 C CA . PRO A 1 333 ? -6.843 14.006 12.304 1.00 82.88 333 PRO A CA 1
ATOM 2597 C C . PRO A 1 333 ? -7.973 12.968 12.294 1.00 82.88 333 PRO A C 1
ATOM 2599 O O . PRO A 1 333 ? -7.995 12.066 13.127 1.00 82.88 333 PRO A O 1
ATOM 2602 N N . SER A 1 334 ? -8.900 13.073 11.339 1.00 84.06 334 SER A N 1
ATOM 2603 C CA . SER A 1 334 ? -10.020 12.148 11.173 1.00 84.06 334 SER A CA 1
ATOM 2604 C C . SER A 1 334 ? -9.642 10.826 10.506 1.00 84.06 334 SER A C 1
ATOM 2606 O O . SER A 1 334 ? -10.490 9.947 10.440 1.00 84.06 334 SER A O 1
ATOM 2608 N N . SER A 1 335 ? -8.418 10.632 10.022 1.00 82.62 335 SER A N 1
ATOM 2609 C CA . SER A 1 335 ? -8.056 9.427 9.259 1.00 82.62 335 SER A CA 1
ATOM 2610 C C . SER A 1 335 ? -7.582 8.265 10.131 1.00 82.62 335 SER A C 1
ATOM 2612 O O . SER A 1 335 ? -7.540 7.127 9.662 1.00 82.62 335 SER A O 1
ATOM 2614 N N . GLY A 1 336 ? -7.293 8.512 11.410 1.00 83.69 336 GLY A N 1
ATOM 2615 C CA . GLY A 1 336 ? -6.855 7.486 12.358 1.00 83.69 336 GLY A CA 1
ATOM 2616 C C . GLY A 1 336 ? -5.476 6.890 12.039 1.00 83.69 336 GLY A C 1
ATOM 2617 O O . GLY A 1 336 ? -4.900 7.091 10.967 1.00 83.69 336 GLY A O 1
ATOM 2618 N N . ILE A 1 337 ? -4.926 6.134 12.989 1.00 82.06 337 ILE A N 1
ATOM 2619 C CA . ILE A 1 337 ? -3.570 5.556 12.893 1.00 82.06 337 ILE A CA 1
ATOM 2620 C C . ILE A 1 337 ? -3.454 4.548 11.739 1.00 82.06 337 ILE A C 1
ATOM 2622 O O . ILE A 1 337 ? -2.409 4.470 11.091 1.00 82.06 337 ILE A O 1
ATOM 2626 N N . PHE A 1 338 ? -4.520 3.791 11.460 1.00 81.88 338 PHE A N 1
ATOM 2627 C CA . PHE A 1 338 ? -4.566 2.778 10.400 1.00 81.88 338 PHE A CA 1
ATOM 2628 C C . PHE A 1 338 ? -4.148 3.347 9.039 1.00 81.88 338 PHE A C 1
ATOM 2630 O O . PHE A 1 338 ? -3.382 2.727 8.306 1.00 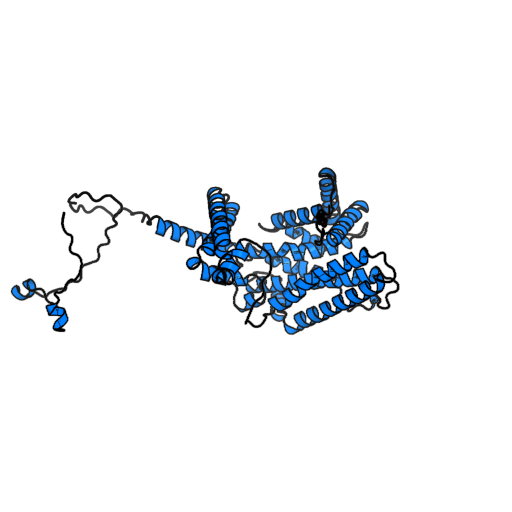81.88 338 PHE A O 1
ATOM 2637 N N . SER A 1 339 ? -4.602 4.560 8.730 1.00 82.81 339 SER A N 1
ATOM 2638 C CA . SER A 1 339 ? -4.334 5.248 7.468 1.00 82.81 339 SER A CA 1
ATOM 2639 C C . SER A 1 339 ? -2.853 5.529 7.233 1.00 82.81 339 SER A C 1
ATOM 2641 O O . SER A 1 339 ? -2.344 5.323 6.133 1.00 82.81 339 SER A O 1
ATOM 2643 N N . VAL A 1 340 ? -2.138 5.943 8.280 1.00 80.38 340 VAL A N 1
ATOM 2644 C CA . VAL A 1 340 ? -0.712 6.291 8.207 1.00 80.38 340 VAL A CA 1
ATOM 2645 C C . VAL A 1 340 ? 0.144 5.068 7.866 1.00 80.38 340 VAL A C 1
ATOM 2647 O O . VAL A 1 340 ? 1.159 5.200 7.188 1.00 80.38 340 VAL A O 1
ATOM 2650 N N . GLN A 1 341 ? -0.272 3.867 8.283 1.00 79.31 341 GLN A N 1
ATOM 2651 C CA . GLN A 1 341 ? 0.468 2.623 8.031 1.00 79.31 341 GLN A CA 1
ATOM 2652 C C . GLN A 1 341 ? 0.554 2.265 6.542 1.00 79.31 341 GLN A C 1
ATOM 2654 O O . GLN A 1 341 ? 1.432 1.501 6.151 1.00 79.31 341 GLN A O 1
ATOM 2659 N N . LEU A 1 342 ? -0.328 2.822 5.711 1.00 80.06 342 LEU A N 1
ATOM 2660 C CA . LEU A 1 342 ? -0.385 2.534 4.277 1.00 80.06 342 LEU A CA 1
ATOM 2661 C C . LEU A 1 342 ? 0.351 3.563 3.422 1.00 80.06 342 LEU A C 1
ATOM 2663 O O . LEU A 1 342 ? 0.535 3.347 2.231 1.00 80.06 342 LEU A O 1
ATOM 2667 N N . VAL A 1 343 ? 0.804 4.660 4.028 1.00 88.31 343 VAL A N 1
ATOM 2668 C CA . VAL A 1 343 ? 1.547 5.726 3.351 1.00 88.31 343 VAL A CA 1
ATOM 2669 C C . VAL A 1 343 ? 2.963 5.325 2.912 1.00 88.31 343 VAL A C 1
ATOM 2671 O O . VAL A 1 343 ? 3.355 5.752 1.827 1.00 88.31 343 VAL A O 1
ATOM 2674 N N . PRO A 1 344 ? 3.761 4.546 3.678 1.00 87.94 344 PRO A N 1
ATOM 2675 C CA . PRO A 1 344 ? 5.175 4.351 3.365 1.00 87.94 344 PRO A CA 1
ATOM 2676 C C . PRO A 1 344 ? 5.448 3.838 1.951 1.00 87.94 344 PRO A C 1
ATOM 2678 O O . PRO A 1 344 ? 6.320 4.373 1.279 1.00 87.94 344 PRO A O 1
ATOM 2681 N N . LEU A 1 345 ? 4.694 2.846 1.479 1.00 86.88 345 LEU A N 1
ATOM 2682 C CA . LEU A 1 345 ? 4.895 2.265 0.152 1.00 86.88 345 LEU A CA 1
ATOM 2683 C C . LEU A 1 345 ? 4.642 3.277 -0.990 1.00 86.88 345 LEU A C 1
ATOM 2685 O O . LEU A 1 345 ? 5.595 3.571 -1.714 1.00 86.88 345 LEU A O 1
ATOM 2689 N N . PRO A 1 346 ? 3.437 3.866 -1.153 1.00 92.62 346 PRO A N 1
ATOM 2690 C CA . PRO A 1 346 ? 3.179 4.844 -2.213 1.00 92.62 346 PRO A CA 1
ATOM 2691 C C . PRO A 1 346 ? 4.077 6.083 -2.108 1.00 92.62 346 PRO A C 1
ATOM 2693 O O . PRO A 1 346 ? 4.613 6.543 -3.116 1.00 92.62 346 PRO A O 1
ATOM 2696 N N . LEU A 1 347 ? 4.292 6.599 -0.891 1.00 91.31 347 LEU A N 1
ATOM 2697 C CA . LEU A 1 347 ? 5.167 7.749 -0.653 1.00 91.31 347 LEU A CA 1
ATOM 2698 C C . LEU A 1 347 ? 6.616 7.436 -1.033 1.00 91.31 347 LEU A C 1
ATOM 2700 O O . LEU A 1 347 ? 7.263 8.232 -1.707 1.00 91.31 347 LEU A O 1
ATOM 2704 N N . GLY A 1 348 ? 7.117 6.277 -0.612 1.00 84.75 348 GLY A N 1
ATOM 2705 C CA . GLY A 1 348 ? 8.479 5.829 -0.865 1.00 84.75 348 GLY A CA 1
ATOM 2706 C C . GLY A 1 348 ? 8.755 5.625 -2.349 1.00 84.75 348 GLY A C 1
ATOM 2707 O O . GLY A 1 348 ? 9.742 6.154 -2.847 1.00 84.75 348 GLY A O 1
ATOM 2708 N N . ILE A 1 349 ? 7.875 4.921 -3.069 1.00 86.44 349 ILE A N 1
ATOM 2709 C CA . ILE A 1 349 ? 8.035 4.680 -4.512 1.00 86.44 349 ILE A CA 1
ATOM 2710 C C . ILE A 1 349 ? 8.005 5.994 -5.303 1.00 86.44 349 ILE A C 1
ATOM 2712 O O . ILE A 1 349 ? 8.897 6.236 -6.117 1.00 86.44 349 ILE A O 1
ATOM 2716 N N . ALA A 1 350 ? 7.030 6.873 -5.040 1.00 90.06 350 ALA A N 1
ATOM 2717 C CA . ALA A 1 350 ? 6.939 8.162 -5.727 1.00 90.06 350 ALA A CA 1
ATOM 2718 C C . ALA A 1 350 ? 8.147 9.064 -5.424 1.00 90.06 350 ALA A C 1
ATOM 2720 O O . ALA A 1 350 ? 8.679 9.712 -6.327 1.00 90.06 350 ALA A O 1
ATOM 2721 N N . LEU A 1 351 ? 8.610 9.077 -4.169 1.00 85.00 351 LEU A N 1
ATOM 2722 C CA . LEU A 1 351 ? 9.789 9.836 -3.765 1.00 85.00 351 LEU A CA 1
ATOM 2723 C C . LEU A 1 351 ? 11.047 9.302 -4.450 1.00 85.00 351 LEU A C 1
ATOM 2725 O O . LEU A 1 351 ? 11.790 10.097 -5.018 1.00 85.00 351 LEU A O 1
ATOM 2729 N N . SER A 1 352 ? 11.265 7.985 -4.453 1.00 79.75 352 SER A N 1
ATOM 2730 C CA . SER A 1 352 ? 12.413 7.356 -5.115 1.00 79.75 352 SER A CA 1
ATOM 2731 C C . SER A 1 352 ? 12.443 7.665 -6.612 1.00 79.75 352 SER A C 1
ATOM 2733 O O . SER A 1 352 ? 13.481 8.089 -7.124 1.00 79.75 352 SER A O 1
ATOM 2735 N N . TYR A 1 353 ? 11.301 7.559 -7.302 1.00 84.38 353 TYR A N 1
ATOM 2736 C CA . TYR A 1 353 ? 11.211 7.932 -8.713 1.00 84.38 353 TYR A CA 1
ATOM 2737 C C . TYR A 1 353 ? 11.557 9.413 -8.931 1.00 84.38 353 TYR A C 1
ATOM 2739 O O . TYR A 1 353 ? 12.494 9.712 -9.671 1.00 84.38 353 TYR A O 1
ATOM 2747 N N . LEU A 1 354 ? 10.879 10.349 -8.257 1.00 84.25 354 LEU A N 1
ATOM 2748 C CA . LEU A 1 354 ? 11.124 11.785 -8.449 1.00 84.25 354 LEU A CA 1
ATOM 2749 C C . LEU A 1 354 ? 12.568 12.171 -8.122 1.00 84.25 354 LEU A C 1
ATOM 2751 O O . LEU A 1 354 ? 13.172 12.983 -8.823 1.00 84.25 354 LEU A O 1
ATOM 2755 N N . ALA A 1 355 ? 13.143 11.558 -7.091 1.00 78.06 355 ALA A N 1
ATOM 2756 C CA . ALA A 1 355 ? 14.518 11.797 -6.693 1.00 78.06 355 ALA A CA 1
ATOM 2757 C C . ALA A 1 355 ? 15.517 11.290 -7.758 1.00 78.06 355 ALA A C 1
ATOM 2759 O O . ALA A 1 355 ? 16.518 11.958 -8.020 1.00 78.06 355 ALA A O 1
ATOM 2760 N N . SER A 1 356 ? 15.218 10.183 -8.452 1.00 75.75 356 SER A N 1
ATOM 2761 C CA . SER A 1 356 ? 16.040 9.682 -9.569 1.00 75.75 356 SER A CA 1
ATOM 2762 C C . SER A 1 356 ? 16.078 10.633 -10.779 1.00 75.75 356 SER A C 1
ATOM 2764 O O . SER A 1 356 ? 17.078 10.676 -11.500 1.00 75.75 356 SER A O 1
ATOM 2766 N N . THR A 1 357 ? 15.031 11.449 -10.964 1.00 80.88 357 THR A N 1
ATOM 2767 C CA . THR A 1 357 ? 14.907 12.402 -12.085 1.00 80.88 357 THR A CA 1
ATOM 2768 C C . THR A 1 357 ? 15.632 13.738 -11.870 1.00 80.88 357 THR A C 1
ATOM 2770 O O . THR A 1 357 ? 15.647 14.581 -12.772 1.00 80.88 357 THR A O 1
ATOM 2773 N N . LEU A 1 358 ? 16.241 13.956 -10.696 1.00 80.25 358 LEU A N 1
ATOM 2774 C CA . LEU A 1 358 ? 16.924 15.208 -10.365 1.00 80.25 358 LEU A CA 1
ATOM 2775 C C . LEU A 1 358 ? 18.101 15.486 -11.310 1.00 80.25 358 LEU A C 1
ATOM 2777 O O . LEU A 1 358 ? 18.950 14.627 -11.549 1.00 80.25 358 LEU A O 1
ATOM 2781 N N . LYS A 1 359 ? 18.189 16.729 -11.804 1.00 79.62 359 LYS A N 1
ATOM 2782 C CA . LYS A 1 359 ? 19.288 17.199 -12.662 1.00 79.62 359 LYS A CA 1
ATOM 2783 C C . LYS A 1 359 ? 20.106 18.295 -11.968 1.00 79.62 359 LYS A C 1
ATOM 2785 O O . LYS A 1 359 ? 19.513 19.170 -11.324 1.00 79.62 359 LYS A O 1
ATOM 2790 N N . PRO A 1 360 ? 21.447 18.311 -12.122 1.00 78.38 360 PRO A N 1
ATOM 2791 C CA . PRO A 1 360 ? 22.294 19.318 -11.489 1.00 78.38 360 PRO A CA 1
ATOM 2792 C C . PRO A 1 360 ? 21.867 20.738 -11.869 1.00 78.38 360 PRO A C 1
ATOM 2794 O O . PRO A 1 360 ? 21.624 21.028 -13.038 1.00 78.38 360 PRO A O 1
ATOM 2797 N N . GLY A 1 361 ? 21.772 21.630 -10.881 1.00 74.38 361 GLY A N 1
ATOM 2798 C CA . GLY A 1 361 ? 21.454 23.047 -11.104 1.00 74.38 361 GLY A CA 1
ATOM 2799 C C . GLY A 1 361 ? 19.986 23.363 -11.419 1.00 74.38 361 GLY A C 1
ATOM 2800 O O . GLY A 1 361 ? 19.628 24.541 -11.455 1.00 74.38 361 GLY A O 1
ATOM 2801 N N . THR A 1 362 ? 19.124 22.355 -11.586 1.00 81.12 362 THR A N 1
ATOM 2802 C CA . THR A 1 362 ? 17.672 22.553 -11.735 1.00 81.12 362 THR A CA 1
ATOM 2803 C C . THR A 1 362 ? 16.965 22.531 -10.377 1.00 81.12 362 THR A C 1
ATOM 2805 O O . THR A 1 362 ? 17.414 21.833 -9.463 1.00 81.12 362 THR A O 1
ATOM 2808 N N . PRO A 1 363 ? 15.886 23.316 -10.187 1.00 79.81 363 PRO A N 1
ATOM 2809 C CA . PRO A 1 363 ? 15.074 23.200 -8.985 1.00 79.81 363 PRO A CA 1
ATOM 2810 C C . PRO A 1 363 ? 14.376 21.826 -8.940 1.00 79.81 363 PRO A C 1
ATOM 2812 O O . PRO A 1 363 ? 13.936 21.343 -9.983 1.00 79.81 363 PRO A O 1
ATOM 2815 N N . PRO A 1 364 ? 14.245 21.208 -7.752 1.00 80.12 364 PRO A N 1
ATOM 2816 C CA . PRO A 1 364 ? 13.546 19.936 -7.612 1.00 80.12 364 PRO A CA 1
ATOM 2817 C C . PRO A 1 364 ? 12.048 20.070 -7.952 1.00 80.12 364 PRO A C 1
ATOM 2819 O O . PRO A 1 364 ? 11.483 21.150 -7.725 1.00 80.12 364 PRO A O 1
ATOM 2822 N N . PRO A 1 365 ? 11.397 18.987 -8.432 1.00 85.25 365 PRO A N 1
ATOM 2823 C CA . PRO A 1 365 ? 9.963 18.966 -8.726 1.00 85.25 365 PRO A CA 1
ATOM 2824 C C . PRO A 1 365 ? 9.101 19.419 -7.541 1.00 85.25 365 PRO A C 1
ATOM 2826 O O . PRO A 1 365 ? 9.445 19.197 -6.374 1.00 85.25 365 PRO A O 1
ATOM 2829 N N . THR A 1 366 ? 7.959 20.043 -7.827 1.00 88.88 366 THR A N 1
ATOM 2830 C CA . THR A 1 366 ? 7.010 20.524 -6.810 1.00 88.88 366 THR A CA 1
ATOM 2831 C C . THR A 1 366 ? 6.453 19.386 -5.962 1.00 88.88 366 THR A C 1
ATOM 2833 O O . THR A 1 366 ? 6.357 19.503 -4.739 1.00 88.88 366 THR A O 1
ATOM 2836 N N . GLU A 1 367 ? 6.174 18.255 -6.597 1.00 90.56 367 GLU A N 1
ATOM 2837 C CA . GLU A 1 367 ? 5.635 17.038 -5.995 1.00 90.56 367 GLU A CA 1
ATOM 2838 C C . GLU A 1 367 ? 6.645 16.449 -5.011 1.00 90.56 367 GLU A C 1
ATOM 2840 O O . GLU A 1 367 ? 6.269 16.044 -3.915 1.00 90.56 367 GLU A O 1
ATOM 2845 N N . LEU A 1 368 ? 7.944 16.494 -5.339 1.00 85.50 368 LEU A N 1
ATOM 2846 C CA . LEU A 1 368 ? 9.004 16.016 -4.449 1.00 85.50 368 LEU A CA 1
ATOM 2847 C C . LEU A 1 368 ? 8.994 16.799 -3.131 1.00 85.50 368 LEU A C 1
ATOM 2849 O O . LEU A 1 368 ? 9.024 16.202 -2.056 1.00 85.50 368 LEU A O 1
ATOM 2853 N N . LYS A 1 369 ? 8.866 18.131 -3.199 1.00 83.25 369 LYS A N 1
ATOM 2854 C CA . LYS A 1 369 ? 8.745 18.977 -2.000 1.00 83.25 369 LYS A CA 1
ATOM 2855 C C . LYS A 1 369 ? 7.492 18.654 -1.191 1.00 83.25 369 LYS A C 1
ATOM 2857 O O . LYS A 1 369 ? 7.556 18.602 0.036 1.00 83.25 369 LYS A O 1
ATOM 2862 N N . LYS A 1 370 ? 6.364 18.428 -1.869 1.00 89.81 370 LYS A N 1
ATOM 2863 C CA . LYS A 1 370 ? 5.095 18.071 -1.223 1.00 89.81 370 LYS A CA 1
ATOM 2864 C C . LYS A 1 370 ? 5.201 16.742 -0.472 1.00 89.81 370 LYS A C 1
ATOM 2866 O O . LYS A 1 370 ? 4.844 16.689 0.702 1.00 89.81 370 LYS A O 1
ATOM 2871 N N . LEU A 1 371 ? 5.765 15.712 -1.108 1.00 88.75 371 LEU A N 1
ATOM 2872 C CA . LEU A 1 371 ? 5.949 14.385 -0.516 1.00 88.75 371 LEU A CA 1
ATOM 2873 C C . LEU A 1 371 ? 6.808 14.428 0.758 1.00 88.75 371 LEU A C 1
ATOM 2875 O O . LEU A 1 371 ? 6.464 13.804 1.757 1.00 88.75 371 LEU A O 1
ATOM 2879 N N . LEU A 1 372 ? 7.883 15.217 0.772 1.00 83.56 372 LEU A N 1
ATOM 2880 C CA . LEU A 1 372 ? 8.703 15.403 1.978 1.00 83.56 372 LEU A CA 1
ATOM 2881 C C . LEU A 1 372 ? 7.976 16.122 3.100 1.00 83.56 372 LEU A C 1
ATOM 2883 O O . LEU A 1 372 ? 8.227 15.844 4.272 1.00 83.56 372 LEU A O 1
ATOM 2887 N N . GLY A 1 373 ? 7.089 17.054 2.745 1.00 85.00 373 GLY A N 1
ATOM 2888 C CA . GLY A 1 373 ? 6.255 17.762 3.706 1.00 85.00 373 GLY A CA 1
ATOM 2889 C C . GLY A 1 373 ? 5.450 16.800 4.580 1.00 85.00 373 GLY A C 1
ATOM 2890 O O . GLY A 1 373 ? 5.169 17.112 5.735 1.00 85.00 373 GLY A O 1
ATOM 2891 N N . TYR A 1 374 ? 5.156 15.590 4.093 1.00 88.75 374 TYR A N 1
ATOM 2892 C CA . TYR A 1 374 ? 4.478 14.571 4.887 1.00 88.75 374 TYR A CA 1
ATOM 2893 C C . TYR A 1 374 ? 5.306 14.020 6.049 1.00 88.75 374 TYR A C 1
ATOM 2895 O O . TYR A 1 374 ? 4.730 13.570 7.037 1.00 88.75 374 TYR A O 1
ATOM 2903 N N . PHE A 1 375 ? 6.638 14.114 6.020 1.00 86.19 375 PHE A N 1
ATOM 2904 C CA . PHE A 1 375 ? 7.481 13.635 7.124 1.00 86.19 375 PHE A CA 1
ATOM 2905 C C . PHE A 1 375 ? 7.334 14.464 8.401 1.00 86.19 375 PHE A C 1
ATOM 2907 O O . PHE A 1 375 ? 7.720 14.010 9.475 1.00 86.19 375 PHE A O 1
ATOM 2914 N N . THR A 1 376 ? 6.779 15.669 8.307 1.00 83.31 376 THR A N 1
ATOM 2915 C CA . THR A 1 376 ? 6.524 16.550 9.453 1.00 83.31 376 THR A CA 1
ATOM 2916 C C . THR A 1 376 ? 5.029 16.730 9.730 1.00 83.31 376 THR A C 1
ATOM 2918 O O . THR A 1 376 ? 4.655 17.465 10.643 1.00 83.31 376 THR A O 1
ATOM 2921 N N . ARG A 1 377 ? 4.155 16.050 8.974 1.00 83.19 377 ARG A N 1
ATOM 2922 C CA . ARG A 1 377 ? 2.697 16.173 9.083 1.00 83.19 377 ARG A CA 1
ATOM 2923 C C . ARG A 1 377 ? 2.108 15.259 10.154 1.00 83.19 377 ARG A C 1
ATOM 2925 O O . ARG A 1 377 ? 2.240 14.037 10.095 1.00 83.19 377 ARG A O 1
ATOM 2932 N N . GLY A 1 378 ? 1.347 15.861 11.067 1.00 78.81 378 GLY A N 1
ATOM 2933 C CA . GLY A 1 378 ? 0.565 15.142 12.074 1.00 78.81 378 GLY A CA 1
ATOM 2934 C C . GLY A 1 378 ? 1.413 14.254 12.993 1.00 78.81 378 GLY A C 1
ATOM 2935 O O . GLY A 1 378 ? 2.641 14.307 12.992 1.00 78.81 378 GLY A O 1
ATOM 2936 N N . ALA A 1 379 ? 0.749 13.409 13.786 1.00 70.44 379 ALA A N 1
ATOM 2937 C CA . ALA A 1 379 ? 1.433 12.489 14.700 1.00 70.44 379 ALA A CA 1
ATOM 2938 C C . ALA A 1 379 ? 2.164 11.342 13.967 1.00 70.44 379 ALA A C 1
ATOM 2940 O O . ALA A 1 379 ? 3.127 10.781 14.486 1.00 70.44 379 ALA A O 1
ATOM 2941 N N . GLY A 1 380 ? 1.721 11.000 12.752 1.00 75.75 380 GLY A N 1
ATOM 2942 C CA . GLY A 1 380 ? 2.237 9.876 11.969 1.00 75.75 380 GLY A CA 1
ATOM 2943 C C . GLY A 1 380 ? 3.436 10.189 11.067 1.00 75.75 380 GLY A C 1
ATOM 2944 O O . GLY A 1 380 ? 4.261 9.308 10.821 1.00 75.75 380 GLY A O 1
ATOM 2945 N N . GLY A 1 381 ? 3.561 11.434 10.596 1.00 83.12 381 GLY A N 1
ATOM 2946 C CA . GLY A 1 381 ? 4.584 11.862 9.635 1.00 83.12 381 GLY A CA 1
ATOM 2947 C C . GLY A 1 381 ? 6.020 11.556 10.055 1.00 83.12 381 GLY A C 1
ATOM 2948 O O . GLY A 1 381 ? 6.739 10.917 9.282 1.00 83.12 381 GLY A O 1
ATOM 2949 N N . PRO A 1 382 ? 6.448 11.916 11.282 1.00 82.44 382 PRO A N 1
ATOM 2950 C CA . PRO A 1 382 ? 7.817 11.662 11.730 1.00 82.44 382 PRO A CA 1
ATOM 2951 C C . PRO A 1 382 ? 8.190 10.176 11.740 1.00 82.44 382 PRO A C 1
ATOM 2953 O O . PRO A 1 382 ? 9.319 9.821 11.394 1.00 82.44 382 PRO A O 1
ATOM 2956 N N . SER A 1 383 ? 7.234 9.306 12.087 1.00 79.19 383 SER A N 1
ATOM 2957 C CA . SER A 1 383 ? 7.409 7.850 12.067 1.00 79.19 383 SER A CA 1
ATOM 2958 C C . SER A 1 383 ? 7.584 7.333 10.637 1.00 79.19 383 SER A C 1
ATOM 2960 O O . SER A 1 383 ? 8.550 6.624 10.355 1.00 79.19 383 SER A O 1
ATOM 2962 N N . VAL A 1 384 ? 6.722 7.769 9.710 1.00 82.25 384 VAL A N 1
ATOM 2963 C CA . VAL A 1 384 ? 6.826 7.431 8.279 1.00 82.25 384 VAL A CA 1
ATOM 2964 C C . VAL A 1 384 ? 8.164 7.896 7.702 1.00 82.25 384 VAL A C 1
ATOM 2966 O O . VAL A 1 384 ? 8.853 7.121 7.041 1.00 82.25 384 VAL A O 1
ATOM 2969 N N . GLY A 1 385 ? 8.575 9.131 7.997 1.00 78.75 385 GLY A N 1
ATOM 2970 C CA . GLY A 1 385 ? 9.856 9.669 7.546 1.00 78.75 385 GLY A CA 1
ATOM 2971 C C . GLY A 1 385 ? 11.051 8.907 8.121 1.00 78.75 385 GLY A C 1
ATOM 2972 O O . GLY A 1 385 ? 12.003 8.620 7.402 1.00 78.75 385 GLY A O 1
ATOM 2973 N N . SER A 1 386 ? 11.012 8.539 9.407 1.00 76.56 386 SER A N 1
ATOM 2974 C CA . SER A 1 386 ? 12.060 7.722 10.035 1.00 76.56 386 SER A CA 1
ATOM 2975 C C . SER A 1 386 ? 12.161 6.337 9.395 1.00 76.56 386 SER A C 1
ATOM 2977 O O . SER A 1 386 ? 13.265 5.906 9.055 1.00 76.56 386 SER A O 1
ATOM 2979 N N . PHE A 1 387 ? 11.020 5.683 9.167 1.00 80.62 387 PHE A N 1
ATOM 2980 C CA . PHE A 1 387 ? 10.950 4.390 8.498 1.00 80.62 387 PHE A CA 1
ATOM 2981 C C . PHE A 1 387 ? 11.528 4.458 7.079 1.00 80.62 387 PHE A C 1
ATOM 2983 O O . PHE A 1 387 ? 12.435 3.692 6.757 1.00 80.62 387 PHE A O 1
ATOM 2990 N N . LEU A 1 388 ? 11.075 5.410 6.256 1.00 77.12 388 LEU A N 1
ATOM 2991 C CA . LEU A 1 388 ? 11.545 5.547 4.876 1.00 77.12 388 LEU A CA 1
ATOM 2992 C C . LEU A 1 388 ? 13.029 5.902 4.801 1.00 77.12 388 LEU A C 1
ATOM 2994 O O . LEU A 1 388 ? 13.749 5.288 4.019 1.00 77.12 388 LEU A O 1
ATOM 2998 N N . ARG A 1 389 ? 13.526 6.795 5.668 1.00 73.00 389 ARG A N 1
ATOM 2999 C CA . ARG A 1 389 ? 14.969 7.069 5.778 1.00 73.00 389 ARG A CA 1
ATOM 3000 C C . ARG A 1 389 ? 15.758 5.811 6.131 1.00 73.00 389 ARG A C 1
ATOM 3002 O O . ARG A 1 389 ? 16.783 5.541 5.512 1.00 73.00 389 ARG A O 1
ATOM 3009 N N . SER A 1 390 ? 15.291 5.027 7.103 1.00 71.75 390 SER A N 1
ATOM 3010 C CA . SER A 1 390 ? 15.956 3.779 7.491 1.00 71.75 390 SER A CA 1
ATOM 3011 C C . SER A 1 390 ? 15.975 2.766 6.344 1.00 71.75 390 SER A C 1
ATOM 3013 O O . SER A 1 390 ? 17.023 2.191 6.050 1.00 71.75 390 SER A O 1
ATOM 3015 N N . MET A 1 391 ? 14.846 2.600 5.652 1.00 71.25 391 MET A N 1
ATOM 3016 C CA . MET A 1 391 ? 14.720 1.722 4.490 1.00 71.25 391 MET A CA 1
ATOM 3017 C C . MET A 1 391 ? 15.661 2.152 3.353 1.00 71.25 391 MET A C 1
ATOM 3019 O O . MET A 1 391 ? 16.384 1.327 2.800 1.00 71.25 391 MET A O 1
ATOM 3023 N N . MET A 1 392 ? 15.727 3.453 3.060 1.00 65.19 392 MET A N 1
ATOM 3024 C CA . MET A 1 392 ? 16.628 4.038 2.059 1.00 65.19 392 MET A CA 1
ATOM 3025 C C . MET A 1 392 ? 18.105 3.825 2.399 1.00 65.19 392 MET A C 1
ATOM 3027 O O . MET A 1 392 ? 18.874 3.393 1.545 1.00 65.19 392 MET A O 1
ATOM 3031 N N . LEU A 1 393 ? 18.506 4.051 3.652 1.00 62.88 393 LEU A N 1
ATOM 3032 C CA . LEU A 1 393 ? 19.895 3.880 4.094 1.00 62.88 393 LEU A CA 1
ATOM 3033 C C . LEU A 1 393 ? 20.342 2.412 4.144 1.00 62.88 393 LEU A C 1
ATOM 3035 O O . LEU A 1 393 ? 21.532 2.125 3.999 1.00 62.88 393 LEU A O 1
ATOM 3039 N N . ASN A 1 394 ? 19.413 1.479 4.360 1.00 61.69 394 ASN A N 1
ATOM 3040 C CA . ASN A 1 394 ? 19.708 0.047 4.357 1.00 61.69 394 ASN A CA 1
ATOM 3041 C C . ASN A 1 394 ? 19.849 -0.524 2.937 1.00 61.69 394 ASN A C 1
ATOM 3043 O O . ASN A 1 394 ? 20.670 -1.420 2.742 1.00 61.69 394 ASN A O 1
ATOM 3047 N N . GLY A 1 395 ? 19.148 0.042 1.946 1.00 54.84 395 GLY A N 1
ATOM 3048 C CA . GLY A 1 395 ? 19.299 -0.320 0.528 1.00 54.84 395 GLY A CA 1
ATOM 3049 C C . GLY A 1 395 ? 20.662 0.042 -0.085 1.00 54.84 395 GLY A C 1
ATOM 3050 O O . GLY A 1 395 ? 21.010 -0.443 -1.155 1.00 54.84 395 GLY A O 1
ATOM 3051 N N . MET A 1 396 ? 21.484 0.850 0.598 1.00 49.62 396 MET A N 1
ATOM 3052 C CA . MET A 1 396 ? 22.835 1.228 0.144 1.00 49.62 396 MET A CA 1
ATOM 3053 C C . MET A 1 396 ? 23.928 0.176 0.453 1.00 49.62 396 MET A C 1
ATOM 3055 O O . MET A 1 396 ? 25.113 0.433 0.236 1.00 49.62 396 MET A O 1
ATOM 3059 N N . GLY A 1 397 ? 23.572 -0.999 0.987 1.00 53.25 397 GLY A N 1
ATOM 3060 C CA . GLY A 1 397 ? 24.517 -2.086 1.278 1.00 53.25 397 GLY A CA 1
ATOM 3061 C C . GLY A 1 397 ? 25.427 -1.856 2.501 1.00 53.25 397 GLY A C 1
ATOM 3062 O O . GLY A 1 397 ? 25.113 -1.088 3.415 1.00 53.25 397 GLY A O 1
ATOM 3063 N N . LYS A 1 398 ? 26.568 -2.571 2.554 1.00 50.41 398 LYS A N 1
ATOM 3064 C CA . LYS A 1 398 ? 27.544 -2.578 3.672 1.00 50.41 398 LYS A CA 1
ATOM 3065 C C . LYS A 1 398 ? 28.377 -1.282 3.751 1.00 50.41 398 LYS A C 1
ATOM 3067 O O . LYS A 1 398 ? 29.602 -1.317 3.698 1.00 50.41 398 LYS A O 1
ATOM 3072 N N . LEU A 1 399 ? 27.733 -0.127 3.882 1.00 54.22 399 LEU A N 1
ATOM 3073 C CA . LEU A 1 399 ? 28.412 1.131 4.204 1.00 54.22 399 LEU A CA 1
ATOM 3074 C C . LEU A 1 399 ? 28.655 1.255 5.716 1.00 54.22 399 LEU A C 1
ATOM 3076 O O . LEU A 1 399 ? 27.839 0.807 6.524 1.00 54.22 399 LEU A O 1
ATOM 3080 N N . SER A 1 400 ? 29.761 1.901 6.101 1.00 59.03 400 SER A N 1
ATOM 3081 C CA . SER A 1 400 ? 30.037 2.247 7.504 1.00 59.03 400 SER A CA 1
ATOM 3082 C C . SER A 1 400 ? 28.982 3.221 8.057 1.00 59.03 400 SER A C 1
ATOM 3084 O O . SER A 1 400 ? 28.397 3.995 7.297 1.00 59.03 400 SER A O 1
ATOM 3086 N N . ASN A 1 401 ? 28.758 3.246 9.377 1.00 64.44 401 ASN A N 1
ATOM 3087 C CA . ASN A 1 401 ? 27.777 4.156 9.996 1.00 64.44 401 ASN A CA 1
ATOM 3088 C C . ASN A 1 401 ? 28.070 5.642 9.712 1.00 64.44 401 ASN A C 1
ATOM 3090 O O . ASN A 1 401 ? 27.140 6.416 9.496 1.00 64.44 401 ASN A O 1
ATOM 3094 N N . ALA A 1 402 ? 29.347 6.033 9.638 1.00 62.53 402 ALA A N 1
ATOM 3095 C CA . ALA A 1 402 ? 29.748 7.394 9.276 1.00 62.53 402 ALA A CA 1
ATOM 3096 C C . ALA A 1 402 ? 29.397 7.724 7.814 1.00 62.53 402 ALA A C 1
ATOM 3098 O O . ALA A 1 402 ? 28.887 8.802 7.520 1.00 62.53 402 ALA A O 1
ATOM 3099 N N . SER A 1 403 ? 29.598 6.766 6.903 1.00 64.81 403 SER A N 1
ATOM 3100 C CA . SER A 1 403 ? 29.213 6.901 5.494 1.00 64.81 403 SER A CA 1
ATOM 3101 C C . SER A 1 403 ? 27.693 6.974 5.320 1.00 64.81 403 SER A C 1
ATOM 3103 O O . SER A 1 403 ? 27.216 7.755 4.503 1.00 64.81 403 SER A O 1
ATOM 3105 N N . LYS A 1 404 ? 26.924 6.215 6.113 1.00 65.19 404 LYS A N 1
ATOM 3106 C CA . LYS A 1 404 ? 25.454 6.289 6.126 1.00 65.19 404 LYS A CA 1
ATOM 3107 C C . LYS A 1 404 ? 24.958 7.658 6.595 1.00 65.19 404 LYS A C 1
ATOM 3109 O O . LYS A 1 404 ? 24.078 8.217 5.954 1.00 65.19 404 LYS A O 1
ATOM 3114 N N . SER A 1 405 ? 25.551 8.219 7.652 1.00 67.50 405 SER A N 1
ATOM 3115 C CA . SER A 1 405 ? 25.209 9.564 8.140 1.00 67.50 405 SER A CA 1
ATOM 3116 C C . SER A 1 405 ? 25.519 10.645 7.101 1.00 67.50 405 SER A C 1
ATOM 3118 O O . SER A 1 405 ? 24.654 11.445 6.773 1.00 67.50 405 SER A O 1
ATOM 3120 N N . ALA A 1 406 ? 26.718 10.626 6.510 1.00 69.25 406 ALA A N 1
ATOM 3121 C CA . ALA A 1 406 ? 27.099 11.605 5.491 1.00 69.25 406 ALA A CA 1
ATOM 3122 C C . ALA A 1 406 ? 26.234 11.510 4.219 1.00 69.25 406 ALA A C 1
ATOM 3124 O O . ALA A 1 406 ? 25.958 12.522 3.572 1.00 69.25 406 ALA A O 1
ATOM 3125 N N . ASN A 1 407 ? 25.798 10.300 3.855 1.00 68.12 407 ASN A N 1
ATOM 3126 C CA . ASN A 1 407 ? 24.871 10.089 2.745 1.00 68.12 407 ASN A CA 1
ATOM 3127 C C . ASN A 1 407 ? 23.444 10.526 3.091 1.00 68.12 407 ASN A C 1
ATOM 3129 O O . ASN A 1 407 ? 22.771 11.063 2.219 1.00 68.12 407 ASN A O 1
ATOM 3133 N N . ALA A 1 408 ? 23.000 10.374 4.343 1.00 68.12 408 ALA A N 1
ATOM 3134 C CA . ALA A 1 408 ? 21.730 10.932 4.804 1.00 68.12 408 ALA A CA 1
ATOM 3135 C C . ALA A 1 408 ? 21.717 12.464 4.662 1.00 68.12 408 ALA A C 1
ATOM 3137 O O . ALA A 1 408 ? 20.780 13.010 4.089 1.00 68.12 408 ALA A O 1
ATOM 3138 N N . ASP A 1 409 ? 22.797 13.143 5.058 1.00 71.56 409 ASP A N 1
ATOM 3139 C CA . ASP A 1 409 ? 22.912 14.602 4.928 1.00 71.56 409 ASP A CA 1
ATOM 3140 C C . ASP A 1 409 ? 22.961 15.057 3.458 1.00 71.56 409 ASP A C 1
ATOM 3142 O O . ASP A 1 409 ? 22.390 16.085 3.090 1.00 71.56 409 ASP A O 1
ATOM 3146 N N . ARG A 1 410 ? 23.641 14.302 2.580 1.00 72.69 410 ARG A N 1
ATOM 3147 C CA . ARG A 1 410 ? 23.618 14.541 1.120 1.00 72.69 410 ARG A CA 1
ATOM 3148 C C . ARG A 1 410 ? 22.228 14.345 0.542 1.00 72.69 410 ARG A C 1
ATOM 3150 O O . ARG A 1 410 ? 21.791 15.170 -0.249 1.00 72.69 410 ARG A O 1
ATOM 3157 N N . PHE A 1 411 ? 21.546 13.278 0.939 1.00 70.38 411 PHE A N 1
ATOM 3158 C CA . PHE A 1 411 ? 20.189 12.968 0.512 1.00 70.38 411 PHE A CA 1
ATOM 3159 C C . PHE A 1 411 ? 19.223 14.079 0.939 1.00 70.38 411 PHE A C 1
ATOM 3161 O O . PHE A 1 411 ? 18.502 14.621 0.106 1.00 70.38 411 PHE A O 1
ATOM 3168 N N . GLU A 1 412 ? 19.277 14.520 2.198 1.00 68.75 412 GLU A N 1
ATOM 3169 C CA . GLU A 1 412 ? 18.459 15.636 2.680 1.00 68.75 412 GLU A CA 1
ATOM 3170 C C . GLU A 1 412 ? 18.772 16.944 1.943 1.00 68.75 412 GLU A C 1
ATOM 3172 O O . GLU A 1 412 ? 17.844 17.643 1.530 1.00 68.75 412 GLU A O 1
ATOM 3177 N N . ARG A 1 413 ? 20.049 17.261 1.682 1.00 73.44 413 ARG A N 1
ATOM 3178 C CA . ARG A 1 413 ? 20.429 18.435 0.872 1.00 73.44 413 ARG A CA 1
ATOM 3179 C C . ARG A 1 413 ? 19.969 18.326 -0.581 1.00 73.44 413 ARG A C 1
ATOM 3181 O O . ARG A 1 413 ? 19.513 19.325 -1.139 1.00 73.44 413 ARG A O 1
ATOM 3188 N N . ALA A 1 414 ? 20.040 17.134 -1.174 1.00 68.38 414 ALA A N 1
ATOM 3189 C CA . ALA A 1 414 ? 19.587 16.888 -2.540 1.00 68.38 414 ALA A CA 1
ATOM 3190 C C . ALA A 1 414 ? 18.094 17.200 -2.700 1.00 68.38 414 ALA A C 1
ATOM 3192 O O . ALA A 1 414 ? 17.645 17.690 -3.733 1.00 68.38 414 ALA A O 1
ATOM 3193 N N . ILE A 1 415 ? 17.337 16.900 -1.651 1.00 64.81 415 ILE A N 1
ATOM 3194 C CA . ILE A 1 415 ? 15.886 16.856 -1.684 1.00 64.81 415 ILE A CA 1
ATOM 3195 C C . ILE A 1 415 ? 15.251 18.147 -1.117 1.00 64.81 415 ILE A C 1
ATOM 3197 O O . ILE A 1 415 ? 14.122 18.489 -1.466 1.00 64.81 415 ILE A O 1
ATOM 3201 N N . SER A 1 416 ? 15.991 18.930 -0.321 1.00 64.25 416 SER A N 1
ATOM 3202 C CA . SER A 1 416 ? 15.543 20.213 0.255 1.00 64.25 416 SER A CA 1
ATOM 3203 C C . SER A 1 416 ? 16.065 21.479 -0.457 1.00 64.25 416 SER A C 1
ATOM 3205 O O . SER A 1 416 ? 15.582 22.574 -0.160 1.00 64.25 416 SER A O 1
ATOM 3207 N N . GLY A 1 417 ? 17.009 21.370 -1.409 1.00 66.06 417 GLY A N 1
ATOM 3208 C CA . GLY A 1 417 ? 17.705 22.517 -2.026 1.00 66.06 417 GLY A CA 1
ATOM 3209 C C . GLY A 1 417 ? 17.977 22.401 -3.534 1.00 66.06 417 GLY A C 1
ATOM 3210 O O . GLY A 1 417 ? 17.312 21.650 -4.239 1.00 66.06 417 GLY A O 1
ATOM 3211 N N . ARG A 1 418 ? 18.940 23.187 -4.055 1.00 69.31 418 ARG A N 1
ATOM 3212 C CA . ARG A 1 418 ? 19.509 22.990 -5.406 1.00 69.31 418 ARG A CA 1
ATOM 3213 C C . ARG A 1 418 ? 20.588 21.902 -5.303 1.00 69.31 418 ARG A C 1
ATOM 3215 O O . ARG A 1 418 ? 21.654 22.204 -4.763 1.00 69.31 418 ARG A O 1
ATOM 3222 N N . PRO A 1 419 ? 20.331 20.667 -5.763 1.00 73.44 419 PRO A N 1
ATOM 3223 C CA . PRO A 1 419 ? 21.221 19.543 -5.504 1.00 73.44 419 PRO A CA 1
ATOM 3224 C C . PRO A 1 419 ? 22.551 19.702 -6.255 1.00 73.44 419 PRO A C 1
ATOM 3226 O O . PRO A 1 419 ? 22.575 20.063 -7.438 1.00 73.44 419 PRO A O 1
ATOM 3229 N N . THR A 1 420 ? 23.670 19.432 -5.575 1.00 79.56 420 THR A N 1
ATOM 3230 C CA . THR A 1 420 ? 24.986 19.347 -6.229 1.00 79.56 420 THR A CA 1
ATOM 3231 C C . THR A 1 420 ? 25.127 18.019 -6.989 1.00 79.56 420 THR A C 1
ATOM 3233 O O . THR A 1 420 ? 24.375 17.079 -6.722 1.00 79.56 420 THR A O 1
ATOM 3236 N N . PRO A 1 421 ? 26.093 17.881 -7.918 1.00 79.69 421 PRO A N 1
ATOM 3237 C CA . PRO A 1 421 ? 26.331 16.611 -8.608 1.00 79.69 421 PRO A CA 1
ATOM 3238 C C . PRO A 1 421 ? 26.564 15.420 -7.662 1.00 79.69 421 PRO A C 1
ATOM 3240 O O . PRO A 1 421 ? 26.110 14.314 -7.947 1.00 79.69 421 PRO A O 1
ATOM 3243 N N . ASP A 1 422 ? 27.222 15.642 -6.522 1.00 76.38 422 ASP A N 1
ATOM 3244 C CA . ASP A 1 422 ? 27.472 14.594 -5.524 1.00 76.38 422 ASP A CA 1
ATOM 3245 C C . ASP A 1 422 ? 26.219 14.228 -4.722 1.00 76.38 422 ASP A C 1
ATOM 3247 O O . ASP A 1 422 ? 26.044 13.068 -4.342 1.00 76.38 422 ASP A O 1
ATOM 3251 N N . ASP A 1 423 ? 25.337 15.201 -4.487 1.00 73.88 423 ASP A N 1
ATOM 3252 C CA . ASP A 1 423 ? 24.046 14.978 -3.835 1.00 73.88 423 ASP A CA 1
ATOM 3253 C C . ASP A 1 423 ? 23.126 14.139 -4.747 1.00 73.88 423 ASP A C 1
ATOM 3255 O O . ASP A 1 423 ? 22.485 13.196 -4.286 1.00 73.88 423 ASP A O 1
ATOM 3259 N N . ILE A 1 424 ? 23.143 14.399 -6.062 1.00 71.69 424 ILE A N 1
ATOM 3260 C CA . ILE A 1 424 ? 22.397 13.615 -7.065 1.00 71.69 424 ILE A CA 1
ATOM 3261 C C . ILE A 1 424 ? 22.936 12.192 -7.170 1.00 71.69 424 ILE A C 1
ATOM 3263 O O . ILE A 1 424 ? 22.155 11.247 -7.116 1.00 71.69 424 ILE A O 1
ATOM 3267 N N . LYS A 1 425 ? 24.262 12.017 -7.255 1.00 74.19 425 LYS A N 1
ATOM 3268 C CA . LYS A 1 425 ? 24.878 10.680 -7.266 1.00 74.19 425 LYS A CA 1
ATOM 3269 C C . LYS A 1 425 ? 24.498 9.865 -6.031 1.00 74.19 425 LYS A C 1
ATOM 3271 O O . LYS A 1 425 ? 24.267 8.666 -6.139 1.00 74.19 425 LYS A O 1
ATOM 3276 N N . CYS A 1 426 ? 24.415 10.509 -4.866 1.00 73.25 426 CYS A N 1
ATOM 3277 C CA . CYS A 1 426 ? 23.967 9.858 -3.639 1.00 73.25 426 CYS A CA 1
ATOM 3278 C C . CYS A 1 426 ? 22.519 9.361 -3.762 1.00 73.25 426 CYS A C 1
ATOM 3280 O O . CYS A 1 426 ? 22.243 8.202 -3.469 1.00 73.25 426 CYS A O 1
ATOM 3282 N N . VAL A 1 427 ? 21.606 10.219 -4.222 1.00 66.75 427 VAL A N 1
ATOM 3283 C CA . VAL A 1 427 ? 20.184 9.888 -4.405 1.00 66.75 427 VAL A CA 1
ATOM 3284 C C . VAL A 1 427 ? 19.974 8.795 -5.456 1.00 66.75 427 VAL A C 1
ATOM 3286 O O . VAL A 1 427 ? 19.245 7.837 -5.208 1.00 66.75 427 VAL A O 1
ATOM 3289 N N . GLN A 1 428 ? 20.633 8.901 -6.610 1.00 67.25 428 GLN A N 1
ATOM 3290 C CA . GLN A 1 428 ? 20.546 7.901 -7.675 1.00 67.25 428 GLN A CA 1
ATOM 3291 C C . GLN A 1 428 ? 21.125 6.557 -7.221 1.00 67.25 428 GLN A C 1
ATOM 3293 O O . GLN A 1 428 ? 20.499 5.530 -7.446 1.00 67.25 428 GLN A O 1
ATOM 3298 N N . GLY A 1 429 ? 22.227 6.556 -6.464 1.00 62.66 429 GLY A N 1
ATOM 3299 C CA . GLY A 1 429 ? 22.768 5.338 -5.856 1.00 62.66 429 GLY A CA 1
ATOM 3300 C C . GLY A 1 429 ? 21.823 4.675 -4.842 1.00 62.66 429 GLY A C 1
ATOM 3301 O O . GLY A 1 429 ? 21.778 3.451 -4.763 1.00 62.66 429 GLY A O 1
ATOM 3302 N N . VAL A 1 430 ? 21.030 5.452 -4.091 1.00 59.72 430 VAL A N 1
ATOM 3303 C CA . VAL A 1 430 ? 19.965 4.918 -3.213 1.00 59.72 430 VAL A CA 1
ATOM 3304 C C . VAL A 1 430 ? 18.832 4.305 -4.039 1.00 59.72 430 VAL A C 1
ATOM 3306 O O . VAL A 1 430 ? 18.367 3.216 -3.710 1.00 59.72 430 VAL A O 1
ATOM 3309 N N . SER A 1 431 ? 18.411 4.976 -5.117 1.00 53.94 431 SER A N 1
ATOM 3310 C CA . SER A 1 431 ? 17.377 4.481 -6.037 1.00 53.94 431 SER A CA 1
ATOM 3311 C C . SER A 1 431 ? 17.810 3.194 -6.749 1.00 53.94 431 SER A C 1
ATOM 3313 O O . SER A 1 431 ? 17.020 2.265 -6.882 1.00 53.94 431 SER A O 1
ATOM 3315 N N . GLU A 1 432 ? 19.072 3.106 -7.170 1.00 54.09 432 GLU A N 1
ATOM 3316 C CA . GLU A 1 432 ? 19.662 1.878 -7.707 1.00 54.09 432 GLU A CA 1
ATOM 3317 C C . GLU A 1 432 ? 19.773 0.789 -6.637 1.00 54.09 432 GLU A C 1
ATOM 3319 O O . GLU A 1 432 ? 19.550 -0.383 -6.924 1.00 54.09 432 GLU A O 1
ATOM 3324 N N . GLY A 1 433 ? 20.093 1.164 -5.396 1.00 49.69 433 GLY A N 1
ATOM 3325 C CA . GLY A 1 433 ? 20.058 0.263 -4.249 1.00 49.69 433 GLY A CA 1
ATOM 3326 C C . GLY A 1 433 ? 18.665 -0.322 -4.031 1.00 49.69 433 GLY A C 1
ATOM 3327 O O . GLY A 1 433 ? 18.553 -1.516 -3.803 1.00 49.69 433 GLY A O 1
ATOM 3328 N N . TRP A 1 434 ? 17.602 0.475 -4.167 1.00 46.88 434 TRP A N 1
ATOM 3329 C CA . TRP A 1 434 ? 16.212 0.006 -4.104 1.00 46.88 434 TRP A CA 1
ATOM 3330 C C . TRP A 1 434 ? 15.865 -0.993 -5.205 1.00 46.88 434 TRP A C 1
ATOM 3332 O O . TRP A 1 434 ? 15.250 -2.006 -4.888 1.00 46.88 434 TRP A O 1
ATOM 3342 N N . ALA A 1 435 ? 16.300 -0.745 -6.446 1.00 42.75 435 ALA A N 1
ATOM 3343 C CA . ALA A 1 435 ? 16.155 -1.716 -7.530 1.00 42.75 435 ALA A CA 1
ATOM 3344 C C . ALA A 1 435 ? 16.836 -3.046 -7.163 1.00 42.75 435 ALA A C 1
ATOM 3346 O O . ALA A 1 435 ? 16.200 -4.084 -7.212 1.00 42.75 435 ALA A O 1
ATOM 3347 N N . ARG A 1 436 ? 18.067 -2.990 -6.633 1.00 41.66 436 ARG A N 1
ATOM 3348 C CA . ARG A 1 436 ? 18.871 -4.171 -6.263 1.00 41.66 436 ARG A CA 1
ATOM 3349 C C . ARG A 1 436 ? 18.517 -4.825 -4.913 1.00 41.66 436 ARG A C 1
ATOM 3351 O O . ARG A 1 436 ? 19.122 -5.835 -4.562 1.00 41.66 436 ARG A O 1
ATOM 3358 N N . SER A 1 437 ? 17.646 -4.221 -4.095 1.00 35.53 437 SER A N 1
ATOM 3359 C CA . SER A 1 437 ? 17.328 -4.678 -2.722 1.00 35.53 437 SER A CA 1
ATOM 3360 C C . SER A 1 437 ? 16.002 -5.437 -2.618 1.00 35.53 437 SER A C 1
ATOM 3362 O O . SER A 1 437 ? 15.598 -5.784 -1.504 1.00 35.53 437 SER A O 1
ATOM 3364 N N . ALA A 1 438 ? 15.316 -5.698 -3.736 1.00 31.39 438 ALA A N 1
ATOM 3365 C CA . ALA A 1 438 ? 14.218 -6.659 -3.757 1.00 31.39 438 ALA A CA 1
ATOM 3366 C C . ALA A 1 438 ? 14.777 -8.070 -3.437 1.00 31.39 438 ALA A C 1
ATOM 3368 O O . ALA A 1 438 ? 15.888 -8.412 -3.844 1.00 31.39 438 ALA A O 1
ATOM 3369 N N . PRO A 1 439 ? 14.113 -8.863 -2.584 1.00 32.06 439 PRO A N 1
ATOM 3370 C CA . PRO A 1 439 ? 14.808 -9.828 -1.741 1.00 32.06 439 PRO A CA 1
ATOM 33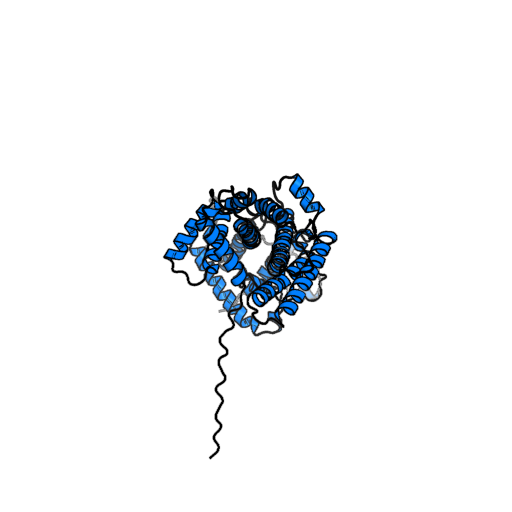71 C C . PRO A 1 439 ? 15.046 -11.170 -2.436 1.00 32.06 439 PRO A C 1
ATOM 3373 O O . PRO A 1 439 ? 14.134 -11.976 -2.446 1.00 32.06 439 PRO A O 1
ATOM 3376 N N . LEU A 1 440 ? 16.280 -11.487 -2.850 1.00 29.48 440 LEU A N 1
ATOM 3377 C CA . LEU A 1 440 ? 16.789 -12.871 -2.889 1.00 29.48 440 LEU A CA 1
ATOM 3378 C C . LEU A 1 440 ? 18.315 -12.916 -2.681 1.00 29.48 440 LEU A C 1
ATOM 3380 O O . LEU A 1 440 ? 19.109 -13.028 -3.612 1.00 29.48 440 LEU A O 1
ATOM 3384 N N . GLN A 1 441 ? 18.750 -12.909 -1.418 1.00 26.77 441 GLN A N 1
ATOM 3385 C CA . GLN A 1 441 ? 19.971 -13.640 -1.073 1.00 26.77 441 GLN A CA 1
ATOM 3386 C C . GLN A 1 441 ? 19.594 -15.117 -0.969 1.00 26.77 441 GLN A C 1
ATOM 3388 O O . GLN A 1 441 ? 19.002 -15.537 0.025 1.00 26.77 441 GLN A O 1
ATOM 3393 N N . ASN A 1 442 ? 19.935 -15.907 -1.988 1.00 24.78 442 ASN A N 1
ATOM 3394 C CA . ASN A 1 442 ? 19.940 -17.361 -1.860 1.00 24.78 442 ASN A CA 1
ATOM 3395 C C . ASN A 1 442 ? 20.796 -17.751 -0.638 1.00 24.78 442 ASN A C 1
ATOM 3397 O O . ASN A 1 442 ? 21.937 -17.283 -0.531 1.00 24.78 442 ASN A O 1
ATOM 3401 N N . PRO A 1 443 ? 20.308 -18.605 0.281 1.00 27.22 443 PRO A N 1
ATOM 3402 C CA . PRO A 1 443 ? 21.189 -19.208 1.266 1.00 27.22 443 PRO A CA 1
ATOM 3403 C C . PRO A 1 443 ? 22.238 -20.050 0.520 1.00 27.22 443 PRO A C 1
ATOM 3405 O O . PRO A 1 443 ? 21.926 -20.635 -0.523 1.00 27.22 443 PRO A O 1
ATOM 3408 N N . PRO A 1 444 ? 23.486 -20.134 1.013 1.00 27.62 444 PRO A N 1
ATOM 3409 C CA . PRO A 1 444 ? 24.462 -21.027 0.418 1.00 27.62 444 PRO A CA 1
ATOM 3410 C C . PRO A 1 444 ? 23.899 -22.444 0.488 1.00 27.62 444 PRO A C 1
ATOM 3412 O O . PRO A 1 444 ? 23.546 -22.928 1.566 1.00 27.62 444 PRO A O 1
ATOM 3415 N N . ILE A 1 445 ? 23.810 -23.094 -0.671 1.00 26.12 445 ILE A N 1
ATOM 3416 C CA . ILE A 1 445 ? 23.576 -24.528 -0.782 1.00 26.12 445 ILE A CA 1
ATOM 3417 C C . ILE A 1 445 ? 24.642 -25.193 0.093 1.00 26.12 445 ILE A C 1
ATOM 3419 O O . ILE A 1 445 ? 25.822 -25.225 -0.258 1.00 26.12 445 ILE A O 1
ATOM 3423 N N . MET A 1 446 ? 24.241 -25.674 1.270 1.00 27.55 446 MET A N 1
ATOM 3424 C CA . MET A 1 446 ? 25.045 -26.622 2.021 1.00 27.55 446 MET A CA 1
ATOM 3425 C C . MET A 1 446 ? 25.127 -27.863 1.145 1.00 27.55 446 MET A C 1
ATOM 3427 O O . MET A 1 446 ? 24.134 -28.566 0.973 1.00 27.55 446 MET A O 1
ATOM 3431 N N . SER A 1 447 ? 26.297 -28.092 0.553 1.00 28.86 447 SER A N 1
ATOM 3432 C CA . SER A 1 447 ? 26.589 -29.345 -0.118 1.00 28.86 447 SER A CA 1
ATOM 3433 C C . SER A 1 447 ? 26.318 -30.480 0.863 1.00 28.86 447 SER A C 1
ATOM 3435 O O . SER A 1 447 ? 26.868 -30.539 1.968 1.00 28.86 447 SER A O 1
ATOM 3437 N N . GLU A 1 448 ? 25.406 -31.364 0.473 1.00 28.52 448 GLU A N 1
ATOM 3438 C CA . GLU A 1 448 ? 25.198 -32.621 1.160 1.00 28.52 448 GLU A CA 1
ATOM 3439 C C . GLU A 1 448 ? 26.547 -33.327 1.278 1.00 28.52 448 GLU A C 1
ATOM 3441 O O . GLU A 1 448 ? 27.262 -33.557 0.299 1.00 28.52 448 GLU A O 1
ATOM 3446 N N . ARG A 1 449 ? 26.904 -33.661 2.520 1.00 30.98 449 ARG A N 1
ATOM 3447 C CA . ARG A 1 449 ? 27.926 -34.658 2.804 1.00 30.98 449 ARG A CA 1
ATOM 3448 C C . ARG A 1 449 ? 27.523 -35.932 2.075 1.00 30.98 449 ARG A C 1
ATOM 3450 O O . ARG A 1 449 ? 26.631 -36.646 2.530 1.00 30.98 449 ARG A O 1
ATOM 3457 N N . ALA A 1 450 ? 28.224 -36.228 0.985 1.00 30.02 450 ALA A N 1
ATOM 3458 C CA . ALA A 1 450 ? 28.313 -37.571 0.454 1.00 30.02 450 ALA A CA 1
ATOM 3459 C C . ALA A 1 450 ? 28.769 -38.487 1.596 1.00 30.02 450 ALA A C 1
ATOM 3461 O O . ALA A 1 450 ? 29.901 -38.430 2.078 1.00 30.02 450 ALA A O 1
ATOM 3462 N N . THR A 1 451 ? 27.829 -39.288 2.075 1.00 32.31 451 THR A N 1
ATOM 3463 C CA . THR A 1 451 ? 28.070 -40.425 2.943 1.00 32.31 451 THR A CA 1
ATOM 3464 C C . THR A 1 451 ? 28.862 -41.438 2.127 1.00 32.31 451 THR A C 1
ATOM 3466 O O . THR A 1 451 ? 28.331 -42.136 1.268 1.00 32.31 451 THR A O 1
ATOM 3469 N N . SER A 1 452 ? 30.167 -41.505 2.383 1.00 31.20 452 SER A N 1
ATOM 3470 C CA . SER A 1 452 ? 30.987 -42.643 1.996 1.00 31.20 452 SER A CA 1
ATOM 3471 C C . SER A 1 452 ? 30.523 -43.854 2.805 1.00 31.20 452 SER A C 1
ATOM 3473 O O . SER A 1 452 ? 30.931 -44.048 3.952 1.00 31.20 452 SER A O 1
ATOM 3475 N N . ILE A 1 453 ? 29.630 -44.647 2.218 1.00 34.38 453 ILE A N 1
ATOM 3476 C CA . ILE A 1 453 ? 29.390 -46.015 2.662 1.00 34.38 453 ILE A CA 1
ATOM 3477 C C . ILE A 1 453 ? 30.641 -46.819 2.313 1.00 34.38 453 ILE A C 1
ATOM 3479 O O . ILE A 1 453 ? 31.068 -46.891 1.161 1.00 34.38 453 ILE A O 1
ATOM 3483 N N . SER A 1 454 ? 31.222 -47.389 3.357 1.00 30.45 454 SER A N 1
ATOM 3484 C CA . SER A 1 454 ? 32.287 -48.373 3.337 1.00 30.45 454 SER A CA 1
ATOM 3485 C C . SER A 1 454 ? 31.974 -49.539 2.394 1.00 30.45 454 SER A C 1
ATOM 3487 O O . SER A 1 454 ? 30.929 -50.187 2.477 1.00 30.45 454 SER A O 1
ATOM 3489 N N . ARG A 1 455 ? 32.943 -49.870 1.542 1.00 36.56 455 ARG A N 1
ATOM 3490 C CA . ARG A 1 455 ? 33.182 -51.244 1.107 1.00 36.56 455 ARG A CA 1
ATOM 3491 C C . ARG A 1 455 ? 34.641 -51.570 1.400 1.00 36.56 455 ARG A C 1
ATOM 3493 O O . ARG A 1 455 ? 35.506 -50.839 0.931 1.00 36.56 455 ARG A O 1
ATOM 3500 N N . THR A 1 456 ? 34.781 -52.688 2.118 1.00 36.47 456 THR A N 1
ATOM 3501 C CA . THR A 1 456 ? 35.950 -53.470 2.567 1.00 36.47 456 THR A CA 1
ATOM 3502 C C . THR A 1 456 ? 36.490 -53.104 3.931 1.00 36.47 456 THR A C 1
ATOM 3504 O O . THR A 1 456 ? 37.121 -52.033 4.046 1.00 36.47 456 THR A O 1
#

Sequence (456 aa):
MVGVPGRSKGCNTCRRRKKGRPVCGQCLKSRVECTGYERQRVFINASGPVAGQTLSVSRASPPVHDVSLHPDLARSAYEVKYLDLFWRAYLPSGKAFTPYASGYSIGGWTAVARDLFHTDGALRKALLAMCLGTLGREGGEPWMVREGLRSYTQALGEMTIGLRSPEKRSSDAFLVASRLMGLYETIPWTNAAKVPKDLLLDIFVDIPGLLEDLDALALCDDAALRPLLYARLVADCWRTDERLVSWFEEQSPRAHLEALKEREYKEPTPEDTAVAMSMSLYWTACLLTYSTLILVLTFNPTSPLDITTLPERMNLNSYCAAIADILEIFFQPSSGIFSVQLVPLPLGIALSYLASTLKPGTPPPTELKKLLGYFTRGAGGPSVGSFLRSMMLNGMGKLSNASKSANADRFERAISGRPTPDDIKCVQGVSEGWARSAPLQNPPIMSERATSISRT

Organism: Verticillium alfalfae (strain VaMs.102 / ATCC MYA-4576 / FGSC 10136) (NCBI:txid526221)

Radius of gyration: 32.84 Å; chains: 1; bounding box: 96×77×96 Å

Secondary structure (DSSP, 8-state):
------S-SS-HHHHHTT---PPPHHHHHTT-----S----------S-----PPP--------------HHHHHHHHHHHHHHHHHHHHSGGG-PPPHHHHTT-GGGHHHHHHHHTTT-HHHHHHHHHHHHHHHHHHHT-HHHHHHHHHHHHHHHHHHHHHTTSHHHHTSHHHHHHHHHHSS------SSSPPPHHHHHHHHHHHHHHHHHHHHHHHH---TTTHHHHHHHHHHHHHHHHHHHHHHHHHTS-HHHHHHHHHTTT-S--HHHHHHHHHHHHHHHHHHHHHHHHHHHHHH-TT-SS-GGGS-GGG-HHHHHHHHHHHGGGGGSGGGHHHHHTTSHHHHHHHHHHHHHT--TTSPPPHHHHHHHHGGGSTTTHHHHHHHHHHHHHHTT-S--HHHHHHHHHHHHHHHHSS--HHHHHHHHHHHHHHHHTSS--PPP------------

pLDDT: mean 72.31, std 18.87, range [24.78, 97.44]